Protein AF-A0A9N9W260-F1 (afdb_monomer)

Radius of gyration: 29.04 Å; Cα contacts (8 Å, |Δi|>4): 952; chains: 1; bounding box: 84×64×78 Å

Mean predicted aligned error: 16.89 Å

Sequence (582 aa):
MQDGLKGRMTTHTANAVEQFQQYVNSGNVEGARGILDDAENPVDINTPLMSQTDRGDPTRRTALQIAIYKNWPELFEFLLSRNADVNLNPDNVTNESALQLAVRKDRRELVHHLLEHNVDVNAPRGGADGQTALHLAFRSEDEAWVERFLRHGADIEAQDEKGKSVLSIARGLSQDRRIAHLIMAHHERLRVSRPRRLIVCCDGTWMKNDTKQPLSNVARIALCFADCDREHEKNFVQIVHYQPGVGTSSFGPYNLYEGAFAKAISQDVRDAYGFICDNYSFYDDEIILIGFSRGAFTARALAALIKDVGVLTGAGRFCIDHVYGLWEKRPLATSSLRDDPLPKYVDNLAKHHLTQRDVRIRACAVWDTVASLGANLPKWLPRIPSRRLKFVDSRLCTNIDYAFQALALDEKRFNFQPMLWKEKDTTQHLTQCWFRGSHGDVGGGNDSFCLANLPLAWMISKLQENRLASFDGYKISHLASHWRLLPWLLGETEGDGRYQLPVQNFDVFNSHTGGYKLAGTKLREPRVAADQVNDSGEYLHISVKRLSNSDPNIILHGNTLQRMAVQEWVDGMSSTGFYKDG

Foldseek 3Di:
DVVVVVVVLVVVLVVLLVQCLVCLLVLNQVSVVVSCPPPVHHDDQQPWHWDADPVRHIWTAGSLLSCLQVVNVVNNVSSVVVVHDQADDRGPPFSAGSLLSNLLVVVVVSNVVSLVRPYDQARFQTGPFSDGSLRSCVVVLPPVSNVSSVLSQHDQCDATPVRDGVQNVLVPDDPPSVSSVVSVVSVVCVVVDQAAEEEEQFEAEPDDPPPPWWDWLSRLVLLWFDQWDPVDPSTYGYHYDYHYHDYPVPDDDDDDLQVVLVVVLLVSLLVSLLVCQVPDDSHRYAYEQEYAASSLLSSLLNLVLCQQQNRFHPQLSVCSVVLSVLVFQDDPDPVCNVVRCNNVVSVVCVVVVRHDHLAAHAERAYEQYFDSDDPPDFPPDDDDDPPTPPVSAQARRQRYAEYHYEHEQPAWQPRRAGGHRADDDPRHHYAYEYFYAHRCLCGPRDPDVQSVVQNSLVRVCVCVVVVNGHTDLVSVVVVCVVNVCVCQVFADDDPVQKGAHDPDPDPRPPNPPDPSVSRGTDGHDFPDDADDLDPSNYHYDPNVVPPVDPDNGDIDHDVVCVVVCPPCVVVVSVVVPPPDDD

Solvent-accessible surface area (backbone atoms only — not comparable to full-atom values): 32827 Å² total; per-residue (Å²): 118,69,71,63,52,55,59,50,54,57,52,51,49,52,52,49,53,54,51,38,47,52,20,53,78,67,57,36,49,69,58,34,46,54,44,58,67,31,84,90,56,72,52,64,72,67,50,72,32,86,45,61,48,100,85,64,49,80,36,36,30,26,54,60,43,47,23,54,74,74,65,32,67,72,39,35,54,51,40,52,78,68,68,44,64,61,72,63,64,64,26,84,79,46,41,50,39,47,63,37,48,18,58,75,67,66,34,63,70,60,46,54,54,42,66,76,61,80,43,63,56,69,48,69,57,13,40,100,57,24,38,40,41,58,47,52,27,55,71,67,69,38,53,68,52,39,54,52,38,52,61,63,63,37,66,47,74,55,57,26,71,84,69,49,17,53,46,62,54,32,71,75,48,64,83,85,39,63,64,32,45,53,50,51,55,50,50,51,48,60,72,73,46,69,32,34,33,44,34,41,31,24,26,33,61,73,54,62,96,56,95,81,65,48,67,30,42,44,58,54,52,66,67,21,51,24,66,50,26,78,86,48,97,74,43,31,37,42,48,78,44,80,44,77,17,65,64,74,88,87,63,70,101,81,74,60,91,56,66,58,52,54,52,48,50,55,47,54,33,50,51,56,50,48,52,46,29,74,67,68,50,85,79,65,46,40,34,33,33,27,13,18,27,50,11,18,38,34,35,51,43,41,52,48,47,29,54,74,52,18,47,38,30,77,82,24,52,85,44,51,69,58,55,49,56,45,60,51,66,57,71,85,49,78,92,51,51,88,76,53,64,50,64,65,51,41,51,51,32,41,76,69,64,21,25,42,65,86,50,61,28,56,32,41,42,30,22,43,28,23,62,90,69,69,77,64,62,54,91,89,52,85,85,75,84,80,72,67,58,69,79,69,53,40,59,55,58,87,42,42,41,32,38,40,35,39,34,39,47,60,31,36,42,45,68,54,50,69,63,57,63,64,49,75,61,92,88,41,48,59,42,33,38,33,34,51,31,19,61,42,27,40,28,25,49,38,94,65,51,75,53,15,48,54,50,40,49,51,51,52,49,58,32,42,80,68,71,71,50,43,62,29,66,64,50,42,48,60,62,48,68,76,47,82,55,52,58,61,78,60,19,56,73,48,100,83,58,32,32,54,54,78,89,65,87,73,79,60,67,68,78,70,71,66,87,62,63,72,55,46,74,41,84,63,80,76,99,62,93,72,96,51,71,45,98,58,20,35,36,71,36,70,70,47,65,72,71,76,56,96,62,90,79,64,82,49,66,65,81,64,51,79,74,41,79,53,58,66,55,55,52,53,54,61,72,68,68,79,83,73,90,136

Organism: NCBI:txid160324

InterPro domains:
  IPR002110 Ankyrin repeat [PF00023] (129-160)
  IPR002110 Ankyrin repeat [PF12796] (52-123)
  IPR002110 Ankyrin repeat [PS50088] (59-91)
  IPR002110 Ankyrin repeat [PS50088] (94-126)
  IPR002110 Ankyrin repeat [PS50088] (129-161)
  IPR002110 Ankyrin repeat [SM00248] (59-88)
  IPR002110 Ankyrin repeat [SM00248] (94-123)
  IPR002110 Ankyrin repeat [SM00248] (129-158)
  IPR018712 T6SS, Phospholipase effector Tle1-like, catalytic domain [PF09994] (196-461)
  IPR029058 Alpha/Beta hydrolase fold [G3DSA:3.40.50.1820] (194-423)
  IPR029058 Alpha/Beta hydrolase fold [SSF53474] (236-400)
  IPR036770 Ankyrin repeat-containing domain superfamily [G3DSA:1.25.40.20] (8-193)
  IPR036770 Ankyrin repeat-containing domain superfamily [SSF48403] (47-173)

pLDDT: mean 75.28, std 20.83, range [26.28, 98.56]

Nearest PDB structures (foldseek):
  4g8l-assembly4_D  TM=4.612E-01  e=7.518E-07  Homo sapiens
  5cer-assembly3_F  TM=5.342E-01  e=1.472E-06  Bdellovibrio bacteriovorus HD100
  7ptx-assembly1_A  TM=7.305E-01  e=1.714E-04  Latrodectus tredecimguttatus
  8pwl-assembly1_B  TM=4.124E-01  e=5.639E-06  Homo sapiens
  8fds-assembly1_A  TM=3.721E-01  e=9.870E-06  Homo sapiens

Structure (mmCIF, N/CA/C/O backbone):
data_AF-A0A9N9W260-F1
#
_entry.id   AF-A0A9N9W260-F1
#
loop_
_atom_site.group_PDB
_atom_site.id
_atom_site.type_symbol
_atom_site.label_atom_id
_atom_site.label_alt_id
_atom_site.label_comp_id
_atom_site.label_asym_id
_atom_site.label_entity_id
_atom_site.label_seq_id
_atom_site.pdbx_PDB_ins_code
_atom_site.Cartn_x
_atom_site.Cartn_y
_atom_site.Cartn_z
_atom_site.occupancy
_atom_site.B_iso_or_equiv
_atom_site.auth_seq_id
_atom_site.auth_comp_id
_atom_site.auth_asym_id
_atom_site.auth_atom_id
_atom_site.pdbx_PDB_model_num
ATOM 1 N N . MET A 1 1 ? -50.460 29.303 -3.886 1.00 44.19 1 MET A N 1
ATOM 2 C CA . MET A 1 1 ? -50.323 27.843 -4.118 1.00 44.19 1 MET A CA 1
ATOM 3 C C . MET A 1 1 ? -48.933 27.287 -3.787 1.00 44.19 1 MET A C 1
ATOM 5 O O . MET A 1 1 ? -48.848 26.090 -3.567 1.00 44.19 1 MET A O 1
ATOM 9 N N . GLN A 1 2 ? -47.866 28.096 -3.682 1.00 35.72 2 GLN A N 1
ATOM 10 C CA . GLN A 1 2 ? -46.522 27.593 -3.335 1.00 35.72 2 GLN A CA 1
ATOM 11 C C . GLN A 1 2 ? -46.314 27.289 -1.833 1.00 35.72 2 GLN A C 1
ATOM 13 O O . GLN A 1 2 ? -45.617 26.328 -1.518 1.00 35.72 2 GLN A O 1
ATOM 18 N N . ASP A 1 3 ? -46.985 27.993 -0.913 1.00 39.78 3 ASP A N 1
ATOM 19 C CA . ASP A 1 3 ? -46.867 27.706 0.534 1.00 39.78 3 ASP A CA 1
ATOM 20 C C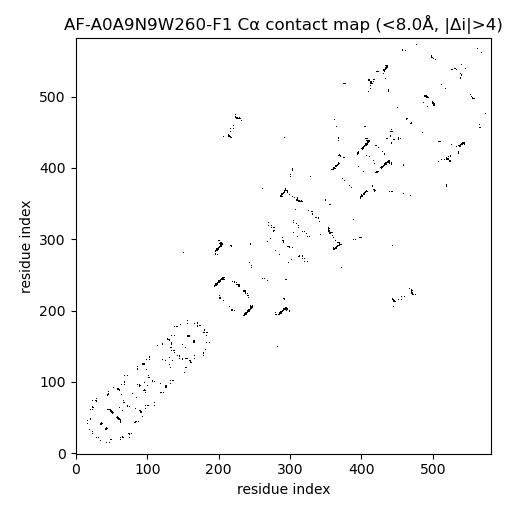 . ASP A 1 3 ? -47.575 26.408 0.967 1.00 39.78 3 ASP A C 1
ATOM 22 O O . ASP A 1 3 ? -47.120 25.716 1.875 1.00 39.78 3 ASP A O 1
ATOM 26 N N . GLY A 1 4 ? -48.641 26.013 0.262 1.00 36.25 4 GLY A N 1
ATOM 27 C CA . GLY A 1 4 ? -49.362 24.760 0.524 1.00 36.25 4 GLY A CA 1
ATOM 28 C C . GLY A 1 4 ? -48.621 23.501 0.054 1.00 36.25 4 GLY A C 1
ATOM 29 O O . GLY A 1 4 ? -48.818 22.434 0.623 1.00 36.25 4 GLY A O 1
ATOM 30 N N . LEU A 1 5 ? -47.747 23.616 -0.954 1.00 40.97 5 LEU A N 1
ATOM 31 C CA . LEU A 1 5 ? -46.916 22.509 -1.451 1.00 40.97 5 LEU A CA 1
ATOM 32 C C . LEU A 1 5 ? -45.706 22.252 -0.541 1.00 40.97 5 LEU A C 1
ATOM 34 O O . LEU A 1 5 ? -45.409 21.095 -0.250 1.00 40.97 5 LEU A O 1
ATOM 38 N N . LYS A 1 6 ? -45.075 23.308 -0.002 1.00 40.72 6 LYS A N 1
ATOM 39 C CA . LYS A 1 6 ? -44.010 23.167 1.007 1.00 40.72 6 LYS A CA 1
ATOM 40 C C . LYS A 1 6 ? -44.524 22.529 2.301 1.00 40.72 6 LYS A C 1
ATOM 42 O O . LYS A 1 6 ? -43.891 21.603 2.787 1.00 40.72 6 LYS A O 1
ATOM 47 N N . GLY A 1 7 ? -45.693 22.941 2.804 1.00 39.34 7 GLY A N 1
ATOM 48 C CA . GLY A 1 7 ? -46.287 22.362 4.022 1.00 39.34 7 GLY A CA 1
ATOM 49 C C . GLY A 1 7 ? -46.770 20.906 3.887 1.00 39.34 7 GLY A C 1
ATOM 50 O O . GLY A 1 7 ? -46.850 20.180 4.879 1.00 39.34 7 GLY A O 1
ATOM 51 N N . ARG A 1 8 ? -47.078 20.452 2.662 1.00 47.22 8 ARG A N 1
ATOM 52 C CA . ARG A 1 8 ? -47.518 19.073 2.378 1.00 47.22 8 ARG A CA 1
ATOM 53 C C . ARG A 1 8 ? -46.341 18.119 2.146 1.00 47.22 8 ARG A C 1
ATOM 55 O O . ARG A 1 8 ? -46.395 16.978 2.583 1.00 47.22 8 ARG A O 1
ATOM 62 N N . MET A 1 9 ? -45.250 18.603 1.544 1.00 48.06 9 MET A N 1
ATOM 63 C CA . MET A 1 9 ? -44.000 17.837 1.444 1.00 48.06 9 MET A CA 1
ATOM 64 C C . MET A 1 9 ? -43.325 17.647 2.810 1.00 48.06 9 MET A C 1
ATOM 66 O O . MET A 1 9 ? -42.838 16.558 3.088 1.00 48.06 9 MET A O 1
ATOM 70 N N . THR A 1 10 ? -43.334 18.658 3.692 1.00 55.00 10 THR A N 1
ATOM 71 C CA . THR A 1 10 ? -42.714 18.553 5.030 1.00 55.00 10 THR A CA 1
ATOM 72 C C . THR A 1 10 ? -43.462 17.623 5.986 1.00 55.00 10 THR A C 1
ATOM 74 O O . THR A 1 10 ? -42.860 17.084 6.908 1.00 55.00 10 THR A O 1
ATOM 77 N N . THR A 1 11 ? -44.769 17.427 5.794 1.00 60.78 11 THR A N 1
ATOM 78 C CA . THR A 1 11 ? -45.578 16.512 6.617 1.00 60.78 11 THR A CA 1
ATOM 79 C C . THR A 1 11 ? -45.460 15.056 6.164 1.00 60.78 11 THR A C 1
ATOM 81 O O . THR A 1 11 ? -45.493 14.160 7.004 1.00 60.78 11 THR A O 1
ATOM 84 N N . HIS A 1 12 ? -45.273 14.798 4.866 1.00 61.16 12 HIS A N 1
ATOM 85 C CA . HIS A 1 12 ? -45.036 13.444 4.352 1.00 61.16 12 HIS A CA 1
ATOM 86 C C . HIS A 1 12 ? -43.632 12.917 4.672 1.00 61.16 12 HIS A C 1
ATOM 88 O O . HIS A 1 12 ? -43.514 11.776 5.116 1.00 61.16 12 HIS A O 1
ATOM 94 N N . THR A 1 13 ? -42.588 13.746 4.577 1.00 62.62 13 THR A N 1
ATOM 95 C CA . THR A 1 13 ? -41.231 13.345 4.991 1.00 62.62 13 THR A CA 1
ATOM 96 C C . THR A 1 13 ? -41.117 13.114 6.500 1.00 62.62 13 THR A C 1
ATOM 98 O O . THR A 1 13 ? -40.458 12.167 6.918 1.00 62.62 13 THR A O 1
ATOM 101 N N . ALA A 1 14 ? -41.811 13.904 7.329 1.00 69.00 14 ALA A N 1
ATOM 102 C CA . ALA A 1 14 ? -41.876 13.670 8.775 1.00 69.00 14 ALA A CA 1
ATOM 103 C C . ALA A 1 14 ? -42.509 12.306 9.122 1.00 69.00 14 ALA A C 1
ATOM 105 O O . ALA A 1 14 ? -41.990 11.585 9.971 1.00 69.00 14 ALA A O 1
ATOM 106 N N . ASN A 1 15 ? -43.573 11.914 8.412 1.00 83.94 15 ASN A N 1
ATOM 107 C CA . ASN A 1 15 ? -44.220 10.610 8.586 1.00 83.94 15 ASN A CA 1
ATOM 108 C C . ASN A 1 15 ? -43.306 9.444 8.149 1.00 83.94 15 ASN A C 1
ATOM 110 O O . ASN A 1 15 ? -43.236 8.422 8.827 1.00 83.94 15 ASN A O 1
ATOM 114 N N . ALA A 1 16 ? -42.547 9.606 7.058 1.00 88.75 16 ALA A N 1
ATOM 115 C CA . ALA A 1 16 ? -41.595 8.591 6.596 1.00 88.75 16 ALA A CA 1
ATOM 116 C C . ALA A 1 16 ? -40.450 8.359 7.602 1.00 88.75 16 ALA A C 1
ATOM 118 O O . ALA A 1 16 ? -40.081 7.215 7.867 1.00 88.75 16 ALA A O 1
ATOM 119 N N . VAL A 1 17 ? -39.930 9.422 8.230 1.00 91.50 17 VAL A N 1
ATOM 120 C CA . VAL A 1 17 ? -38.913 9.309 9.292 1.00 91.50 17 VAL A CA 1
ATOM 121 C C . VAL A 1 17 ? -39.478 8.625 10.541 1.00 91.50 17 VAL A C 1
ATOM 123 O O . VAL A 1 17 ? -38.793 7.801 11.144 1.00 91.50 17 VAL A O 1
ATOM 126 N N . GLU A 1 18 ? -40.730 8.899 10.922 1.00 92.19 18 GLU A N 1
ATOM 127 C CA . GLU A 1 18 ? -41.393 8.203 12.036 1.00 92.19 18 GLU A CA 1
ATOM 128 C C . GLU A 1 18 ? -41.598 6.706 11.755 1.00 92.19 18 GLU A C 1
ATOM 130 O O . GLU A 1 18 ? -41.374 5.871 12.633 1.00 92.19 18 GLU A O 1
ATOM 135 N N . GLN A 1 19 ? -41.967 6.339 10.528 1.00 93.06 19 GLN A N 1
ATOM 136 C CA . GLN A 1 19 ? -42.071 4.935 10.121 1.00 93.06 19 GLN A CA 1
ATOM 137 C C . GLN A 1 19 ? -40.701 4.254 10.100 1.00 93.06 19 GLN A C 1
ATOM 139 O O . GLN A 1 19 ? -40.541 3.163 10.652 1.00 93.06 19 GLN A O 1
ATOM 144 N N . PHE A 1 20 ? -39.686 4.922 9.544 1.00 95.50 20 PHE A N 1
ATOM 145 C CA . PHE A 1 20 ? -38.308 4.439 9.572 1.00 95.50 20 PHE A CA 1
ATOM 146 C C . PHE A 1 20 ? -37.831 4.209 11.011 1.00 95.50 20 PHE A C 1
ATOM 148 O O . PHE A 1 20 ? -37.309 3.142 11.327 1.00 95.50 20 PHE A O 1
ATOM 155 N N . GLN A 1 21 ? -38.106 5.152 11.916 1.00 95.69 21 GLN A N 1
ATOM 156 C CA . GLN A 1 21 ? -37.822 5.028 13.343 1.00 95.69 21 GLN A CA 1
ATOM 157 C C . GLN A 1 21 ? -38.463 3.780 13.961 1.00 95.69 21 GLN A C 1
ATOM 159 O O . GLN A 1 21 ? -37.819 3.113 14.772 1.00 95.69 21 GLN A O 1
ATOM 164 N N . GLN A 1 22 ? -39.717 3.471 13.622 1.00 95.56 22 GLN A N 1
ATOM 165 C CA . GLN A 1 22 ? -40.424 2.295 14.138 1.00 95.56 22 GLN A CA 1
ATOM 166 C C . GLN A 1 22 ? -39.811 0.986 13.632 1.00 95.56 22 GLN A C 1
ATOM 168 O O . GLN A 1 22 ? -39.610 0.056 14.420 1.00 95.56 22 GLN A O 1
ATOM 173 N N . TYR A 1 23 ? -39.476 0.908 12.341 1.00 97.12 23 TYR A N 1
ATOM 174 C CA . TYR A 1 23 ? -38.837 -0.277 11.768 1.00 97.12 23 TYR A CA 1
ATOM 175 C C . TYR A 1 23 ? -37.437 -0.490 12.313 1.00 97.12 23 TYR A C 1
ATOM 177 O O . TYR A 1 23 ? -37.117 -1.602 12.731 1.00 97.12 23 TYR A O 1
ATOM 185 N N . VAL A 1 24 ? -36.652 0.586 12.412 1.00 96.94 24 VAL A N 1
ATOM 186 C CA . VAL A 1 24 ? -35.364 0.546 13.094 1.00 96.94 24 VAL A CA 1
ATOM 187 C C . VAL A 1 24 ? -35.586 0.061 14.518 1.00 96.94 24 VAL A C 1
ATOM 189 O O . VAL A 1 24 ? -35.058 -0.983 14.832 1.00 96.94 24 VAL A O 1
ATOM 192 N N . ASN A 1 25 ? -36.452 0.671 15.336 1.00 95.19 25 ASN A N 1
ATOM 193 C CA . ASN A 1 25 ? -36.693 0.272 16.737 1.00 95.19 25 ASN A CA 1
ATOM 194 C C . ASN A 1 25 ? -37.262 -1.142 16.961 1.00 95.19 25 ASN A C 1
ATOM 196 O O . ASN A 1 25 ? -37.297 -1.598 18.108 1.00 95.19 25 ASN A O 1
ATOM 200 N N . SER A 1 26 ? -37.709 -1.829 15.914 1.00 95.81 26 SER A N 1
ATOM 201 C CA . SER A 1 26 ? -38.180 -3.216 15.980 1.00 95.81 26 SER A CA 1
ATOM 202 C C . SER A 1 26 ? -37.219 -4.215 15.331 1.00 95.81 26 SER A C 1
ATOM 204 O O . SER A 1 26 ? -37.493 -5.412 15.368 1.00 95.81 26 SER A O 1
ATOM 206 N N . GLY A 1 27 ? -36.101 -3.757 14.753 1.00 95.38 27 GLY A N 1
ATOM 207 C CA . GLY A 1 27 ? -35.178 -4.608 14.000 1.00 95.38 27 GLY A CA 1
ATOM 208 C C . GLY A 1 27 ? -35.735 -5.079 12.650 1.00 95.38 27 GLY A C 1
ATOM 209 O O . GLY A 1 27 ? -35.226 -6.039 12.078 1.00 95.38 27 GLY A O 1
ATOM 210 N N . ASN A 1 28 ? -36.795 -4.447 12.135 1.00 96.75 28 ASN A N 1
ATOM 211 C CA . ASN A 1 28 ? -37.468 -4.874 10.912 1.00 96.75 28 ASN A CA 1
ATOM 212 C C . ASN A 1 28 ? -36.718 -4.379 9.664 1.00 96.75 28 ASN A C 1
ATOM 214 O O . ASN A 1 28 ? -36.942 -3.267 9.182 1.00 96.75 28 ASN A O 1
ATOM 218 N N . VAL A 1 29 ? -35.846 -5.238 9.133 1.00 96.62 29 VAL A N 1
ATOM 219 C CA . VAL A 1 29 ? -35.013 -4.959 7.953 1.00 96.62 29 VAL A CA 1
ATOM 220 C C . VAL A 1 29 ? -35.848 -4.671 6.707 1.00 96.62 29 VAL A C 1
ATOM 222 O O . VAL A 1 29 ? -35.566 -3.714 5.995 1.00 96.62 29 VAL A O 1
ATOM 225 N N . GLU A 1 30 ? -36.893 -5.457 6.451 1.00 95.31 30 GLU A N 1
ATOM 226 C CA . GLU A 1 30 ? -37.707 -5.308 5.237 1.00 95.31 30 GLU A CA 1
ATOM 227 C C . GLU A 1 30 ? -38.562 -4.037 5.268 1.00 95.31 30 GLU A C 1
ATOM 229 O O . GLU A 1 30 ? -38.688 -3.348 4.257 1.00 95.31 30 GLU A O 1
ATOM 234 N N . GLY A 1 31 ? -39.079 -3.664 6.442 1.00 93.38 31 GLY A N 1
ATOM 235 C CA . GLY A 1 31 ? -39.752 -2.380 6.630 1.00 93.38 31 GLY A CA 1
ATOM 236 C C . GLY A 1 31 ? -38.800 -1.198 6.433 1.00 93.38 31 GLY A C 1
ATOM 237 O O . GLY A 1 31 ? -39.119 -0.261 5.704 1.00 93.38 31 GLY A O 1
ATOM 238 N N . ALA A 1 32 ? -37.598 -1.262 7.016 1.00 94.31 32 ALA A N 1
ATOM 239 C CA . ALA A 1 32 ? -36.572 -0.237 6.829 1.00 94.31 32 ALA A CA 1
ATOM 240 C C . ALA A 1 32 ? -36.133 -0.122 5.357 1.00 94.31 32 ALA A C 1
ATOM 242 O O . ALA A 1 32 ? -35.991 0.987 4.846 1.00 94.31 32 ALA A O 1
ATOM 243 N N . ARG A 1 33 ? -35.977 -1.255 4.659 1.00 95.06 33 ARG A N 1
ATOM 244 C CA . ARG A 1 33 ? -35.689 -1.318 3.220 1.00 95.06 33 ARG A CA 1
ATOM 245 C C . ARG A 1 33 ? -36.772 -0.628 2.404 1.00 95.06 33 ARG A C 1
ATOM 247 O O . ARG A 1 33 ? -36.441 0.233 1.599 1.00 95.06 33 ARG A O 1
ATOM 254 N N . GLY A 1 34 ? -38.039 -0.953 2.659 1.00 92.19 34 GLY A N 1
ATOM 255 C CA . GLY A 1 34 ? -39.170 -0.351 1.955 1.00 92.19 34 GLY A CA 1
ATOM 256 C C . GLY A 1 34 ? -39.186 1.175 2.045 1.00 92.19 34 GLY A C 1
ATOM 257 O O . GLY A 1 34 ? -39.422 1.832 1.039 1.00 92.19 34 GLY A O 1
ATOM 258 N N . ILE A 1 35 ? -38.864 1.738 3.216 1.00 92.81 35 ILE A N 1
ATOM 259 C CA . ILE A 1 35 ? -38.784 3.197 3.394 1.00 92.81 35 ILE A CA 1
ATOM 260 C C . ILE A 1 35 ? -37.557 3.800 2.692 1.00 92.81 35 ILE A C 1
ATOM 262 O O . ILE A 1 35 ? -37.659 4.859 2.084 1.00 92.81 35 ILE A O 1
ATOM 266 N N . LEU A 1 36 ? -36.394 3.144 2.752 1.00 91.19 36 LEU A N 1
ATOM 267 C CA . LEU A 1 36 ? -35.167 3.654 2.124 1.00 91.19 36 LEU A CA 1
ATOM 268 C C . LEU A 1 36 ? -35.160 3.528 0.591 1.00 91.19 36 LEU A C 1
ATOM 270 O O . LEU A 1 36 ? -34.372 4.209 -0.061 1.00 91.19 36 LEU A O 1
ATOM 274 N N . ASP A 1 37 ? -35.970 2.635 0.022 1.00 90.12 37 ASP A N 1
ATOM 275 C CA . ASP A 1 37 ? -36.135 2.456 -1.427 1.00 90.12 37 ASP A CA 1
ATOM 276 C C . ASP A 1 37 ? -37.295 3.293 -2.008 1.00 90.12 37 ASP A C 1
ATOM 278 O O . ASP A 1 37 ? -37.489 3.302 -3.227 1.00 90.12 37 ASP A O 1
ATOM 282 N N . ASP A 1 38 ? -38.054 4.015 -1.172 1.00 87.19 38 ASP A N 1
ATOM 283 C CA . ASP A 1 38 ? -39.145 4.885 -1.621 1.00 87.19 38 ASP A CA 1
ATOM 284 C C . ASP A 1 38 ? -38.598 6.125 -2.353 1.00 87.19 38 ASP A C 1
ATOM 286 O O . ASP A 1 38 ? -38.092 7.079 -1.755 1.00 87.19 38 ASP A O 1
ATOM 290 N N . ALA A 1 39 ? -38.719 6.110 -3.683 1.00 80.00 39 ALA A N 1
ATOM 291 C CA . ALA A 1 39 ? -38.291 7.203 -4.549 1.00 80.00 39 ALA A CA 1
ATOM 292 C C . ALA A 1 39 ? -39.175 8.459 -4.429 1.00 80.00 39 ALA A C 1
ATOM 294 O O . ALA A 1 39 ? -38.730 9.545 -4.809 1.00 80.00 39 ALA A O 1
ATOM 295 N N . GLU A 1 40 ? -40.411 8.336 -3.933 1.00 78.94 40 GLU A N 1
ATOM 296 C CA . GLU A 1 40 ? -41.319 9.473 -3.764 1.00 78.94 40 GLU A CA 1
ATOM 297 C C . GLU A 1 40 ? -41.000 10.269 -2.491 1.00 78.94 40 GLU A C 1
ATOM 299 O O . GLU A 1 40 ? -41.132 11.496 -2.494 1.00 78.94 40 GLU A O 1
ATOM 304 N N . ASN A 1 41 ? -40.531 9.602 -1.428 1.00 79.31 41 ASN A N 1
ATOM 305 C CA . ASN A 1 41 ? -40.169 10.222 -0.148 1.00 79.31 41 ASN A CA 1
ATOM 306 C C . ASN A 1 41 ? -38.826 9.690 0.388 1.00 79.31 41 ASN A C 1
ATOM 308 O O . ASN A 1 41 ? -38.809 8.921 1.351 1.00 79.31 41 ASN A O 1
ATOM 312 N N . PRO A 1 42 ? -37.687 10.120 -0.182 1.00 81.56 42 PRO A N 1
ATOM 313 C CA . PRO A 1 42 ? -36.387 9.600 0.217 1.00 81.56 42 PRO A CA 1
ATOM 314 C C . PRO A 1 42 ? -36.064 9.970 1.671 1.00 81.56 42 PRO A C 1
ATOM 316 O O . PRO A 1 42 ? -35.995 11.150 2.029 1.00 81.56 42 PRO A O 1
ATOM 319 N N . VAL A 1 43 ? -35.832 8.955 2.503 1.00 90.25 43 VAL A N 1
ATOM 320 C CA . VAL A 1 43 ? -35.293 9.110 3.859 1.00 90.25 43 VAL A CA 1
ATOM 321 C C . VAL A 1 43 ? -33.784 8.900 3.809 1.00 90.25 43 VAL A C 1
ATOM 323 O O . VAL A 1 43 ? -33.307 7.875 3.326 1.00 90.25 43 VAL A O 1
ATOM 326 N N . ASP A 1 44 ? -33.020 9.861 4.327 1.00 90.44 44 ASP A N 1
ATOM 327 C CA . ASP A 1 44 ? -31.578 9.686 4.498 1.00 90.44 44 ASP A CA 1
ATOM 328 C C . ASP A 1 44 ? -31.324 8.626 5.583 1.00 90.44 44 ASP A C 1
ATOM 330 O O . ASP A 1 44 ? -31.785 8.767 6.719 1.00 90.44 44 ASP A O 1
ATOM 334 N N . ILE A 1 45 ? -30.573 7.575 5.246 1.00 93.50 45 ILE A N 1
ATOM 335 C CA . ILE A 1 45 ? -30.180 6.491 6.161 1.00 93.50 45 ILE A CA 1
ATOM 336 C C . ILE A 1 45 ? -29.456 7.007 7.416 1.00 93.50 45 ILE A C 1
ATOM 338 O O . ILE A 1 45 ? -29.505 6.379 8.475 1.00 93.50 45 ILE A O 1
ATOM 342 N N . ASN A 1 46 ? -28.824 8.176 7.304 1.00 94.69 46 ASN A N 1
ATOM 343 C CA . ASN A 1 46 ? -28.082 8.849 8.360 1.00 94.69 46 ASN A CA 1
ATOM 344 C C . ASN A 1 46 ? -28.938 9.831 9.182 1.00 94.69 46 ASN A C 1
ATOM 346 O O . ASN A 1 46 ? -28.420 10.512 10.070 1.00 94.69 46 ASN A O 1
ATOM 350 N N . THR A 1 47 ? -30.251 9.898 8.925 1.00 93.75 47 THR A N 1
ATOM 351 C CA . THR A 1 47 ? -31.180 10.751 9.678 1.00 93.75 47 THR A CA 1
ATOM 352 C C . THR A 1 47 ? -31.101 10.440 11.180 1.00 93.75 47 THR A C 1
ATOM 354 O O . THR A 1 47 ? -31.252 9.280 11.574 1.00 93.75 47 THR A O 1
ATOM 357 N N . PRO A 1 48 ? -30.907 11.451 12.050 1.00 94.69 48 PRO A N 1
ATOM 358 C CA . PRO A 1 48 ? -30.919 11.252 13.493 1.00 94.69 48 PRO A CA 1
ATOM 359 C C . PRO A 1 48 ? -32.271 10.742 13.999 1.00 94.69 48 PRO A C 1
ATOM 361 O O . PRO A 1 48 ? -33.304 11.382 13.808 1.00 94.69 48 PRO A O 1
ATOM 364 N N . LEU A 1 49 ? -32.238 9.621 14.709 1.00 95.12 49 LEU A N 1
ATOM 365 C CA . LEU A 1 49 ? -33.383 8.930 15.282 1.00 95.12 49 LEU A CA 1
ATOM 366 C C . LEU A 1 49 ? -33.446 9.141 16.799 1.00 95.12 49 LEU A C 1
ATOM 368 O O . LEU A 1 49 ? -32.422 9.212 17.479 1.00 95.12 49 LEU A O 1
ATOM 372 N N . MET A 1 50 ? -34.657 9.236 17.340 1.00 93.81 50 MET A N 1
ATOM 373 C CA . MET A 1 50 ? -34.907 9.339 18.773 1.00 93.81 50 MET A CA 1
ATOM 374 C C . MET A 1 50 ? -34.597 8.006 19.464 1.00 93.81 50 MET A C 1
ATOM 376 O O . MET A 1 50 ? -35.089 6.943 19.086 1.00 93.81 50 MET A O 1
ATOM 380 N N . SER A 1 51 ? -33.794 8.076 20.520 1.00 91.19 51 SER A N 1
ATOM 381 C CA . SER A 1 51 ? -33.407 6.951 21.369 1.00 91.19 51 SER A CA 1
ATOM 382 C C . SER A 1 51 ? -33.379 7.402 22.831 1.00 91.19 51 SER A C 1
ATOM 384 O O . SER A 1 51 ? -33.623 8.564 23.157 1.00 91.19 51 SER A O 1
ATOM 386 N N . GLN A 1 52 ? -33.074 6.475 23.732 1.00 88.94 52 GLN A N 1
ATOM 387 C CA . GLN A 1 52 ? -32.797 6.765 25.135 1.00 88.94 52 GLN A CA 1
ATOM 388 C C . GLN A 1 52 ? -31.418 6.234 25.530 1.00 88.94 52 GLN A C 1
ATOM 390 O O . GLN A 1 52 ? -30.925 5.256 24.951 1.00 88.94 52 GLN A O 1
ATOM 395 N N . THR A 1 53 ? -30.784 6.896 26.496 1.00 87.81 53 THR A N 1
ATOM 396 C CA . THR A 1 53 ? -29.590 6.377 27.174 1.00 87.81 53 THR A CA 1
ATOM 397 C C . THR A 1 53 ? -29.971 5.223 28.109 1.00 87.81 53 THR A C 1
ATOM 399 O O . THR A 1 53 ? -31.146 4.975 28.372 1.00 87.81 53 THR A O 1
ATOM 402 N N . ASP A 1 54 ? -28.979 4.534 28.683 1.00 84.56 54 ASP A N 1
ATOM 403 C CA . ASP A 1 54 ? -29.236 3.509 29.710 1.00 84.56 54 ASP A CA 1
ATOM 404 C C . ASP A 1 54 ? -29.901 4.078 30.979 1.00 84.56 54 ASP A C 1
ATOM 406 O O . ASP A 1 54 ? -30.474 3.325 31.761 1.00 84.56 54 ASP A O 1
ATOM 410 N N . ARG A 1 55 ? -29.836 5.401 31.181 1.00 85.56 55 ARG A N 1
ATOM 411 C CA . ARG A 1 55 ? -30.495 6.115 32.284 1.00 85.56 55 ARG A CA 1
ATOM 412 C C . ARG A 1 55 ? -31.903 6.604 31.927 1.00 85.56 55 ARG A C 1
ATOM 414 O O . ARG A 1 55 ? -32.581 7.150 32.788 1.00 85.56 55 ARG A O 1
ATOM 421 N N . GLY A 1 56 ? -32.348 6.392 30.687 1.00 87.38 56 GLY A N 1
ATOM 422 C CA . GLY A 1 56 ? -33.647 6.850 30.191 1.00 87.38 56 GLY A CA 1
ATOM 423 C C . GLY A 1 56 ? -33.652 8.284 29.655 1.00 87.38 56 GLY A C 1
ATOM 424 O O . GLY A 1 56 ? -34.707 8.762 29.244 1.00 87.38 56 GLY A O 1
ATOM 425 N N . ASP A 1 57 ? -32.500 8.961 29.613 1.00 88.06 57 ASP A N 1
ATOM 426 C CA . ASP A 1 57 ? -32.415 10.324 29.085 1.00 88.06 57 ASP A CA 1
ATOM 427 C C . ASP A 1 57 ? -32.670 10.319 27.568 1.00 88.06 57 ASP A C 1
ATOM 429 O O . ASP A 1 57 ? -32.076 9.494 26.859 1.00 88.06 57 ASP A O 1
ATOM 433 N N . PRO A 1 58 ? -33.525 11.215 27.040 1.00 91.00 58 PRO A N 1
ATOM 434 C CA . PRO A 1 58 ? -33.733 11.345 25.604 1.00 91.00 58 PRO A CA 1
ATOM 435 C C . PRO A 1 58 ? -32.423 11.688 24.894 1.00 91.00 58 PRO A C 1
ATOM 437 O O . PRO A 1 58 ? -31.741 12.636 25.271 1.00 91.00 58 PRO A O 1
ATOM 440 N N . THR A 1 59 ? -32.090 10.943 23.845 1.00 92.56 59 THR A N 1
ATOM 441 C CA . THR A 1 59 ? -30.906 11.189 23.014 1.00 92.56 59 THR A CA 1
ATOM 442 C C . THR A 1 59 ? -31.216 10.940 21.536 1.00 92.56 59 THR A C 1
ATOM 444 O O . THR A 1 59 ? -32.276 10.411 21.188 1.00 92.56 59 THR A O 1
ATOM 447 N N . ARG A 1 60 ? -30.295 11.321 20.651 1.00 94.31 60 ARG A N 1
ATOM 448 C CA . ARG A 1 60 ? -30.346 11.019 19.221 1.00 94.31 60 ARG A CA 1
ATOM 449 C C . ARG A 1 60 ? -29.273 10.008 18.852 1.00 94.31 60 ARG A C 1
ATOM 451 O O . ARG A 1 60 ? -28.165 10.068 19.364 1.00 94.31 60 ARG A O 1
ATOM 458 N N . ARG A 1 61 ? -29.602 9.086 17.952 1.00 94.75 61 ARG A N 1
ATOM 459 C CA . ARG A 1 61 ? -28.685 8.071 17.421 1.00 94.75 61 ARG A CA 1
ATOM 460 C C . ARG A 1 61 ? -28.908 7.872 15.933 1.00 94.75 61 ARG A C 1
ATOM 462 O O . ARG A 1 61 ? -30.007 8.106 15.444 1.00 94.75 61 ARG A O 1
ATOM 469 N N . THR A 1 62 ? -27.895 7.413 15.211 1.00 95.69 62 THR A N 1
ATOM 470 C CA . THR A 1 62 ? -28.101 6.876 13.859 1.00 95.69 62 THR A CA 1
ATOM 471 C C . THR A 1 62 ? -28.840 5.537 13.926 1.00 95.69 62 THR A C 1
ATOM 473 O O . THR A 1 62 ? -28.825 4.855 14.959 1.00 95.69 62 THR A O 1
ATOM 476 N N . ALA A 1 63 ? -29.450 5.110 12.816 1.00 96.50 63 ALA A N 1
ATOM 477 C CA . ALA A 1 63 ? -30.024 3.766 12.722 1.00 96.50 63 ALA A CA 1
ATOM 478 C C . ALA A 1 63 ? -28.980 2.675 13.036 1.00 96.50 63 ALA A C 1
ATOM 480 O O . ALA A 1 63 ? -29.285 1.703 13.731 1.00 96.50 63 ALA A O 1
ATOM 481 N N . LEU A 1 64 ? -27.727 2.893 12.616 1.00 96.81 64 LEU A N 1
ATOM 482 C CA . LEU A 1 64 ? -26.598 2.002 12.884 1.00 96.81 64 LEU A CA 1
ATOM 483 C C . LEU A 1 64 ? -26.299 1.895 14.390 1.00 96.81 64 LEU A C 1
ATOM 485 O O . LEU A 1 64 ? -26.198 0.794 14.928 1.00 96.81 64 LEU A O 1
ATOM 489 N N . GLN A 1 65 ? -26.232 3.023 15.107 1.00 95.62 65 GLN A N 1
ATOM 490 C CA . GLN A 1 65 ? -26.037 3.037 16.563 1.00 95.62 65 GLN A CA 1
ATOM 491 C C . GLN A 1 65 ? -27.196 2.360 17.316 1.00 95.62 65 GLN A C 1
ATOM 493 O O . GLN A 1 65 ? -26.964 1.710 18.338 1.00 95.62 65 GLN A O 1
ATOM 498 N N . ILE A 1 66 ? -28.441 2.477 16.835 1.00 96.12 66 ILE A N 1
ATOM 499 C CA . ILE A 1 66 ? -29.583 1.764 17.434 1.00 96.12 66 ILE A CA 1
ATOM 500 C C . ILE A 1 66 ? -29.440 0.249 17.227 1.00 96.12 66 ILE A C 1
ATOM 502 O O . ILE A 1 66 ? -29.620 -0.500 18.191 1.00 96.12 66 ILE A O 1
ATOM 506 N N . ALA A 1 67 ? -29.056 -0.201 16.027 1.00 97.38 67 ALA A N 1
ATOM 507 C CA . ALA A 1 67 ? -28.795 -1.614 15.748 1.00 97.38 67 ALA A CA 1
ATOM 508 C C . ALA A 1 67 ? -27.703 -2.187 16.671 1.00 97.38 67 ALA A C 1
ATOM 510 O O . ALA A 1 67 ? -27.879 -3.265 17.240 1.00 97.38 67 ALA A O 1
ATOM 511 N N . ILE A 1 68 ? -26.628 -1.429 16.923 1.00 96.75 68 ILE A N 1
ATOM 512 C CA . ILE A 1 68 ? -25.578 -1.793 17.890 1.00 96.75 68 ILE A CA 1
ATOM 513 C C . ILE A 1 68 ? -26.142 -1.881 19.314 1.00 96.75 68 ILE A C 1
ATOM 515 O O . ILE A 1 68 ? -25.931 -2.865 20.032 1.00 96.75 68 ILE A O 1
ATOM 519 N N . TYR A 1 69 ? -26.881 -0.855 19.741 1.00 94.69 69 TYR A N 1
ATOM 520 C CA . TYR A 1 69 ? -27.434 -0.782 21.091 1.00 94.69 69 TYR A CA 1
ATOM 521 C C . TYR A 1 69 ? -28.352 -1.971 21.400 1.00 94.69 69 TYR A C 1
ATOM 523 O O . TYR A 1 69 ? -28.207 -2.624 22.441 1.00 94.69 69 TYR A O 1
ATOM 531 N N . LYS A 1 70 ? -29.272 -2.265 20.475 1.00 94.56 70 LYS A N 1
ATOM 532 C CA . LYS A 1 70 ? -30.283 -3.323 20.589 1.00 94.56 70 LYS A CA 1
ATOM 533 C C . LYS A 1 70 ? -29.774 -4.712 20.194 1.00 94.56 70 LYS A C 1
ATOM 535 O O . LYS A 1 70 ? -30.445 -5.684 20.518 1.00 94.56 70 LYS A O 1
ATOM 540 N N . ASN A 1 71 ? -28.578 -4.798 19.607 1.00 96.62 71 ASN A N 1
ATOM 541 C CA . ASN A 1 71 ? -27.971 -6.018 19.073 1.00 96.62 71 ASN A CA 1
ATOM 542 C C . ASN A 1 71 ? -28.791 -6.659 17.949 1.00 96.62 71 ASN A C 1
ATOM 544 O O . ASN A 1 71 ? -29.279 -7.777 18.102 1.00 96.62 71 ASN A O 1
ATOM 548 N N . TRP A 1 72 ? -28.938 -5.951 16.830 1.00 97.25 72 TRP A N 1
ATOM 549 C CA . TRP A 1 72 ? -29.559 -6.478 15.609 1.00 97.25 72 TRP A CA 1
ATOM 550 C C . TRP A 1 72 ? -28.527 -6.604 14.484 1.00 97.25 72 TRP A C 1
ATOM 552 O O . TRP A 1 72 ? -28.365 -5.655 13.712 1.00 97.25 72 TRP A O 1
ATOM 562 N N . PRO A 1 73 ? -27.818 -7.743 14.383 1.00 95.56 73 PRO A N 1
ATOM 563 C CA . PRO A 1 73 ? -26.799 -7.957 13.360 1.00 95.56 73 PRO A CA 1
ATOM 564 C C . PRO A 1 73 ? -27.348 -7.858 11.935 1.00 95.56 73 PRO A C 1
ATOM 566 O O . PRO A 1 73 ? -26.731 -7.226 11.089 1.00 95.56 73 PRO A O 1
ATOM 569 N N . GLU A 1 74 ? -28.538 -8.397 11.667 1.00 96.81 74 GLU A N 1
ATOM 570 C CA . GLU A 1 74 ? -29.131 -8.385 10.325 1.00 96.81 74 GLU A CA 1
ATOM 571 C C . GLU A 1 74 ? -29.465 -6.963 9.865 1.00 96.81 74 GLU A C 1
ATOM 573 O O . GLU A 1 74 ? -29.228 -6.602 8.711 1.00 96.81 74 GLU A O 1
ATOM 578 N N . LEU A 1 75 ? -29.984 -6.134 10.778 1.00 97.56 75 LEU A N 1
ATOM 579 C CA . LEU A 1 75 ? -30.221 -4.721 10.495 1.00 97.56 75 LEU A CA 1
ATOM 580 C C . LEU A 1 75 ? -28.900 -3.968 10.334 1.00 97.56 75 LEU A C 1
ATOM 582 O O . LEU A 1 75 ? -28.784 -3.133 9.444 1.00 97.56 75 LEU A O 1
ATOM 586 N N . PHE A 1 76 ? -27.909 -4.265 11.172 1.00 97.56 76 PHE A N 1
ATOM 587 C CA . PHE A 1 76 ? -26.589 -3.653 11.102 1.00 97.56 76 PHE A CA 1
ATOM 588 C C . PHE A 1 76 ? -25.912 -3.907 9.742 1.00 97.56 76 PHE A C 1
ATOM 590 O O . PHE A 1 76 ? -25.526 -2.951 9.071 1.00 97.56 76 PHE A O 1
ATOM 597 N N . GLU A 1 77 ? -25.863 -5.163 9.289 1.00 95.56 77 GLU A N 1
ATOM 598 C CA . GLU A 1 77 ? -25.313 -5.544 7.981 1.00 95.56 77 GLU A CA 1
ATOM 599 C C . GLU A 1 77 ? -26.080 -4.897 6.825 1.00 95.56 77 GLU A C 1
ATOM 601 O O . GLU A 1 77 ? -25.487 -4.376 5.878 1.00 95.56 77 GLU A O 1
ATOM 606 N N . PHE A 1 78 ? -27.413 -4.867 6.912 1.00 97.00 78 PHE A N 1
ATOM 607 C CA . PHE A 1 78 ? -28.229 -4.183 5.916 1.00 97.00 78 PHE A CA 1
ATOM 608 C C . PHE A 1 78 ? -27.880 -2.691 5.816 1.00 97.00 78 PHE A C 1
ATOM 610 O O . PHE A 1 78 ? -27.699 -2.182 4.708 1.00 97.00 78 PHE A O 1
ATOM 617 N N . LEU A 1 79 ? -27.740 -1.993 6.945 1.00 96.38 79 LEU A N 1
ATOM 618 C CA . LEU A 1 79 ? -27.402 -0.569 6.961 1.00 96.38 79 LEU A CA 1
ATOM 619 C C . LEU A 1 79 ? -26.007 -0.307 6.369 1.00 96.38 79 LEU A C 1
ATOM 621 O O . LEU A 1 79 ? -25.852 0.616 5.567 1.00 96.38 79 LEU A O 1
ATOM 625 N N . LEU A 1 80 ? -25.012 -1.145 6.684 1.00 92.88 80 LEU A N 1
ATOM 626 C CA . LEU A 1 80 ? -23.679 -1.055 6.075 1.00 92.88 80 LEU A CA 1
ATOM 627 C C . LEU A 1 80 ? -23.714 -1.301 4.562 1.00 92.88 80 LEU A C 1
ATOM 629 O O . LEU A 1 80 ? -23.100 -0.547 3.807 1.00 92.88 80 LEU A O 1
ATOM 633 N N . SER A 1 81 ? -24.498 -2.282 4.095 1.00 92.88 81 SER A N 1
ATOM 634 C CA . SER A 1 81 ? -24.677 -2.561 2.658 1.00 92.88 81 SER A CA 1
ATOM 635 C C . SER A 1 81 ? -25.294 -1.393 1.874 1.00 92.88 81 SER A C 1
ATOM 637 O O . SER A 1 81 ? -25.242 -1.361 0.645 1.00 92.88 81 SER A O 1
ATOM 639 N N . ARG A 1 82 ? -25.881 -0.429 2.593 1.00 92.19 82 ARG A N 1
ATOM 640 C CA . ARG A 1 82 ? -26.503 0.794 2.076 1.00 92.19 82 ARG A CA 1
ATOM 641 C C . ARG A 1 82 ? -25.661 2.041 2.365 1.00 92.19 82 ARG A C 1
ATOM 643 O O . ARG A 1 82 ? -26.186 3.148 2.302 1.00 92.19 82 ARG A O 1
ATOM 650 N N . ASN A 1 83 ? -24.370 1.866 2.659 1.00 89.00 83 ASN A N 1
ATOM 651 C CA . ASN A 1 83 ? -23.407 2.937 2.912 1.00 89.00 83 ASN A CA 1
ATOM 652 C C . ASN A 1 83 ? -23.802 3.866 4.079 1.00 89.00 83 ASN A C 1
ATOM 654 O O . ASN A 1 83 ? -23.539 5.069 4.022 1.00 89.00 83 ASN A O 1
ATOM 658 N N . ALA A 1 84 ? -24.419 3.331 5.141 1.00 93.31 84 ALA A N 1
ATOM 659 C CA . ALA A 1 84 ? -24.590 4.085 6.383 1.00 93.31 84 ALA A CA 1
ATOM 660 C C . ALA A 1 84 ? -23.231 4.591 6.901 1.00 93.31 84 ALA A C 1
ATOM 662 O O . ALA A 1 84 ? -22.246 3.848 6.901 1.00 93.31 84 ALA A O 1
ATOM 663 N N . ASP A 1 85 ? -23.177 5.844 7.353 1.00 90.50 85 ASP A N 1
ATOM 664 C CA . ASP A 1 85 ? -21.944 6.436 7.868 1.00 90.50 85 ASP A CA 1
ATOM 665 C C . ASP A 1 85 ? -21.644 5.884 9.269 1.00 90.50 85 ASP A C 1
ATOM 667 O O . ASP A 1 85 ? -22.364 6.140 10.238 1.00 90.50 85 ASP A O 1
ATOM 671 N N . VAL A 1 86 ? -20.561 5.114 9.372 1.00 92.56 86 VAL A N 1
ATOM 672 C CA . VAL A 1 86 ? -20.112 4.475 10.617 1.00 92.56 86 VAL A CA 1
ATOM 673 C C . VAL A 1 86 ? -19.564 5.465 11.648 1.00 92.56 86 VAL A C 1
ATOM 675 O O . VAL A 1 86 ? -19.500 5.131 12.833 1.00 92.56 86 VAL A O 1
ATOM 678 N N . ASN A 1 87 ? -19.178 6.670 11.219 1.00 92.00 87 ASN A N 1
ATOM 679 C CA . ASN A 1 87 ? -18.537 7.688 12.053 1.00 92.00 87 ASN A CA 1
ATOM 680 C C . ASN A 1 87 ? -19.490 8.820 12.452 1.00 92.00 87 ASN A C 1
ATOM 682 O O . ASN A 1 87 ? -19.159 9.622 13.329 1.00 92.00 87 ASN A O 1
ATOM 686 N N . LEU A 1 88 ? -20.683 8.881 11.855 1.00 91.38 88 LEU A N 1
ATOM 687 C CA . LEU A 1 88 ? -21.680 9.880 12.207 1.00 91.38 88 LEU A CA 1
ATOM 688 C C . LEU A 1 88 ? -22.187 9.672 13.639 1.00 91.38 88 LEU A C 1
ATOM 690 O O . LEU A 1 88 ? -22.680 8.601 14.001 1.00 91.38 88 LEU A O 1
ATOM 694 N N . ASN A 1 89 ? -22.137 10.741 14.435 1.00 91.19 89 ASN A N 1
ATOM 695 C CA . ASN A 1 89 ? -22.662 10.748 15.791 1.00 91.19 89 ASN A CA 1
ATOM 696 C C . ASN A 1 89 ? -23.569 11.965 16.043 1.00 91.19 89 ASN A C 1
ATOM 698 O O . ASN A 1 89 ? -23.068 13.061 16.292 1.00 91.19 89 ASN A O 1
ATOM 702 N N . PRO A 1 90 ? -24.903 11.801 15.989 1.00 89.00 90 PRO A N 1
ATOM 703 C CA . PRO A 1 90 ? -25.839 12.867 16.322 1.00 89.00 90 PRO A CA 1
ATOM 704 C C . PRO A 1 90 ? -26.116 12.985 17.835 1.00 89.00 90 PRO A C 1
ATOM 706 O O . PRO A 1 90 ? -26.902 13.850 18.227 1.00 89.00 90 PRO A O 1
ATOM 709 N N . ASP A 1 91 ? -25.534 12.116 18.673 1.00 87.25 91 ASP A N 1
ATOM 710 C CA . ASP A 1 91 ? -25.727 12.111 20.128 1.00 87.25 91 ASP A CA 1
ATOM 711 C C . ASP A 1 91 ? -24.984 13.291 20.767 1.00 87.25 91 ASP A C 1
ATOM 713 O O . ASP A 1 91 ? -23.759 13.329 20.807 1.00 87.25 91 ASP A O 1
ATOM 717 N N . ASN A 1 92 ? -25.728 14.249 21.313 1.00 82.75 92 ASN A N 1
ATOM 718 C CA . ASN A 1 92 ? -25.189 15.401 22.036 1.00 82.75 92 ASN A CA 1
ATOM 719 C C . ASN A 1 92 ? -25.244 15.239 23.567 1.00 82.75 92 ASN A C 1
ATOM 721 O O . ASN A 1 92 ? -24.859 16.157 24.287 1.00 82.75 92 ASN A O 1
ATOM 725 N N . VAL A 1 93 ? -25.753 14.107 24.061 1.00 85.62 93 VAL A N 1
ATOM 726 C CA . VAL A 1 93 ? -25.880 13.791 25.489 1.00 85.62 93 VAL A CA 1
ATOM 727 C C . VAL A 1 93 ? -24.688 12.971 25.952 1.00 85.62 93 VAL A C 1
ATOM 729 O O . VAL A 1 93 ? -24.007 13.353 26.897 1.00 85.62 93 VAL A O 1
ATOM 732 N N . THR A 1 94 ? -24.435 11.835 25.300 1.00 84.19 94 THR A N 1
ATOM 733 C CA . THR A 1 94 ? -23.283 10.990 25.631 1.00 84.19 94 THR A CA 1
ATOM 734 C C . THR A 1 94 ? -22.113 11.242 24.699 1.00 84.19 94 THR A C 1
ATOM 736 O O . THR A 1 94 ? -20.982 10.970 25.084 1.00 84.19 94 THR A O 1
ATOM 739 N N . ASN A 1 95 ? -22.362 11.752 23.488 1.00 89.50 95 ASN A N 1
ATOM 740 C CA . ASN A 1 95 ? -21.342 11.892 22.450 1.00 89.50 95 ASN A CA 1
ATOM 741 C C . ASN A 1 95 ? -20.568 10.581 22.185 1.00 89.50 95 ASN A C 1
ATOM 743 O O . ASN A 1 95 ? -19.420 10.602 21.756 1.00 89.50 95 ASN A O 1
ATOM 747 N N . GLU A 1 96 ? -21.188 9.422 22.446 1.00 90.19 96 GLU A N 1
ATOM 748 C CA . GLU A 1 96 ? -20.567 8.101 22.305 1.00 90.19 96 GLU A CA 1
ATOM 749 C C . GLU A 1 96 ? -20.589 7.642 20.837 1.00 90.19 96 GLU A C 1
ATOM 751 O O . GLU A 1 96 ? -21.652 7.570 20.217 1.00 90.19 96 GLU A O 1
ATOM 756 N N . SER A 1 97 ? -19.423 7.323 20.267 1.00 93.88 97 SER A N 1
ATOM 757 C CA . SER A 1 97 ? -19.325 6.840 18.882 1.00 93.88 97 SER A CA 1
ATOM 758 C C . SER A 1 97 ? -19.923 5.438 18.713 1.00 93.88 97 SER A C 1
ATOM 760 O O . SER A 1 97 ? -20.092 4.693 19.683 1.00 93.88 97 SER A O 1
ATOM 762 N N . ALA A 1 98 ? -20.215 5.034 17.470 1.00 94.88 98 ALA A N 1
ATOM 763 C CA . ALA A 1 98 ? -20.690 3.678 17.173 1.00 94.88 98 ALA A CA 1
ATOM 764 C C . ALA A 1 98 ? -19.726 2.599 17.705 1.00 94.88 98 ALA A C 1
ATOM 766 O O . ALA A 1 98 ? -20.165 1.619 18.311 1.00 94.88 98 ALA A O 1
ATOM 767 N N . LEU A 1 99 ? -18.414 2.818 17.558 1.00 95.94 99 LEU A N 1
ATOM 768 C CA . LEU A 1 99 ? -17.388 1.906 18.060 1.00 95.94 99 LEU A CA 1
ATOM 769 C C . LEU A 1 99 ? -17.350 1.855 19.594 1.00 95.94 99 LEU A C 1
ATOM 771 O O . LEU A 1 99 ? -17.355 0.765 20.163 1.00 95.94 99 LEU A O 1
ATOM 775 N N . GLN A 1 100 ? -17.351 3.008 20.272 1.00 94.75 100 GLN A N 1
ATOM 776 C CA . GLN A 1 100 ? -17.361 3.070 21.741 1.00 94.75 100 GLN A CA 1
ATOM 777 C C . GLN A 1 100 ? -18.597 2.356 22.312 1.00 94.75 100 GLN A C 1
ATOM 779 O O . GLN A 1 100 ? -18.476 1.513 23.204 1.00 94.75 100 GLN A O 1
ATOM 784 N N . LEU A 1 101 ? -19.769 2.611 21.721 1.00 93.81 101 LEU A N 1
ATOM 785 C CA . LEU A 1 101 ? -21.031 1.977 22.089 1.00 93.81 101 LEU A CA 1
ATOM 786 C C . LEU A 1 101 ? -20.978 0.451 21.926 1.00 93.81 101 LEU A C 1
ATOM 788 O O . LEU A 1 101 ? -21.422 -0.278 22.817 1.00 93.81 101 LEU A O 1
ATOM 792 N N . ALA A 1 102 ? -20.432 -0.035 20.809 1.00 95.25 102 ALA A N 1
ATOM 793 C CA . ALA A 1 102 ? -20.309 -1.462 20.526 1.00 95.25 102 ALA A CA 1
ATOM 794 C C . ALA A 1 102 ? -19.399 -2.171 21.540 1.00 95.25 102 ALA A C 1
ATOM 796 O O . ALA A 1 102 ? -19.767 -3.229 22.051 1.00 95.25 102 ALA A O 1
ATOM 797 N N . VAL A 1 103 ? -18.262 -1.564 21.893 1.00 95.06 103 VAL A N 1
ATOM 798 C CA . VAL A 1 103 ? -17.328 -2.094 22.903 1.00 95.06 103 VAL A CA 1
ATOM 799 C C . VAL A 1 103 ? -17.973 -2.109 24.282 1.00 95.06 103 VAL A C 1
ATOM 801 O O . VAL A 1 103 ? -17.992 -3.138 24.952 1.00 95.06 103 VAL A O 1
ATOM 804 N N . ARG A 1 104 ? -18.578 -0.994 24.703 1.00 92.88 104 ARG A N 1
ATOM 805 C CA . ARG A 1 104 ? -19.227 -0.887 26.016 1.00 92.88 104 ARG A CA 1
ATOM 806 C C . ARG A 1 104 ? -20.369 -1.891 26.195 1.00 92.88 104 ARG A C 1
ATOM 808 O O . ARG A 1 104 ? -20.626 -2.333 27.313 1.00 92.88 104 ARG A O 1
ATOM 815 N N . LYS A 1 105 ? -21.077 -2.227 25.113 1.00 92.75 105 LYS A N 1
ATOM 816 C CA . LYS A 1 105 ? -22.171 -3.212 25.097 1.00 92.75 105 LYS A CA 1
ATOM 817 C C . LYS A 1 105 ? -21.716 -4.645 24.782 1.00 92.75 105 LYS A C 1
ATOM 819 O O . LYS A 1 105 ? -22.581 -5.508 24.646 1.00 92.75 105 LYS A O 1
ATOM 824 N N . ASP A 1 106 ? -20.410 -4.889 24.663 1.00 94.50 106 ASP A N 1
ATOM 825 C CA . ASP A 1 106 ? -19.812 -6.188 24.315 1.00 94.50 106 ASP A CA 1
ATOM 826 C C . ASP A 1 106 ? -20.394 -6.807 23.030 1.00 94.50 106 ASP A C 1
ATOM 828 O O . ASP A 1 106 ? -20.724 -7.988 22.945 1.00 94.50 106 ASP A O 1
ATOM 832 N N . ARG A 1 107 ? -20.551 -5.981 21.987 1.00 95.31 107 ARG A N 1
ATOM 833 C CA . ARG A 1 107 ? -21.049 -6.398 20.665 1.00 95.31 107 ARG A CA 1
ATOM 834 C C . ARG A 1 107 ? -19.906 -6.885 19.781 1.00 95.31 107 ARG A C 1
ATOM 836 O O . ARG A 1 107 ? -19.584 -6.255 18.781 1.00 95.31 107 ARG A O 1
ATOM 843 N N . ARG A 1 108 ? -19.264 -7.992 20.163 1.00 91.75 108 ARG A N 1
ATOM 844 C CA . ARG A 1 108 ? -18.018 -8.484 19.536 1.00 91.75 108 ARG A CA 1
ATOM 845 C C . ARG A 1 108 ? -18.085 -8.618 18.015 1.00 91.75 108 ARG A C 1
ATOM 847 O O . ARG A 1 108 ? -17.176 -8.151 17.335 1.00 91.75 108 ARG A O 1
ATOM 854 N N . GLU A 1 109 ? -19.150 -9.226 17.497 1.00 92.50 109 GLU A N 1
ATOM 855 C CA . GLU A 1 109 ? -19.357 -9.386 16.051 1.00 92.50 109 GLU A CA 1
ATOM 856 C C . GLU A 1 109 ? -19.457 -8.018 15.366 1.00 92.50 109 GLU A C 1
ATOM 858 O O . GLU A 1 109 ? -18.721 -7.740 14.426 1.00 92.50 109 GLU A O 1
ATOM 863 N N . LEU A 1 110 ? -20.255 -7.100 15.914 1.00 94.56 110 LEU A N 1
ATOM 864 C CA . LEU A 1 110 ? -20.427 -5.761 15.342 1.00 94.56 110 LEU A CA 1
ATOM 865 C C . LEU A 1 110 ? -19.149 -4.915 15.437 1.00 94.56 110 LEU A C 1
ATOM 867 O O . LEU A 1 110 ? -18.851 -4.160 14.519 1.00 94.56 110 LEU A O 1
ATOM 871 N N . VAL A 1 111 ? -18.349 -5.063 16.501 1.00 93.88 111 VAL A N 1
ATOM 872 C CA . VAL A 1 111 ? -17.015 -4.439 16.595 1.00 93.88 111 VAL A CA 1
ATOM 873 C C . VAL A 1 111 ? -16.109 -4.938 15.467 1.00 93.88 111 VAL A C 1
ATOM 875 O O . VAL A 1 111 ? -15.391 -4.139 14.869 1.00 93.88 111 VAL A O 1
ATOM 878 N N . HIS A 1 112 ? -16.142 -6.238 15.155 1.00 89.88 112 HIS A N 1
ATOM 879 C CA . HIS A 1 112 ? -15.374 -6.796 14.042 1.00 89.88 112 HIS A CA 1
ATOM 880 C C . HIS A 1 112 ? -15.776 -6.152 12.716 1.00 89.88 112 HIS A C 1
ATOM 882 O O . HIS A 1 112 ? -14.899 -5.691 11.988 1.00 89.88 112 HIS A O 1
ATOM 888 N N . HIS A 1 113 ? -17.077 -6.083 12.438 1.00 90.44 113 HIS A N 1
ATOM 889 C CA . HIS A 1 113 ? -17.587 -5.500 11.202 1.00 90.44 113 HIS A CA 1
ATOM 890 C C . HIS A 1 113 ? -17.298 -3.996 11.104 1.00 90.44 113 HIS A C 1
ATOM 892 O O . HIS A 1 113 ? -16.883 -3.532 10.046 1.00 90.44 113 HIS A O 1
ATOM 898 N N . LEU A 1 114 ? -17.428 -3.232 12.197 1.00 92.38 114 LEU A N 1
ATOM 899 C CA . LEU A 1 114 ? -17.076 -1.804 12.217 1.00 92.38 114 LEU A CA 1
ATOM 900 C C . LEU A 1 114 ? -15.606 -1.575 11.840 1.00 92.38 114 LEU A C 1
ATOM 902 O O . LEU A 1 114 ? -15.311 -0.715 11.013 1.00 92.38 114 LEU A O 1
ATOM 906 N N . LEU A 1 115 ? -14.689 -2.361 12.413 1.00 86.38 115 LEU A N 1
ATOM 907 C CA . LEU A 1 115 ? -13.254 -2.251 12.126 1.00 86.38 115 LEU A CA 1
ATOM 908 C C . LEU A 1 115 ? -12.903 -2.571 10.664 1.00 86.38 115 LEU A C 1
ATOM 910 O O . LEU A 1 115 ? -11.931 -2.031 10.147 1.00 86.38 115 LEU A O 1
ATOM 914 N N . GLU A 1 116 ? -13.699 -3.399 9.986 1.00 85.19 116 GLU A N 1
ATOM 915 C CA . GLU A 1 116 ? -13.538 -3.693 8.554 1.00 85.19 116 GLU A CA 1
ATOM 916 C C . GLU A 1 116 ? -14.095 -2.590 7.633 1.00 85.19 116 GLU A C 1
ATOM 918 O O . GLU A 1 116 ? -13.782 -2.573 6.445 1.00 85.19 116 GLU A O 1
ATOM 923 N N . HIS A 1 117 ? -14.889 -1.651 8.163 1.00 81.56 117 HIS A N 1
ATOM 924 C CA . HIS A 1 117 ? -15.624 -0.641 7.388 1.00 81.56 117 HIS A CA 1
ATOM 925 C C . HIS A 1 117 ? -15.130 0.803 7.616 1.00 81.56 117 HIS A C 1
ATOM 927 O O . HIS A 1 117 ? -15.929 1.735 7.637 1.00 81.56 117 HIS A O 1
ATOM 933 N N . ASN A 1 118 ? -13.812 1.018 7.738 1.00 80.06 118 ASN A N 1
ATOM 934 C CA . ASN A 1 118 ? -13.186 2.349 7.900 1.00 80.06 118 ASN A CA 1
ATOM 935 C C . ASN A 1 118 ? -13.745 3.181 9.078 1.00 80.06 118 ASN A C 1
ATOM 937 O O . ASN A 1 118 ? -13.824 4.412 9.002 1.00 80.06 118 ASN A O 1
ATOM 941 N N . VAL A 1 119 ? -14.144 2.527 10.173 1.00 89.44 119 VAL A N 1
ATOM 942 C CA . VAL A 1 119 ? -14.499 3.240 11.405 1.00 89.44 119 VAL A CA 1
ATOM 943 C C . VAL A 1 119 ? -13.272 3.960 11.973 1.00 89.44 119 VAL A C 1
ATOM 945 O O . VAL A 1 119 ? -12.168 3.412 11.996 1.00 89.44 119 VAL A O 1
ATOM 948 N N . ASP A 1 120 ? -13.465 5.180 12.461 1.00 85.31 120 ASP A N 1
ATOM 949 C CA . ASP A 1 120 ? -12.434 5.923 13.169 1.00 85.31 120 ASP A CA 1
ATOM 950 C C . ASP A 1 120 ? -12.239 5.328 14.570 1.00 85.31 120 ASP A C 1
ATOM 952 O O . ASP A 1 120 ? -13.045 5.511 15.488 1.00 85.31 120 ASP A O 1
ATOM 956 N N . VAL A 1 121 ? -11.140 4.593 14.740 1.00 90.19 121 VAL A N 1
ATOM 957 C CA . VAL A 1 121 ? -10.761 3.981 16.021 1.00 90.19 121 VAL A CA 1
ATOM 958 C C . VAL A 1 121 ? -10.423 5.034 17.082 1.00 90.19 121 VAL A C 1
ATOM 960 O O . VAL A 1 121 ? -10.574 4.774 18.280 1.00 90.19 121 VAL A O 1
ATOM 963 N N . ASN A 1 122 ? -10.049 6.239 16.647 1.00 90.69 122 ASN A N 1
ATOM 964 C CA . ASN A 1 122 ? -9.706 7.383 17.485 1.00 90.69 122 ASN A CA 1
ATOM 965 C C . ASN A 1 122 ? -10.822 8.433 17.528 1.00 90.69 122 ASN A C 1
ATOM 967 O O . ASN A 1 122 ? -10.558 9.588 17.872 1.00 90.69 122 ASN A O 1
ATOM 971 N N . ALA A 1 123 ? -12.064 8.024 17.236 1.00 88.44 123 ALA A N 1
ATOM 972 C CA . ALA A 1 123 ? -13.227 8.896 17.307 1.00 88.44 123 ALA A CA 1
ATOM 973 C C . ALA A 1 123 ? -13.258 9.690 18.629 1.00 88.44 123 ALA A C 1
ATOM 975 O O . ALA A 1 123 ? -12.868 9.149 19.678 1.00 88.44 123 ALA A O 1
ATOM 976 N N . PRO A 1 124 ? -13.758 10.945 18.604 1.00 86.62 124 PRO A N 1
ATOM 977 C CA . PRO A 1 124 ? -13.772 11.818 19.767 1.00 86.62 124 PRO A CA 1
ATOM 978 C C . PRO A 1 124 ? -14.290 11.115 21.016 1.00 86.62 124 PRO A C 1
ATOM 980 O O . PRO A 1 124 ? -15.252 10.343 20.980 1.00 86.62 124 PRO A O 1
ATOM 983 N N . ARG A 1 125 ? -13.622 11.376 22.137 1.00 85.06 125 ARG A N 1
ATOM 984 C CA . ARG A 1 125 ? -13.955 10.762 23.418 1.00 85.06 125 ARG A CA 1
ATOM 985 C C . ARG A 1 125 ? -15.415 11.039 23.803 1.00 85.06 125 ARG A C 1
ATOM 987 O O . ARG A 1 125 ? -15.887 12.173 23.689 1.00 85.06 125 ARG A O 1
ATOM 994 N N . GLY A 1 126 ? -16.102 9.996 24.256 1.00 85.19 126 GLY A N 1
ATOM 995 C CA . GLY A 1 126 ? -17.536 10.018 24.535 1.00 85.19 126 GLY A CA 1
ATOM 996 C C . GLY A 1 126 ? -17.918 9.135 25.721 1.00 85.19 126 GLY A C 1
ATOM 997 O O . GLY A 1 126 ? -17.078 8.490 26.353 1.00 85.19 126 GLY A O 1
ATOM 998 N N . GLY A 1 127 ? -19.204 9.120 26.053 1.00 85.56 127 GLY A N 1
ATOM 999 C CA . GLY A 1 127 ? -19.734 8.501 27.263 1.00 85.56 127 GLY A CA 1
ATOM 1000 C C . GLY A 1 127 ? -19.480 9.330 28.529 1.00 85.56 127 GLY A C 1
ATOM 1001 O O . GLY A 1 127 ? -18.827 10.365 28.508 1.00 85.56 127 GLY A O 1
ATOM 1002 N N . ALA A 1 128 ? -19.987 8.850 29.667 1.00 80.06 128 ALA A N 1
ATOM 1003 C CA . ALA A 1 128 ? -19.990 9.590 30.939 1.00 80.06 128 ALA A CA 1
ATOM 1004 C C . ALA A 1 128 ? -18.609 9.808 31.600 1.00 80.06 128 ALA A C 1
ATOM 1006 O O . ALA A 1 128 ? -18.539 10.469 32.629 1.00 80.06 128 ALA A O 1
ATOM 1007 N N . ASP A 1 129 ? -17.555 9.187 31.068 1.00 83.44 129 ASP A N 1
ATOM 1008 C CA . ASP A 1 129 ? -16.161 9.318 31.521 1.00 83.44 129 ASP A CA 1
ATOM 1009 C C . ASP A 1 129 ? -15.270 9.917 30.398 1.00 83.44 129 ASP A C 1
ATOM 1011 O O . ASP A 1 129 ? -14.043 9.930 30.526 1.00 83.44 129 ASP A O 1
ATOM 1015 N N . GLY A 1 130 ? -15.864 10.320 29.262 1.00 88.50 130 GLY A N 1
ATOM 1016 C CA . GLY A 1 130 ? -15.177 10.712 28.027 1.00 88.50 130 GLY A CA 1
ATOM 1017 C C . GLY A 1 130 ? -14.051 9.758 27.649 1.00 88.50 130 GLY A C 1
ATOM 1018 O O . GLY A 1 130 ? -12.888 10.144 27.635 1.00 88.50 130 GLY A O 1
ATOM 1019 N N . GLN A 1 131 ? -14.382 8.503 27.364 1.00 92.44 131 GLN A N 1
ATOM 1020 C CA . GLN A 1 131 ? -13.413 7.452 27.069 1.00 92.44 131 GLN A CA 1
ATOM 1021 C C . GLN A 1 131 ? -13.298 7.191 25.568 1.00 92.44 131 GLN A C 1
ATOM 1023 O O . GLN A 1 131 ? -14.263 7.335 24.822 1.00 92.44 131 GLN A O 1
ATOM 1028 N N . THR A 1 132 ? -12.117 6.753 25.125 1.00 94.31 132 THR A N 1
ATOM 1029 C CA . THR A 1 132 ? -11.937 6.191 23.775 1.00 94.31 132 THR A CA 1
ATOM 1030 C C . THR A 1 132 ? -12.316 4.706 23.750 1.00 94.31 132 THR A C 1
ATOM 1032 O O . THR A 1 132 ? -12.421 4.061 24.797 1.00 94.31 132 THR A O 1
ATOM 1035 N N . ALA A 1 133 ? -12.465 4.125 22.555 1.00 94.81 133 ALA A N 1
ATOM 1036 C CA . ALA A 1 133 ? -12.705 2.686 22.411 1.00 94.81 133 ALA A CA 1
ATOM 1037 C C . ALA A 1 133 ? -11.592 1.848 23.074 1.00 94.81 133 ALA A C 1
ATOM 1039 O O . ALA A 1 133 ? -11.877 0.847 23.734 1.00 94.81 133 ALA A O 1
ATOM 1040 N N . LEU A 1 134 ? -10.336 2.307 22.993 1.00 95.94 134 LEU A N 1
ATOM 1041 C CA . LEU A 1 134 ? -9.202 1.649 23.640 1.00 95.94 134 LEU A CA 1
ATOM 1042 C C . LEU A 1 134 ? -9.287 1.690 25.172 1.00 95.94 134 LEU A C 1
ATOM 1044 O O . LEU A 1 134 ? -8.968 0.695 25.816 1.00 95.94 134 LEU A O 1
ATOM 1048 N N . HIS A 1 135 ? -9.760 2.786 25.772 1.00 95.31 135 HIS A N 1
ATOM 1049 C CA . HIS A 1 135 ? -9.979 2.834 27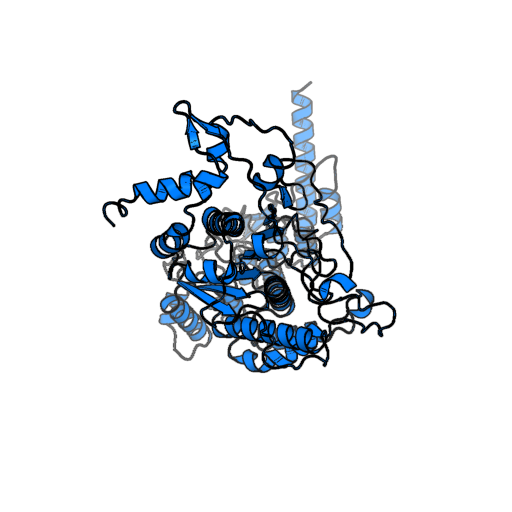.222 1.00 95.31 135 HIS A CA 1
ATOM 1050 C C . HIS A 1 135 ? -11.013 1.805 27.681 1.00 95.31 135 HIS A C 1
ATOM 1052 O O . HIS A 1 135 ? -10.818 1.154 28.709 1.00 95.31 135 HIS A O 1
ATOM 1058 N N . LEU A 1 136 ? -12.110 1.670 26.931 1.00 94.12 136 LEU A N 1
ATOM 1059 C CA . LEU A 1 136 ? -13.169 0.709 27.231 1.00 94.12 136 LEU A CA 1
ATOM 1060 C C . LEU A 1 136 ? -12.648 -0.730 27.115 1.00 94.12 136 LEU A C 1
ATOM 1062 O O . LEU A 1 136 ? -12.847 -1.516 28.039 1.00 94.12 136 LEU A O 1
ATOM 1066 N N . ALA A 1 137 ? -11.902 -1.039 26.050 1.00 93.94 137 ALA A N 1
ATOM 1067 C CA . ALA A 1 137 ? -11.269 -2.345 25.866 1.00 93.94 137 ALA A CA 1
ATOM 1068 C C . ALA A 1 137 ? -10.217 -2.671 26.931 1.00 93.94 137 ALA A C 1
ATOM 1070 O O . ALA A 1 137 ? -10.143 -3.788 27.434 1.00 93.94 137 ALA A O 1
ATOM 1071 N N . PHE A 1 138 ? -9.405 -1.688 27.315 1.00 94.19 138 PHE A N 1
ATOM 1072 C CA . PHE A 1 138 ? -8.408 -1.882 28.359 1.00 94.19 138 PHE A CA 1
ATOM 1073 C C . PHE A 1 138 ? -9.064 -2.138 29.723 1.00 94.19 138 PHE A C 1
ATOM 1075 O O . PHE A 1 138 ? -8.592 -2.965 30.502 1.00 94.19 138 PHE A O 1
ATOM 1082 N N . ARG A 1 139 ? -10.184 -1.460 30.010 1.00 90.12 139 ARG A N 1
ATOM 1083 C CA . ARG A 1 139 ? -10.958 -1.632 31.248 1.00 90.12 139 ARG A CA 1
ATOM 1084 C C . ARG A 1 139 ? -11.699 -2.969 31.304 1.00 90.12 139 ARG A C 1
ATOM 1086 O O . ARG A 1 139 ? -11.895 -3.477 32.403 1.00 90.12 139 ARG A O 1
ATOM 1093 N N . SER A 1 140 ? -12.100 -3.533 30.165 1.00 89.25 140 SER A N 1
ATOM 1094 C CA . SER A 1 140 ? -12.736 -4.855 30.115 1.00 89.25 140 SER A CA 1
ATOM 1095 C C . SER A 1 140 ? -11.752 -6.014 30.305 1.00 89.25 140 SER A C 1
ATOM 1097 O O . SER A 1 140 ? -12.186 -7.159 30.357 1.00 89.25 140 SER A O 1
ATOM 1099 N N . GLU A 1 141 ? -10.447 -5.729 30.397 1.00 87.62 141 GLU A N 1
ATOM 1100 C CA . GLU A 1 141 ? -9.363 -6.716 30.500 1.00 87.62 141 GLU A CA 1
ATOM 1101 C C . GLU A 1 141 ? -9.328 -7.728 29.342 1.00 87.62 141 GLU A C 1
ATOM 1103 O O . GLU A 1 141 ? -8.753 -8.809 29.464 1.00 87.62 141 GLU A O 1
ATOM 1108 N N . ASP A 1 142 ? -9.907 -7.365 28.194 1.00 87.44 142 ASP A N 1
ATOM 1109 C CA . ASP A 1 142 ? -9.936 -8.220 27.011 1.00 87.44 142 ASP A CA 1
ATOM 1110 C C . ASP A 1 142 ? -8.702 -7.948 26.139 1.00 87.44 142 ASP A C 1
ATOM 1112 O O . ASP A 1 142 ? -8.632 -6.966 25.393 1.00 87.44 142 ASP A O 1
ATOM 1116 N N . GLU A 1 143 ? -7.712 -8.837 26.237 1.00 87.88 143 GLU A N 1
ATOM 1117 C CA . GLU A 1 143 ? -6.483 -8.781 25.439 1.00 87.88 143 GLU A CA 1
ATOM 1118 C C . GLU A 1 143 ? -6.763 -8.719 23.935 1.00 87.88 143 GLU A C 1
ATOM 1120 O O . GLU A 1 143 ? -6.074 -7.993 23.217 1.00 87.88 143 GLU A O 1
ATOM 1125 N N . ALA A 1 144 ? -7.784 -9.433 23.452 1.00 85.88 144 ALA A N 1
ATOM 1126 C CA . ALA A 1 144 ? -8.085 -9.491 22.030 1.00 85.88 144 ALA A CA 1
ATOM 1127 C C . ALA A 1 144 ? -8.597 -8.141 21.517 1.00 85.88 144 ALA A C 1
ATOM 1129 O O . ALA A 1 144 ? -8.206 -7.719 20.428 1.00 85.88 144 ALA A O 1
ATOM 1130 N N . TRP A 1 145 ? -9.422 -7.429 22.291 1.00 89.88 145 TRP A N 1
ATOM 1131 C CA . TRP A 1 145 ? -9.824 -6.066 21.930 1.00 89.88 145 TRP A CA 1
ATOM 1132 C C . TRP A 1 145 ? -8.665 -5.080 21.994 1.00 89.88 145 TRP A C 1
ATOM 1134 O O . TRP A 1 145 ? -8.510 -4.284 21.069 1.00 89.88 145 TRP A O 1
ATOM 1144 N N . VAL A 1 146 ? -7.838 -5.144 23.043 1.00 92.25 146 VAL A N 1
ATOM 1145 C CA . VAL A 1 146 ? -6.672 -4.259 23.178 1.00 92.25 146 VAL A CA 1
ATOM 1146 C C . VAL A 1 146 ? -5.732 -4.446 21.991 1.00 92.25 146 VAL A C 1
ATOM 1148 O O . VAL A 1 146 ? -5.437 -3.478 21.297 1.00 92.25 146 VAL A O 1
ATOM 1151 N N . GLU A 1 147 ? -5.320 -5.678 21.686 1.00 85.62 147 GLU A N 1
ATOM 1152 C CA . GLU A 1 147 ? -4.472 -5.943 20.522 1.00 85.62 147 GLU A CA 1
ATOM 1153 C C . GLU A 1 147 ? -5.117 -5.467 19.225 1.00 85.62 147 GLU A C 1
ATOM 1155 O O . GLU A 1 147 ? -4.449 -4.869 18.381 1.00 85.62 147 GLU A O 1
ATOM 1160 N N . ARG A 1 148 ? -6.412 -5.734 19.045 1.00 87.06 148 ARG A N 1
ATOM 1161 C CA . ARG A 1 148 ? -7.100 -5.393 17.807 1.00 87.06 148 ARG A CA 1
ATOM 1162 C C . ARG A 1 148 ? -7.191 -3.883 17.610 1.00 87.06 148 ARG A C 1
ATOM 1164 O O . ARG A 1 148 ? -6.953 -3.428 16.498 1.00 87.06 148 ARG A O 1
ATOM 1171 N N . PHE A 1 149 ? -7.445 -3.106 18.656 1.00 89.62 149 PHE A N 1
ATOM 1172 C CA . PHE A 1 149 ? -7.431 -1.646 18.569 1.00 89.62 149 PHE A CA 1
ATOM 1173 C C . PHE A 1 149 ? -6.032 -1.078 18.352 1.00 89.62 149 PHE A C 1
ATOM 1175 O O . PHE A 1 149 ? -5.868 -0.230 17.479 1.00 89.62 149 PHE A O 1
ATOM 1182 N N . LEU A 1 150 ? -5.006 -1.604 19.027 1.00 86.69 150 LEU A N 1
ATOM 1183 C CA . LEU A 1 150 ? -3.617 -1.208 18.760 1.00 86.69 150 LEU A CA 1
ATOM 1184 C C . LEU A 1 150 ? -3.205 -1.476 17.302 1.00 86.69 150 LEU A C 1
ATOM 1186 O O . LEU A 1 150 ? -2.493 -0.672 16.707 1.00 86.69 150 LEU A O 1
ATOM 1190 N N . ARG A 1 151 ? -3.678 -2.577 16.699 1.00 80.50 151 ARG A N 1
ATOM 1191 C CA . ARG A 1 151 ? -3.442 -2.900 15.276 1.00 80.50 151 ARG A CA 1
ATOM 1192 C C . ARG A 1 151 ? -4.125 -1.938 14.306 1.00 80.50 151 ARG A C 1
ATOM 1194 O O . ARG A 1 151 ? -3.627 -1.766 13.203 1.00 80.50 151 ARG A O 1
ATOM 1201 N N . HIS A 1 152 ? -5.243 -1.331 14.700 1.00 77.12 152 HIS A N 1
ATOM 1202 C CA . HIS A 1 152 ? -5.957 -0.342 13.884 1.00 77.12 152 HIS A CA 1
ATOM 1203 C C . HIS A 1 152 ? -5.566 1.101 14.256 1.00 77.12 152 HIS A C 1
ATOM 1205 O O . HIS A 1 152 ? -6.311 2.034 13.973 1.00 77.12 152 HIS A O 1
ATOM 1211 N N . GLY A 1 153 ? -4.405 1.293 14.896 1.00 77.75 153 GLY A N 1
ATOM 1212 C CA . GLY A 1 153 ? -3.844 2.619 15.163 1.00 77.75 153 GLY A CA 1
ATOM 1213 C C . GLY A 1 153 ? -4.508 3.375 16.314 1.00 77.75 153 GLY A C 1
ATOM 1214 O O . GLY A 1 153 ? -4.530 4.604 16.294 1.00 77.75 153 GLY A O 1
ATOM 1215 N N . ALA A 1 154 ? -5.066 2.671 17.304 1.00 88.62 154 ALA A N 1
ATOM 1216 C CA . ALA A 1 154 ? -5.626 3.320 18.484 1.00 88.62 154 ALA A CA 1
ATOM 1217 C C . ALA A 1 154 ? -4.567 4.122 19.260 1.00 88.62 154 ALA A C 1
ATOM 1219 O O . ALA A 1 154 ? -3.523 3.587 19.635 1.00 88.62 154 ALA A O 1
ATOM 1220 N N . ASP A 1 155 ? -4.873 5.382 19.558 1.00 84.88 155 ASP A N 1
ATOM 1221 C CA . ASP A 1 155 ? -4.009 6.280 20.315 1.00 84.88 155 ASP A CA 1
ATOM 1222 C C . ASP A 1 155 ? -3.981 5.889 21.803 1.00 84.88 155 ASP A C 1
ATOM 1224 O O . ASP A 1 155 ? -4.980 5.977 22.528 1.00 84.88 155 ASP A O 1
ATOM 1228 N N . ILE A 1 156 ? -2.807 5.452 22.263 1.00 90.75 156 ILE A N 1
ATOM 1229 C CA . ILE A 1 156 ? -2.555 5.049 23.650 1.00 90.75 156 ILE A CA 1
ATOM 1230 C C . ILE A 1 156 ? -2.390 6.238 24.612 1.00 90.75 156 ILE A C 1
ATOM 1232 O O . ILE A 1 156 ? -2.455 6.033 25.828 1.00 90.75 156 ILE A O 1
ATOM 1236 N N . GLU A 1 157 ? -2.157 7.447 24.089 1.00 90.06 157 GLU A N 1
ATOM 1237 C CA . GLU A 1 157 ? -1.928 8.687 24.844 1.00 90.06 157 GLU A CA 1
ATOM 1238 C C . GLU A 1 157 ? -3.163 9.592 24.911 1.00 90.06 157 GLU A C 1
ATOM 1240 O O . GLU A 1 157 ? -3.188 10.525 25.720 1.00 90.06 157 GLU A O 1
ATOM 1245 N N . ALA A 1 158 ? -4.204 9.304 24.124 1.00 89.62 158 ALA A N 1
ATOM 1246 C CA . ALA A 1 158 ? -5.486 9.991 24.223 1.00 89.62 158 ALA A CA 1
ATOM 1247 C C . ALA A 1 158 ? -5.977 9.989 25.679 1.00 89.62 158 ALA A C 1
ATOM 1249 O O . ALA A 1 158 ? -5.904 8.968 26.362 1.00 89.62 158 ALA A O 1
ATOM 1250 N N . GLN A 1 159 ? -6.468 11.132 26.163 1.00 91.81 159 GLN A N 1
ATOM 1251 C CA . GLN A 1 159 ? -6.847 11.308 27.566 1.00 91.81 159 GLN A CA 1
ATOM 1252 C C . GLN A 1 159 ? -8.362 11.262 27.767 1.00 91.81 159 GLN A C 1
ATOM 1254 O O . GLN A 1 159 ? -9.122 11.953 27.078 1.00 91.81 159 GLN A O 1
ATOM 1259 N N . ASP A 1 160 ? -8.793 10.501 28.771 1.00 91.94 160 ASP A N 1
ATOM 1260 C CA . ASP A 1 160 ? -10.170 10.518 29.255 1.00 91.94 160 ASP A CA 1
ATOM 1261 C C . ASP A 1 160 ? -10.533 11.845 29.959 1.00 91.94 160 ASP A C 1
ATOM 1263 O O . ASP A 1 160 ? -9.703 12.753 30.089 1.00 91.94 160 ASP A O 1
ATOM 1267 N N . GLU A 1 161 ? -11.779 12.015 30.414 1.00 90.25 161 GLU A N 1
ATOM 1268 C CA . GLU A 1 161 ? -12.190 13.234 31.141 1.00 90.25 161 GLU A CA 1
ATOM 1269 C C . GLU A 1 161 ? -11.399 13.480 32.432 1.00 90.25 161 GLU A C 1
ATOM 1271 O O . GLU A 1 161 ? -11.313 14.615 32.900 1.00 90.25 161 GLU A O 1
ATOM 1276 N N . LYS A 1 162 ? -10.782 12.437 32.993 1.00 91.06 162 LYS A N 1
ATOM 1277 C CA . LYS A 1 162 ? -9.947 12.506 34.197 1.00 91.06 162 LYS A CA 1
ATOM 1278 C C . LYS A 1 162 ? -8.475 12.771 33.861 1.00 91.06 162 LYS A C 1
ATOM 1280 O O . LYS A 1 162 ? -7.639 12.738 34.765 1.00 91.06 162 LYS A O 1
ATOM 1285 N N . GLY A 1 163 ? -8.147 13.023 32.592 1.00 91.50 163 GLY A N 1
ATOM 1286 C CA . GLY A 1 163 ? -6.782 13.265 32.126 1.00 91.50 163 GLY A CA 1
ATOM 1287 C C . GLY A 1 163 ? -5.914 12.005 32.096 1.00 91.50 163 GLY A C 1
ATOM 1288 O O . GLY A 1 163 ? -4.688 12.107 32.043 1.00 91.50 163 GLY A O 1
ATOM 1289 N N . LYS A 1 164 ? -6.510 10.809 32.184 1.00 93.19 164 LYS A N 1
ATOM 1290 C CA . LYS A 1 164 ? -5.778 9.539 32.154 1.00 93.19 164 LYS A CA 1
ATOM 1291 C C . LYS A 1 164 ? -5.774 8.982 30.740 1.00 93.19 164 LYS A C 1
ATOM 1293 O O . LYS A 1 164 ? -6.815 8.946 30.102 1.00 93.19 164 LYS A O 1
ATOM 1298 N N . SER A 1 165 ? -4.610 8.535 30.278 1.00 94.44 165 SER A N 1
ATOM 1299 C CA . SER A 1 165 ? -4.465 7.784 29.035 1.00 94.44 165 SER A CA 1
ATOM 1300 C C . SER A 1 165 ? -4.365 6.294 29.331 1.00 94.44 165 SER A C 1
ATOM 1302 O O . SER A 1 165 ? -4.039 5.888 30.452 1.00 94.44 165 SER A O 1
ATOM 1304 N N . VAL A 1 166 ? -4.602 5.449 28.329 1.00 94.56 166 VAL A N 1
ATOM 1305 C CA . VAL A 1 166 ? -4.426 3.998 28.488 1.00 94.56 166 VAL A CA 1
ATOM 1306 C C . VAL A 1 166 ? -2.983 3.672 28.867 1.00 94.56 166 VAL A C 1
ATOM 1308 O O . VAL A 1 166 ? -2.755 2.824 29.730 1.00 94.56 166 VAL A O 1
ATOM 1311 N N . LEU A 1 167 ? -2.008 4.404 28.320 1.00 92.94 167 LEU A N 1
ATOM 1312 C CA . LEU A 1 167 ? -0.614 4.277 28.728 1.00 92.94 167 LEU A CA 1
ATOM 1313 C C . LEU A 1 167 ? -0.380 4.679 30.188 1.00 92.94 167 LEU A C 1
ATOM 1315 O O . LEU A 1 167 ? 0.328 3.971 30.909 1.00 92.94 167 LEU A O 1
ATOM 1319 N N . SER A 1 168 ? -0.943 5.802 30.646 1.00 92.75 168 SER A N 1
ATOM 1320 C CA . SER A 1 168 ? -0.740 6.245 32.030 1.00 92.75 168 SER A CA 1
ATOM 1321 C C . SER A 1 168 ? -1.377 5.281 33.032 1.00 92.75 168 SER A C 1
ATOM 1323 O O . SER A 1 168 ? -0.788 5.012 34.080 1.00 92.75 168 SER A O 1
ATOM 1325 N N . ILE A 1 169 ? -2.520 4.683 32.678 1.00 92.62 169 ILE A N 1
ATOM 1326 C CA . ILE A 1 169 ? -3.153 3.611 33.452 1.00 92.62 169 ILE A CA 1
ATOM 1327 C C . ILE A 1 169 ? -2.268 2.356 33.439 1.00 92.62 169 ILE A C 1
ATOM 1329 O O . ILE A 1 169 ? -1.997 1.804 34.503 1.00 92.62 169 ILE A O 1
ATOM 1333 N N . ALA A 1 170 ? -1.777 1.925 32.273 1.00 92.12 170 ALA A N 1
ATOM 1334 C CA . ALA A 1 170 ? -0.928 0.741 32.137 1.00 92.12 170 ALA A CA 1
ATOM 1335 C C . ALA A 1 170 ? 0.365 0.835 32.964 1.00 92.12 170 ALA A C 1
ATOM 1337 O O . ALA A 1 170 ? 0.739 -0.137 33.614 1.00 92.12 170 ALA A O 1
ATOM 1338 N N . ARG A 1 171 ? 1.005 2.012 33.020 1.00 89.94 171 ARG A N 1
ATOM 1339 C CA . ARG A 1 171 ? 2.205 2.259 33.847 1.00 89.94 171 ARG A CA 1
ATOM 1340 C C . ARG A 1 171 ? 1.966 2.077 35.347 1.00 89.94 171 ARG A C 1
ATOM 1342 O O . ARG A 1 171 ? 2.903 1.756 36.070 1.00 89.94 171 ARG A O 1
ATOM 1349 N N . GLY A 1 172 ? 0.741 2.322 35.812 1.00 84.75 172 GLY A N 1
ATOM 1350 C CA . GLY A 1 172 ? 0.357 2.170 37.216 1.00 84.75 172 GLY A CA 1
ATOM 1351 C C . GLY A 1 172 ? -0.043 0.745 37.610 1.00 84.75 172 GLY A C 1
ATOM 1352 O O . GLY A 1 172 ? -0.346 0.513 38.779 1.00 84.75 172 GLY A O 1
ATOM 1353 N N . LEU A 1 173 ? -0.085 -0.198 36.662 1.00 86.00 173 LEU A N 1
ATOM 1354 C CA . LEU A 1 173 ? -0.468 -1.592 36.899 1.00 86.00 173 LEU A CA 1
ATOM 1355 C C . LEU A 1 173 ? 0.755 -2.497 37.110 1.00 86.00 173 LEU A C 1
ATOM 1357 O O . LEU A 1 173 ? 1.872 -2.169 36.715 1.00 86.00 173 LEU A O 1
ATOM 1361 N N . SER A 1 174 ? 0.534 -3.661 37.736 1.00 73.50 174 SER A N 1
ATOM 1362 C CA . SER A 1 174 ? 1.571 -4.694 37.885 1.00 73.50 174 SER A CA 1
ATOM 1363 C C . SER A 1 174 ? 2.078 -5.176 36.519 1.00 73.50 174 SER A C 1
ATOM 1365 O O . SER A 1 174 ? 1.290 -5.339 35.585 1.00 73.50 174 SER A O 1
ATOM 1367 N N . GLN A 1 175 ? 3.379 -5.477 36.438 1.00 62.53 175 GLN A N 1
ATOM 1368 C CA . GLN A 1 175 ? 4.043 -6.015 35.242 1.00 62.53 175 GLN A CA 1
ATOM 1369 C C . GLN A 1 175 ? 3.485 -7.378 34.799 1.00 62.53 175 GLN A C 1
ATOM 1371 O O . GLN A 1 175 ? 3.599 -7.733 33.630 1.00 62.53 175 GLN A O 1
ATOM 1376 N N . ASP A 1 176 ? 2.827 -8.110 35.701 1.00 64.38 176 ASP A N 1
ATOM 1377 C CA . ASP A 1 176 ? 2.213 -9.408 35.394 1.00 64.38 176 ASP A CA 1
ATOM 1378 C C . ASP A 1 176 ? 0.914 -9.279 34.584 1.00 64.38 176 ASP A C 1
ATOM 1380 O O . ASP A 1 176 ? 0.391 -10.267 34.063 1.00 64.38 176 ASP A O 1
ATOM 1384 N N . ARG A 1 177 ? 0.362 -8.064 34.456 1.00 82.62 177 ARG A N 1
ATOM 1385 C CA . ARG A 1 177 ? -0.861 -7.848 33.684 1.00 82.62 177 ARG A CA 1
ATOM 1386 C C . ARG A 1 177 ? -0.520 -7.782 32.200 1.00 82.62 177 ARG A C 1
ATOM 1388 O O . ARG A 1 177 ? -0.025 -6.773 31.700 1.00 82.62 177 ARG A O 1
ATOM 1395 N N . ARG A 1 178 ? -0.846 -8.845 31.470 1.00 82.25 178 ARG A N 1
ATOM 1396 C CA . ARG A 1 178 ? -0.537 -8.985 30.041 1.00 82.25 178 ARG A CA 1
ATOM 1397 C C . ARG A 1 178 ? -1.045 -7.822 29.177 1.00 82.25 178 ARG A C 1
ATOM 1399 O O . ARG A 1 178 ? -0.301 -7.347 28.326 1.00 82.25 178 ARG A O 1
ATOM 1406 N N . ILE A 1 179 ? -2.230 -7.272 29.456 1.00 86.88 179 ILE A N 1
ATOM 1407 C CA . ILE A 1 179 ? -2.729 -6.056 28.780 1.00 86.88 179 ILE A CA 1
ATOM 1408 C C . ILE A 1 179 ? -1.832 -4.829 29.003 1.00 86.88 179 ILE A C 1
ATOM 1410 O O . ILE A 1 179 ? -1.629 -4.043 28.082 1.00 86.88 179 ILE A O 1
ATOM 1414 N N . ALA A 1 180 ? -1.255 -4.662 30.198 1.00 87.50 180 ALA A N 1
ATOM 1415 C CA . ALA A 1 180 ? -0.336 -3.563 30.480 1.00 87.50 180 ALA A CA 1
ATOM 1416 C C . ALA A 1 180 ? 0.981 -3.776 29.726 1.00 87.50 180 ALA A C 1
ATOM 1418 O O . ALA A 1 180 ? 1.506 -2.833 29.137 1.00 87.50 180 ALA A O 1
ATOM 1419 N N . HIS A 1 181 ? 1.458 -5.023 29.653 1.00 84.62 181 HIS A N 1
ATOM 1420 C CA . HIS A 1 181 ? 2.614 -5.377 28.835 1.00 84.62 181 HIS A CA 1
ATOM 1421 C C . HIS A 1 181 ? 2.384 -5.080 27.345 1.00 84.62 181 HIS A C 1
ATOM 1423 O O . HIS A 1 181 ? 3.266 -4.512 26.709 1.00 84.62 181 HIS A O 1
ATOM 1429 N N . LEU A 1 182 ? 1.202 -5.387 26.794 1.00 85.25 182 LEU A N 1
ATOM 1430 C CA . LEU A 1 182 ? 0.850 -5.060 25.404 1.00 85.25 182 LEU A CA 1
ATOM 1431 C C . LEU A 1 182 ? 0.945 -3.554 25.130 1.00 85.25 182 LEU A C 1
ATOM 1433 O O . LEU A 1 182 ? 1.577 -3.150 24.155 1.00 85.25 182 LEU A O 1
ATOM 1437 N N . ILE A 1 183 ? 0.383 -2.726 26.016 1.00 90.81 183 ILE A N 1
ATOM 1438 C CA . ILE A 1 183 ? 0.452 -1.263 25.901 1.00 90.81 183 ILE A CA 1
ATOM 1439 C C . ILE A 1 183 ? 1.894 -0.761 26.027 1.00 90.81 183 ILE A C 1
ATOM 1441 O O . ILE A 1 183 ? 2.331 0.048 25.213 1.00 90.81 183 ILE A O 1
ATOM 1445 N N . MET A 1 184 ? 2.660 -1.256 27.003 1.00 85.31 184 MET A N 1
ATOM 1446 C CA . MET A 1 184 ? 4.052 -0.842 27.209 1.00 85.31 184 MET A CA 1
ATOM 1447 C C . MET A 1 184 ? 4.960 -1.265 26.047 1.00 85.31 184 MET A C 1
ATOM 1449 O O . MET A 1 184 ? 5.779 -0.470 25.596 1.00 85.31 184 MET A O 1
ATOM 1453 N N . ALA A 1 185 ? 4.790 -2.475 25.513 1.00 80.06 185 ALA A N 1
ATOM 1454 C CA . ALA A 1 185 ? 5.533 -2.960 24.353 1.00 80.06 185 ALA A CA 1
ATOM 1455 C C . ALA A 1 185 ? 5.164 -2.197 23.071 1.00 80.06 185 ALA A C 1
ATOM 1457 O O . ALA A 1 185 ? 6.033 -1.919 22.242 1.00 80.06 185 ALA A O 1
ATOM 1458 N N . HIS A 1 186 ? 3.888 -1.841 22.904 1.00 80.44 186 HIS A N 1
ATOM 1459 C CA . HIS A 1 186 ? 3.436 -0.982 21.812 1.00 80.44 186 HIS A CA 1
ATOM 1460 C C . HIS A 1 186 ? 4.039 0.423 21.930 1.00 80.44 186 HIS A C 1
ATOM 1462 O O . HIS A 1 186 ? 4.624 0.921 20.974 1.00 80.44 186 HIS A O 1
ATOM 1468 N N . HIS A 1 187 ? 4.002 1.017 23.121 1.00 81.75 187 HIS A N 1
ATOM 1469 C CA . HIS A 1 187 ? 4.614 2.310 23.410 1.00 81.75 187 HIS A CA 1
ATOM 1470 C C . HIS A 1 187 ? 6.133 2.324 23.179 1.00 81.75 187 HIS A C 1
ATOM 1472 O O . HIS A 1 187 ? 6.642 3.255 22.561 1.00 81.75 187 HIS A O 1
ATOM 1478 N N . GLU A 1 188 ? 6.872 1.302 23.622 1.00 74.62 188 GLU A N 1
ATOM 1479 C CA . GLU A 1 188 ? 8.312 1.199 23.341 1.00 74.62 188 GLU A CA 1
ATOM 1480 C C . GLU A 1 188 ? 8.588 1.039 21.842 1.00 74.62 188 GLU A C 1
ATOM 1482 O O . GLU A 1 188 ? 9.511 1.659 21.316 1.00 74.62 188 GLU A O 1
ATOM 1487 N N . ARG A 1 189 ? 7.745 0.296 21.111 1.00 66.88 189 ARG A N 1
ATOM 1488 C CA . ARG A 1 189 ? 7.838 0.262 19.646 1.00 66.88 189 ARG A CA 1
ATOM 1489 C C . ARG A 1 189 ? 7.629 1.645 19.028 1.00 66.88 189 ARG A C 1
ATOM 1491 O O . ARG A 1 189 ? 8.443 2.023 18.194 1.00 66.88 189 ARG A O 1
ATOM 1498 N N . LEU A 1 190 ? 6.612 2.401 19.448 1.00 65.25 190 LEU A N 1
ATOM 1499 C CA . LEU A 1 190 ? 6.367 3.764 18.952 1.00 65.25 190 LEU A CA 1
ATOM 1500 C C . LEU A 1 190 ? 7.500 4.739 19.322 1.00 65.25 190 LEU A C 1
ATOM 1502 O O . LEU A 1 190 ? 7.843 5.615 18.535 1.00 65.25 190 LEU A O 1
ATOM 1506 N N . ARG A 1 191 ? 8.116 4.586 20.502 1.00 62.03 191 ARG A N 1
ATOM 1507 C CA . ARG A 1 191 ? 9.234 5.434 20.952 1.00 62.03 191 ARG A CA 1
ATOM 1508 C C . ARG A 1 191 ? 10.532 5.191 20.193 1.00 62.03 191 ARG A C 1
ATOM 1510 O O . ARG A 1 191 ? 11.287 6.133 19.966 1.00 62.03 191 ARG A O 1
ATOM 1517 N N . VAL A 1 192 ? 10.821 3.934 19.863 1.00 57.72 192 VAL A N 1
ATOM 1518 C CA . VAL A 1 192 ? 12.100 3.533 19.257 1.00 57.72 192 VAL A CA 1
ATOM 1519 C C . VAL A 1 192 ? 12.029 3.544 17.724 1.00 57.72 192 VAL A C 1
ATOM 1521 O O . VAL A 1 192 ? 13.037 3.785 17.061 1.00 57.72 192 VAL A O 1
ATOM 1524 N N . SER A 1 193 ? 10.847 3.332 17.142 1.00 61.56 193 SER A N 1
ATOM 1525 C CA . SER A 1 193 ? 10.635 3.279 15.695 1.00 61.56 193 SER A CA 1
ATOM 1526 C C . SER A 1 193 ? 10.068 4.600 15.185 1.00 61.56 193 SER A C 1
ATOM 1528 O O . SER A 1 193 ? 8.866 4.833 15.272 1.00 61.56 193 SER A O 1
ATOM 1530 N N . ARG A 1 194 ? 10.903 5.440 14.560 1.00 70.94 194 ARG A N 1
ATOM 1531 C CA . ARG A 1 194 ? 10.366 6.422 13.600 1.00 70.94 194 ARG A CA 1
ATOM 1532 C C . ARG A 1 194 ? 9.587 5.666 12.519 1.00 70.94 194 ARG A C 1
ATOM 1534 O O . ARG A 1 194 ? 9.990 4.546 12.194 1.00 70.94 194 ARG A O 1
ATOM 1541 N N . PRO A 1 195 ? 8.511 6.235 11.962 1.00 83.75 195 PRO A N 1
ATOM 1542 C CA . PRO A 1 195 ? 7.807 5.593 10.865 1.00 83.75 195 PRO A CA 1
ATOM 1543 C C . PRO A 1 195 ? 8.763 5.420 9.684 1.00 83.75 195 PRO A C 1
ATOM 1545 O O . PRO A 1 195 ? 9.602 6.287 9.413 1.00 83.75 195 PRO A O 1
ATOM 1548 N N . ARG A 1 196 ? 8.696 4.274 9.007 1.00 88.38 196 ARG A N 1
ATOM 1549 C CA . ARG A 1 196 ? 9.623 3.937 7.922 1.00 88.38 196 ARG A CA 1
ATOM 1550 C C . ARG A 1 196 ? 8.897 3.826 6.604 1.00 88.38 196 ARG A C 1
ATOM 1552 O O . ARG A 1 196 ? 7.790 3.319 6.520 1.00 88.38 196 ARG A O 1
ATOM 1559 N N . ARG A 1 197 ? 9.575 4.233 5.546 1.00 92.94 197 ARG A N 1
ATOM 1560 C CA . ARG A 1 197 ? 9.152 4.005 4.174 1.00 92.94 197 ARG A CA 1
ATOM 1561 C C . ARG A 1 197 ? 10.102 2.997 3.556 1.00 92.94 197 ARG A C 1
ATOM 1563 O O . ARG A 1 197 ? 11.259 3.311 3.286 1.00 92.94 197 ARG A O 1
ATOM 1570 N N . LEU A 1 198 ? 9.624 1.772 3.386 1.00 96.31 198 LEU A N 1
ATOM 1571 C CA . LEU A 1 198 ? 10.366 0.693 2.751 1.00 96.31 198 LEU A CA 1
ATOM 1572 C C . LEU A 1 198 ? 10.230 0.838 1.236 1.00 96.31 198 LEU A C 1
ATOM 1574 O O . LEU A 1 198 ? 9.159 0.607 0.675 1.00 96.31 198 LEU A O 1
ATOM 1578 N N . ILE A 1 199 ? 11.314 1.238 0.578 1.00 97.94 199 ILE A N 1
ATOM 1579 C CA . ILE A 1 199 ? 11.358 1.481 -0.863 1.00 97.94 199 ILE A CA 1
ATOM 1580 C C . ILE A 1 199 ? 12.077 0.309 -1.524 1.00 97.94 199 ILE A C 1
ATOM 1582 O O . ILE A 1 199 ? 13.289 0.158 -1.396 1.00 97.94 199 ILE A O 1
ATOM 1586 N N . VAL A 1 200 ? 11.330 -0.531 -2.230 1.00 98.25 200 VAL A N 1
ATOM 1587 C CA . VAL A 1 200 ? 11.843 -1.735 -2.888 1.00 98.25 200 VAL A CA 1
ATOM 1588 C C . VAL A 1 200 ? 11.981 -1.472 -4.383 1.00 98.25 200 VAL A C 1
ATOM 1590 O O . VAL A 1 200 ? 10.988 -1.356 -5.098 1.00 98.25 200 VAL A O 1
ATOM 1593 N N . CYS A 1 201 ? 13.220 -1.389 -4.852 1.00 97.06 201 CYS A N 1
ATOM 1594 C CA . CYS A 1 201 ? 13.600 -1.097 -6.228 1.00 97.06 201 CYS A CA 1
ATOM 1595 C C . CYS A 1 201 ? 14.026 -2.382 -6.948 1.00 97.06 201 CYS A C 1
ATOM 1597 O O . CYS A 1 201 ? 15.122 -2.885 -6.720 1.00 97.06 201 CYS A O 1
ATOM 1599 N N . CYS A 1 202 ? 13.180 -2.906 -7.833 1.00 93.38 202 CYS A N 1
ATOM 1600 C CA . CYS A 1 202 ? 13.435 -4.114 -8.618 1.00 93.38 202 CYS A CA 1
ATOM 1601 C C . CYS A 1 202 ? 13.869 -3.765 -10.049 1.00 93.38 202 CYS A C 1
ATOM 1603 O O . CYS A 1 202 ? 13.062 -3.277 -10.847 1.00 93.38 202 CYS A O 1
ATOM 1605 N N . ASP A 1 203 ? 15.125 -4.032 -10.404 1.00 89.75 203 ASP A N 1
ATOM 1606 C CA . ASP A 1 203 ? 15.654 -3.653 -11.718 1.00 89.75 203 ASP A CA 1
ATOM 1607 C C . ASP A 1 203 ? 15.400 -4.698 -12.827 1.00 89.75 203 ASP A C 1
ATOM 1609 O O . ASP A 1 203 ? 15.124 -5.879 -12.595 1.00 89.75 203 ASP A O 1
ATOM 1613 N N . GLY A 1 204 ? 15.474 -4.241 -14.075 1.00 73.12 204 GLY A N 1
ATOM 1614 C CA . GLY A 1 204 ? 15.429 -5.049 -15.279 1.00 73.12 204 GLY A CA 1
ATOM 1615 C C . GLY A 1 204 ? 16.699 -5.881 -15.485 1.00 73.12 204 GLY A C 1
ATOM 1616 O O . GLY A 1 204 ? 17.793 -5.582 -15.024 1.00 73.12 204 GLY A O 1
ATOM 1617 N N . THR A 1 205 ? 16.545 -6.977 -16.215 1.00 62.28 205 THR A N 1
ATOM 1618 C CA . THR A 1 205 ? 17.616 -7.938 -16.542 1.00 62.28 205 THR A CA 1
ATOM 1619 C C . THR A 1 205 ? 18.686 -7.308 -17.428 1.00 62.28 205 THR A C 1
ATOM 1621 O O . THR A 1 205 ? 18.355 -6.442 -18.230 1.00 62.28 205 THR A O 1
ATOM 1624 N N . TRP A 1 206 ? 19.890 -7.887 -17.406 1.00 53.06 206 TRP A N 1
ATOM 1625 C CA . TRP A 1 206 ? 21.096 -7.475 -18.152 1.00 53.06 206 TRP A CA 1
ATOM 1626 C C . TRP A 1 206 ? 21.958 -6.399 -17.499 1.00 53.06 206 TRP A C 1
ATOM 1628 O O . TRP A 1 206 ? 23.067 -6.193 -17.980 1.00 53.06 206 TRP A O 1
ATOM 1638 N N . MET A 1 207 ? 21.547 -5.829 -16.366 1.00 48.94 207 MET A N 1
ATOM 1639 C CA . MET A 1 207 ? 22.406 -4.923 -15.611 1.00 48.94 207 MET A CA 1
ATOM 1640 C C . MET A 1 207 ? 23.328 -5.696 -14.666 1.00 48.94 207 MET A C 1
ATOM 1642 O O . MET A 1 207 ? 22.900 -6.196 -13.628 1.00 48.94 207 MET A O 1
ATOM 1646 N N . LYS A 1 208 ? 24.611 -5.819 -15.021 1.00 43.62 208 LYS A N 1
ATOM 1647 C CA . LYS A 1 208 ? 25.649 -6.221 -14.059 1.00 43.62 208 LYS A CA 1
ATOM 1648 C C . LYS A 1 208 ? 26.182 -4.979 -13.346 1.00 43.62 208 LYS A C 1
ATOM 1650 O O . LYS A 1 208 ? 26.380 -3.955 -13.985 1.00 43.62 208 LYS A O 1
ATOM 1655 N N . ASN A 1 209 ? 26.557 -5.124 -12.076 1.00 42.03 209 ASN A N 1
ATOM 1656 C CA . ASN A 1 209 ? 27.385 -4.163 -11.326 1.00 42.03 209 ASN A CA 1
ATOM 1657 C C . ASN A 1 209 ? 28.837 -4.047 -11.857 1.00 42.03 209 ASN A C 1
ATOM 1659 O O . ASN A 1 209 ? 29.719 -3.573 -11.146 1.00 42.03 209 ASN A O 1
ATOM 1663 N N . ASP A 1 210 ? 29.114 -4.512 -13.080 1.00 43.16 210 ASP A N 1
ATOM 1664 C CA . ASP A 1 210 ? 30.430 -4.379 -13.699 1.00 43.16 210 ASP A CA 1
ATOM 1665 C C . ASP A 1 210 ? 30.499 -3.004 -14.376 1.00 43.16 210 ASP A C 1
ATOM 1667 O O . ASP A 1 210 ? 29.619 -2.633 -15.155 1.00 43.16 210 ASP A O 1
ATOM 1671 N N . THR A 1 211 ? 31.519 -2.226 -14.030 1.00 47.62 211 THR A N 1
ATOM 1672 C CA . THR A 1 211 ? 31.595 -0.749 -14.057 1.00 47.62 211 THR A CA 1
ATOM 1673 C C . THR A 1 211 ? 31.557 -0.079 -15.439 1.00 47.62 211 THR A C 1
ATOM 1675 O O . THR A 1 211 ? 31.889 1.097 -15.565 1.00 47.62 211 THR A O 1
ATOM 1678 N N . LYS A 1 212 ? 31.151 -0.793 -16.494 1.00 52.78 212 LYS A N 1
ATOM 1679 C CA . LYS A 1 212 ? 31.134 -0.301 -17.881 1.00 52.78 212 LYS A CA 1
ATOM 1680 C C . LYS A 1 212 ? 29.743 -0.086 -18.477 1.00 52.78 212 LYS A C 1
ATOM 1682 O O . 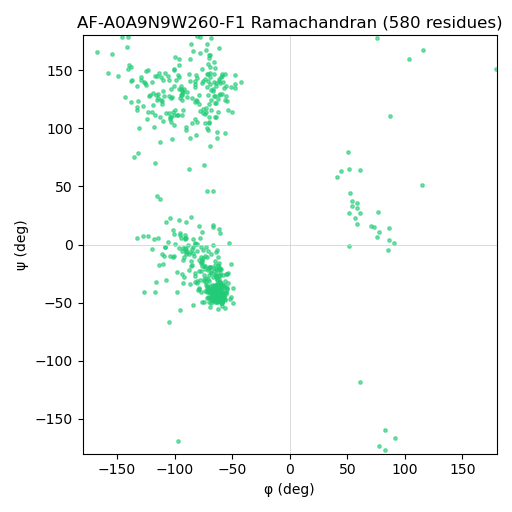LYS A 1 212 ? 29.676 0.445 -19.579 1.00 52.78 212 LYS A O 1
ATOM 1687 N N . GLN A 1 213 ? 28.661 -0.495 -17.809 1.00 60.16 213 GLN A N 1
ATOM 1688 C CA . GLN A 1 213 ? 27.309 -0.328 -18.353 1.00 60.16 213 GLN A CA 1
ATOM 1689 C C . GLN A 1 213 ? 26.559 0.878 -17.753 1.00 60.16 213 GLN A C 1
ATOM 1691 O O . GLN A 1 213 ? 26.582 1.070 -16.536 1.00 60.16 213 GLN A O 1
ATOM 1696 N N . PRO A 1 214 ? 25.862 1.661 -18.594 1.00 71.81 214 PRO A N 1
ATOM 1697 C CA . PRO A 1 214 ? 24.907 2.693 -18.196 1.00 71.81 214 PRO A CA 1
ATOM 1698 C C . PRO A 1 214 ? 23.895 2.237 -17.139 1.00 71.81 214 PRO A C 1
ATOM 1700 O O . PRO A 1 214 ? 23.286 1.184 -17.284 1.00 71.81 214 PRO A O 1
ATOM 1703 N N . LEU A 1 215 ? 23.646 3.043 -16.102 1.00 81.94 215 LEU A N 1
ATOM 1704 C CA . LEU A 1 215 ? 22.639 2.713 -15.085 1.00 81.94 215 LEU A CA 1
ATOM 1705 C C . LEU A 1 215 ? 21.202 2.792 -15.637 1.00 81.94 215 LEU A C 1
ATOM 1707 O O . LEU A 1 215 ? 20.864 3.683 -16.424 1.00 81.94 215 LEU A O 1
ATOM 1711 N N . SER A 1 216 ? 20.332 1.898 -15.163 1.00 87.69 216 SER A N 1
ATOM 1712 C CA . SER A 1 216 ? 18.882 1.977 -15.369 1.00 87.69 216 SER A CA 1
ATOM 1713 C C . SER A 1 216 ? 18.266 3.128 -14.568 1.00 87.69 216 SER A C 1
ATOM 1715 O O . SER A 1 216 ? 18.835 3.611 -13.590 1.00 87.69 216 SER A O 1
ATOM 1717 N N . ASN A 1 217 ? 17.050 3.536 -14.915 1.00 90.69 217 ASN A N 1
ATOM 1718 C CA . ASN A 1 217 ? 16.296 4.509 -14.132 1.00 90.69 217 ASN A CA 1
ATOM 1719 C C . ASN A 1 217 ? 15.936 3.993 -12.730 1.00 90.69 217 ASN A C 1
ATOM 1721 O O . ASN A 1 217 ? 15.835 4.809 -11.819 1.00 90.69 217 ASN A O 1
ATOM 1725 N N . VAL A 1 218 ? 15.834 2.673 -12.521 1.00 93.44 218 VAL A N 1
ATOM 1726 C CA . VAL A 1 218 ? 15.640 2.080 -11.184 1.00 93.44 218 VAL A CA 1
ATOM 1727 C C . VAL A 1 218 ? 16.887 2.263 -10.323 1.00 93.44 218 VAL A C 1
ATOM 1729 O O . VAL A 1 218 ? 16.785 2.708 -9.183 1.00 93.44 218 VAL A O 1
ATOM 1732 N N . ALA A 1 219 ? 18.073 1.973 -10.861 1.00 90.62 219 ALA A N 1
ATOM 1733 C CA . ALA A 1 219 ? 19.326 2.191 -10.145 1.00 90.62 219 ALA A CA 1
ATOM 1734 C C . ALA A 1 219 ? 19.550 3.686 -9.867 1.00 90.62 219 ALA A C 1
ATOM 1736 O O . ALA A 1 219 ? 19.887 4.076 -8.752 1.00 90.62 219 ALA A O 1
ATOM 1737 N N . ARG A 1 220 ? 19.293 4.540 -10.865 1.00 89.06 220 ARG A N 1
ATOM 1738 C CA . ARG A 1 220 ? 19.434 5.997 -10.750 1.00 89.06 220 ARG A CA 1
ATOM 1739 C C . ARG A 1 220 ? 18.503 6.582 -9.690 1.00 89.06 220 ARG A C 1
ATOM 1741 O O . ARG A 1 220 ? 18.972 7.336 -8.848 1.00 89.06 220 ARG A O 1
ATOM 1748 N N . ILE A 1 221 ? 17.215 6.221 -9.692 1.00 91.12 221 ILE A N 1
ATOM 1749 C CA . ILE A 1 221 ? 16.266 6.733 -8.693 1.00 91.12 221 ILE A CA 1
ATOM 1750 C C . ILE A 1 221 ? 16.586 6.210 -7.288 1.00 91.12 221 ILE A C 1
ATOM 1752 O O . ILE A 1 221 ? 16.502 6.973 -6.330 1.00 91.12 221 ILE A O 1
ATOM 1756 N N . ALA A 1 222 ? 17.017 4.947 -7.163 1.00 93.12 222 ALA A N 1
ATOM 1757 C CA . ALA A 1 222 ? 17.391 4.347 -5.883 1.00 93.12 222 ALA A CA 1
ATOM 1758 C C . ALA A 1 222 ? 18.543 5.107 -5.207 1.00 93.12 222 ALA A C 1
ATOM 1760 O O . ALA A 1 222 ? 18.533 5.288 -3.992 1.00 93.12 222 ALA A O 1
ATOM 1761 N N . LEU A 1 223 ? 19.498 5.604 -6.000 1.00 90.06 223 LEU A N 1
ATOM 1762 C CA . LEU A 1 223 ? 20.603 6.430 -5.516 1.00 90.06 223 LEU A CA 1
ATOM 1763 C C . LEU A 1 223 ? 20.160 7.831 -5.081 1.00 90.06 223 LEU A C 1
ATOM 1765 O O . LEU A 1 223 ? 20.865 8.458 -4.300 1.00 90.06 223 LEU A O 1
ATOM 1769 N N . CYS A 1 224 ? 19.023 8.334 -5.564 1.00 89.25 224 CYS A N 1
ATOM 1770 C CA . CYS A 1 224 ? 18.583 9.707 -5.321 1.00 89.25 224 CYS A CA 1
ATOM 1771 C C . CYS A 1 224 ? 17.690 9.878 -4.087 1.00 89.25 224 CYS A C 1
ATOM 1773 O O . CYS A 1 224 ? 17.442 11.020 -3.708 1.00 89.25 224 CYS A O 1
ATOM 1775 N N . PHE A 1 225 ? 17.195 8.813 -3.450 1.00 90.81 225 PHE A N 1
ATOM 1776 C CA . PHE A 1 225 ? 16.379 8.970 -2.241 1.00 90.81 225 PHE A CA 1
ATOM 1777 C C . PHE A 1 225 ? 17.172 9.642 -1.108 1.00 90.81 225 PHE A C 1
ATOM 1779 O O . PHE A 1 225 ? 18.368 9.388 -0.906 1.00 90.81 225 PHE A O 1
ATOM 1786 N N . ALA A 1 226 ? 16.487 10.523 -0.379 1.00 88.38 226 ALA A N 1
ATOM 1787 C CA . ALA A 1 226 ? 16.987 11.073 0.875 1.00 88.38 226 ALA A CA 1
ATOM 1788 C C . ALA A 1 226 ? 16.845 10.032 1.992 1.00 88.38 226 ALA A C 1
ATOM 1790 O O . ALA A 1 226 ? 15.902 9.247 1.979 1.00 88.38 226 ALA A O 1
ATOM 1791 N N . ASP A 1 227 ? 17.713 10.063 3.000 1.00 86.06 227 ASP A N 1
ATOM 1792 C CA . ASP A 1 227 ? 17.640 9.105 4.117 1.00 86.06 227 ASP A CA 1
ATOM 1793 C C . ASP A 1 227 ? 16.396 9.333 5.000 1.00 86.06 227 ASP A C 1
ATOM 1795 O O . ASP A 1 227 ? 15.908 8.426 5.678 1.00 86.06 227 ASP A O 1
ATOM 1799 N N . CYS A 1 228 ? 15.858 10.557 4.998 1.00 84.12 228 CYS A N 1
ATOM 1800 C CA . CYS A 1 228 ? 14.632 10.920 5.703 1.00 84.12 228 CYS A CA 1
ATOM 1801 C C . CYS A 1 228 ? 13.757 11.832 4.838 1.00 84.12 228 CYS A C 1
ATOM 1803 O O . CYS A 1 228 ? 14.265 12.754 4.199 1.00 84.12 228 CYS A O 1
ATOM 1805 N N . ASP A 1 229 ? 12.447 11.619 4.894 1.00 81.56 229 ASP A N 1
ATOM 1806 C CA . ASP A 1 229 ? 11.441 12.564 4.416 1.00 81.56 229 ASP A CA 1
ATOM 1807 C C . ASP A 1 229 ? 11.061 13.487 5.573 1.00 81.56 229 ASP A C 1
ATOM 1809 O O . ASP A 1 229 ? 10.284 13.112 6.447 1.00 81.56 229 ASP A O 1
ATOM 1813 N N . ARG A 1 230 ? 11.659 14.682 5.593 1.00 68.00 230 ARG A N 1
ATOM 1814 C CA . ARG A 1 230 ? 11.409 15.710 6.618 1.00 68.00 230 ARG A CA 1
ATOM 1815 C C . ARG A 1 230 ? 10.272 16.663 6.249 1.00 68.00 230 ARG A C 1
ATOM 1817 O O . ARG A 1 230 ? 9.934 17.523 7.055 1.00 68.00 230 ARG A O 1
ATOM 1824 N N . GLU A 1 231 ? 9.736 16.551 5.037 1.00 59.44 231 GLU A N 1
ATOM 1825 C CA . GLU A 1 231 ? 8.671 17.423 4.536 1.00 59.44 231 GLU A CA 1
ATOM 1826 C C . GLU A 1 231 ? 7.287 16.881 4.912 1.00 59.44 231 GLU A C 1
ATOM 1828 O O . GLU A 1 231 ? 6.321 17.639 5.004 1.00 59.44 231 GLU A O 1
ATOM 1833 N N . HIS A 1 232 ? 7.191 15.579 5.188 1.00 66.31 232 HIS A N 1
ATOM 1834 C CA . HIS A 1 232 ? 5.997 14.958 5.740 1.00 66.31 232 HIS A CA 1
ATOM 1835 C C . HIS A 1 232 ? 5.909 15.127 7.267 1.00 66.31 232 HIS A C 1
ATOM 1837 O O . HIS A 1 232 ? 6.882 14.908 7.987 1.00 66.31 232 HIS A O 1
ATOM 1843 N N . GLU A 1 233 ? 4.702 15.380 7.791 1.00 60.75 233 GLU A N 1
ATOM 1844 C CA . GLU A 1 233 ? 4.425 15.551 9.236 1.00 60.75 233 GLU A CA 1
ATOM 1845 C C . GLU A 1 233 ? 4.899 14.376 10.112 1.00 60.75 233 GLU A C 1
ATOM 1847 O O . GLU A 1 233 ? 5.203 14.552 11.289 1.00 60.75 233 GLU A O 1
ATOM 1852 N N . LYS A 1 234 ? 4.999 13.176 9.525 1.00 66.00 234 LYS A N 1
ATOM 1853 C CA . LYS A 1 234 ? 5.399 11.937 10.202 1.00 66.00 234 LYS A CA 1
ATOM 1854 C C . LYS A 1 234 ? 6.922 11.748 10.260 1.00 66.00 234 LYS A C 1
ATOM 1856 O O . LYS A 1 234 ? 7.391 10.931 11.043 1.00 66.00 234 LYS A O 1
ATOM 1861 N N . ASN A 1 235 ? 7.694 12.508 9.476 1.00 77.88 235 ASN A N 1
ATOM 1862 C CA . ASN A 1 235 ? 9.156 12.432 9.394 1.00 77.88 235 ASN A CA 1
ATOM 1863 C C . ASN A 1 235 ? 9.685 11.002 9.146 1.00 77.88 235 ASN A C 1
ATOM 1865 O O . ASN A 1 235 ? 10.328 10.396 10.012 1.00 77.88 235 ASN A O 1
ATOM 1869 N N . PHE A 1 236 ? 9.370 10.445 7.972 1.00 86.94 236 PHE A N 1
ATOM 1870 C CA . PHE A 1 236 ? 9.686 9.054 7.646 1.00 86.94 236 PHE A CA 1
ATOM 1871 C C . PHE A 1 236 ? 11.188 8.824 7.463 1.00 86.94 236 PHE A C 1
ATOM 1873 O O . PHE A 1 236 ? 11.867 9.580 6.770 1.00 86.94 236 PHE A O 1
ATOM 1880 N N . VAL A 1 237 ? 11.700 7.711 7.985 1.00 90.12 237 VAL A N 1
ATOM 1881 C CA . VAL A 1 237 ? 13.004 7.168 7.569 1.00 90.12 237 VAL A CA 1
ATOM 1882 C C . VAL A 1 237 ? 12.806 6.378 6.277 1.00 90.12 237 VAL A C 1
ATOM 1884 O O . VAL A 1 237 ? 11.991 5.459 6.246 1.00 90.12 237 VAL A O 1
ATOM 1887 N N . GLN A 1 238 ? 13.537 6.704 5.210 1.00 92.06 238 GLN A N 1
ATOM 1888 C CA . GLN A 1 238 ? 13.392 6.022 3.920 1.00 92.06 238 GLN A CA 1
ATOM 1889 C C . GLN A 1 238 ? 14.466 4.938 3.777 1.00 92.06 238 GLN A C 1
ATOM 1891 O O . GLN A 1 238 ? 15.654 5.231 3.669 1.00 92.06 238 GLN A O 1
ATOM 1896 N N . ILE A 1 239 ? 14.047 3.672 3.787 1.00 94.69 239 ILE A N 1
ATOM 1897 C CA . ILE A 1 239 ? 14.940 2.514 3.692 1.00 94.69 239 ILE A CA 1
ATOM 1898 C C . ILE A 1 239 ? 14.833 1.942 2.283 1.00 94.69 239 ILE A C 1
ATOM 1900 O O . ILE A 1 239 ? 13.813 1.357 1.919 1.00 94.69 239 ILE A O 1
ATOM 1904 N N . VAL A 1 240 ? 15.896 2.105 1.498 1.00 95.50 240 VAL A N 1
ATOM 1905 C CA . VAL A 1 240 ? 15.950 1.647 0.106 1.00 95.50 240 VAL A CA 1
ATOM 1906 C C . VAL A 1 240 ? 16.560 0.250 0.027 1.00 95.50 240 VAL A C 1
ATOM 1908 O O . VAL A 1 240 ? 17.690 0.027 0.457 1.00 95.50 240 VAL A O 1
ATOM 1911 N N . HIS A 1 241 ? 15.831 -0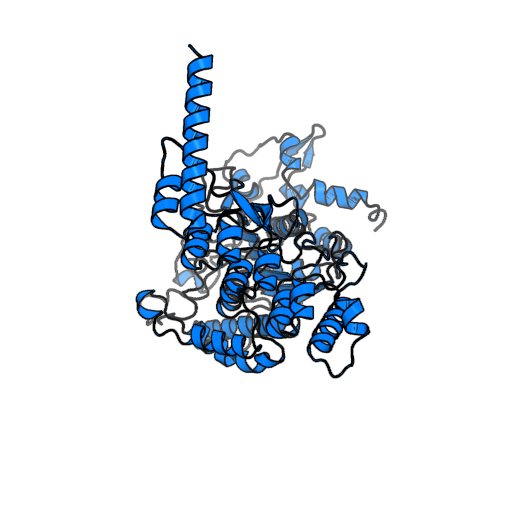.682 -0.579 1.00 96.38 241 HIS A N 1
ATOM 1912 C CA . HIS A 1 241 ? 16.321 -1.994 -0.975 1.00 96.38 241 HIS A CA 1
ATOM 1913 C C . HIS A 1 241 ? 16.395 -2.074 -2.495 1.00 96.38 241 HIS A C 1
ATOM 1915 O O . HIS A 1 241 ? 15.388 -1.918 -3.182 1.00 96.38 241 HIS A O 1
ATOM 1921 N N . TYR A 1 242 ? 17.587 -2.334 -3.023 1.00 94.12 242 TYR A N 1
ATOM 1922 C CA . TYR A 1 242 ? 17.808 -2.501 -4.453 1.00 94.12 242 TYR A CA 1
ATOM 1923 C C . TYR A 1 242 ? 17.997 -3.982 -4.788 1.00 94.12 242 TYR A C 1
ATOM 1925 O O . TYR A 1 242 ? 19.000 -4.584 -4.405 1.00 94.12 242 TYR A O 1
ATOM 1933 N N . GLN A 1 243 ? 17.041 -4.545 -5.526 1.00 90.69 243 GLN A N 1
ATOM 1934 C CA . GLN A 1 243 ? 17.113 -5.889 -6.082 1.00 90.69 243 GLN A CA 1
ATOM 1935 C C . GLN A 1 243 ? 17.680 -5.800 -7.509 1.00 90.69 243 GLN A C 1
ATOM 1937 O O . GLN A 1 243 ? 17.003 -5.270 -8.403 1.00 90.69 243 GLN A O 1
ATOM 1942 N N . PRO A 1 244 ? 18.904 -6.303 -7.756 1.00 83.12 244 PRO A N 1
ATOM 1943 C CA . PRO A 1 244 ? 19.492 -6.288 -9.088 1.00 83.12 244 PRO A CA 1
ATOM 1944 C C . PRO A 1 244 ? 18.705 -7.194 -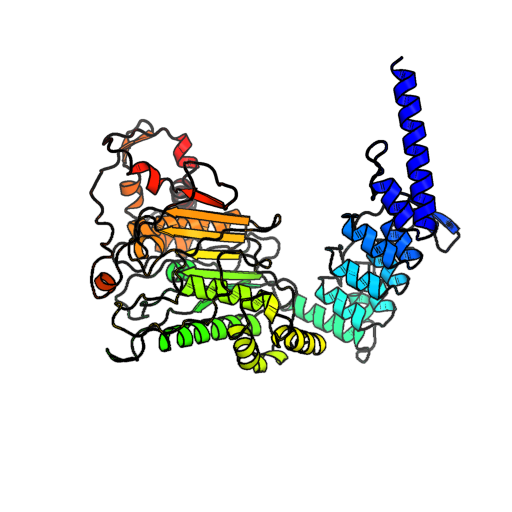10.036 1.00 83.12 244 PRO A C 1
ATOM 1946 O O . PRO A 1 244 ? 18.196 -8.244 -9.646 1.00 83.12 244 PRO A O 1
ATOM 1949 N N . GLY A 1 245 ? 18.638 -6.812 -11.309 1.00 69.44 245 GLY A N 1
ATOM 1950 C CA . GLY A 1 245 ? 18.000 -7.645 -12.316 1.00 69.44 245 GLY A CA 1
ATOM 1951 C C . GLY A 1 245 ? 18.792 -8.919 -12.609 1.00 69.44 245 GLY A C 1
ATOM 1952 O O . GLY A 1 245 ? 20.018 -8.965 -12.513 1.00 69.44 245 GLY A O 1
ATOM 1953 N N . VAL A 1 246 ? 18.083 -9.965 -13.034 1.00 63.28 246 VAL A N 1
ATOM 1954 C CA . VAL A 1 246 ? 18.681 -11.277 -13.325 1.00 63.28 246 VAL A CA 1
ATOM 1955 C C . VAL A 1 246 ? 19.839 -11.153 -14.337 1.00 63.28 246 VAL A C 1
ATOM 1957 O O . VAL A 1 246 ? 19.676 -10.637 -15.444 1.00 63.28 246 VAL A O 1
ATOM 1960 N N . GLY A 1 247 ? 21.029 -11.632 -13.968 1.00 52.94 247 GLY A N 1
ATOM 1961 C CA . GLY A 1 247 ? 22.202 -11.707 -14.843 1.00 52.94 247 GLY A CA 1
ATOM 1962 C C . GLY A 1 247 ? 22.321 -13.077 -15.520 1.00 52.94 247 GLY A C 1
ATOM 1963 O O . GLY A 1 247 ? 22.186 -14.113 -14.876 1.00 52.94 247 GLY A O 1
ATOM 1964 N N . THR A 1 248 ? 22.626 -13.116 -16.817 1.00 41.94 248 THR A N 1
ATOM 1965 C CA . THR A 1 248 ? 22.813 -14.351 -17.614 1.00 41.94 248 THR A CA 1
ATOM 1966 C C . THR A 1 248 ? 24.149 -15.074 -17.370 1.00 41.94 248 THR A C 1
ATOM 1968 O O . THR A 1 248 ? 24.491 -16.000 -18.097 1.00 41.94 248 THR A O 1
ATOM 1971 N N . SER A 1 249 ? 24.934 -14.702 -16.354 1.00 36.53 249 SER A N 1
ATOM 1972 C CA . SER A 1 249 ? 26.328 -15.156 -16.204 1.00 36.53 249 SER A CA 1
ATOM 1973 C C . SER A 1 249 ? 26.549 -16.576 -15.673 1.00 36.53 249 SER A C 1
ATOM 1975 O O . SER A 1 249 ? 27.702 -16.947 -15.488 1.00 36.53 249 SER A O 1
ATOM 1977 N N . SER A 1 250 ? 25.505 -17.388 -15.479 1.00 36.91 250 SER A N 1
ATOM 1978 C CA . SER A 1 250 ? 25.667 -18.782 -15.017 1.00 36.91 250 SER A CA 1
ATOM 1979 C C . SER A 1 250 ? 25.067 -19.844 -15.940 1.00 36.91 250 SER A C 1
ATOM 1981 O O . SER A 1 250 ? 25.054 -21.017 -15.580 1.00 36.91 250 SER A O 1
ATOM 1983 N N . PHE A 1 251 ? 24.579 -19.484 -17.133 1.00 36.50 251 PHE A N 1
ATOM 1984 C CA . PHE A 1 251 ? 23.899 -20.445 -18.006 1.00 36.50 251 PHE A CA 1
ATOM 1985 C C . PHE A 1 251 ? 24.425 -20.359 -19.441 1.00 36.50 251 PHE A C 1
ATOM 1987 O O . PHE A 1 251 ? 24.318 -19.328 -20.100 1.00 36.50 251 PHE A O 1
ATOM 1994 N N . GLY A 1 252 ? 25.042 -21.454 -19.897 1.00 34.12 252 GLY A N 1
ATOM 1995 C CA . GLY A 1 252 ? 25.588 -21.597 -21.246 1.00 34.12 252 GLY A CA 1
ATOM 1996 C C . GLY A 1 252 ? 24.526 -21.491 -22.356 1.00 34.12 252 GLY A C 1
ATOM 1997 O O . GLY A 1 252 ? 23.327 -21.548 -22.082 1.00 34.12 252 GLY A O 1
ATOM 1998 N N . PRO A 1 253 ? 24.956 -21.380 -23.627 1.00 35.75 253 PRO A N 1
ATOM 1999 C CA . PRO A 1 253 ? 24.140 -20.886 -24.744 1.00 35.75 253 PRO A CA 1
ATOM 2000 C C . PRO A 1 253 ? 22.940 -21.752 -25.177 1.00 35.75 253 PRO A C 1
ATOM 2002 O O . PRO A 1 253 ? 22.232 -21.355 -26.097 1.00 35.75 253 PRO A O 1
ATOM 2005 N N . TYR A 1 254 ? 22.682 -22.909 -24.551 1.00 34.09 254 TYR A N 1
ATOM 2006 C CA . TYR A 1 254 ? 21.734 -23.898 -25.088 1.00 34.09 254 TYR A CA 1
ATOM 2007 C C . TYR A 1 254 ? 20.692 -24.488 -24.122 1.00 34.09 254 TYR A C 1
ATOM 2009 O O . TYR A 1 254 ? 19.913 -25.327 -24.561 1.00 34.09 254 TYR A O 1
ATOM 2017 N N . ASN A 1 255 ? 20.570 -24.043 -22.863 1.00 31.89 255 ASN A N 1
ATOM 2018 C CA . ASN A 1 255 ? 19.604 -24.650 -21.929 1.00 31.89 255 ASN A CA 1
ATOM 2019 C C . ASN A 1 255 ? 18.541 -23.669 -21.385 1.00 31.89 255 ASN A C 1
ATOM 2021 O O . ASN A 1 255 ? 18.839 -22.767 -20.612 1.00 31.89 255 ASN A O 1
ATOM 2025 N N . LEU A 1 256 ? 17.280 -23.927 -21.766 1.00 40.84 256 LEU A N 1
ATOM 2026 C CA . LEU A 1 256 ? 16.005 -23.496 -21.156 1.00 40.84 256 LEU A CA 1
ATOM 2027 C C . LEU A 1 256 ? 15.813 -21.990 -20.840 1.00 40.84 256 LEU A C 1
ATOM 2029 O O . LEU A 1 256 ? 15.798 -21.558 -19.686 1.00 40.84 256 LEU A O 1
ATOM 2033 N N . TYR A 1 257 ? 15.479 -21.224 -21.882 1.00 48.03 257 TYR A N 1
ATOM 2034 C CA . TYR A 1 257 ? 15.116 -19.797 -21.839 1.00 48.03 257 TYR A CA 1
ATOM 2035 C C . TYR A 1 257 ? 13.830 -19.422 -21.072 1.00 48.03 257 TYR A C 1
ATOM 2037 O O . TYR A 1 257 ? 13.561 -18.239 -20.924 1.00 48.03 257 TYR A O 1
ATOM 2045 N N . GLU A 1 258 ? 13.014 -20.359 -20.584 1.00 50.72 258 GLU A N 1
ATOM 2046 C CA . GLU A 1 258 ? 11.783 -20.005 -19.842 1.00 50.72 258 GLU A CA 1
ATOM 2047 C C . GLU A 1 258 ? 11.806 -20.483 -18.383 1.00 50.72 258 GLU A C 1
ATOM 2049 O O . GLU A 1 258 ? 11.428 -19.741 -17.477 1.00 50.72 258 GLU A O 1
ATOM 2054 N N . GLY A 1 259 ? 12.311 -21.694 -18.123 1.00 51.41 259 GLY A N 1
ATOM 2055 C CA . GLY A 1 259 ? 12.336 -22.278 -16.776 1.00 51.41 259 GLY A CA 1
ATOM 2056 C C . GLY A 1 259 ? 13.319 -21.597 -15.819 1.00 51.41 259 GLY A C 1
ATOM 2057 O O . GLY A 1 259 ? 12.981 -21.363 -14.659 1.00 51.41 259 GLY A O 1
ATOM 2058 N N . ALA A 1 260 ? 14.512 -21.233 -16.299 1.00 56.56 260 ALA A N 1
ATOM 2059 C CA . ALA A 1 260 ? 15.507 -20.524 -15.492 1.00 56.56 260 ALA A CA 1
ATOM 2060 C C . ALA A 1 260 ? 15.065 -19.086 -15.166 1.00 56.56 260 ALA A C 1
ATOM 2062 O O . ALA A 1 260 ? 15.272 -18.615 -14.051 1.00 56.56 260 ALA A O 1
ATOM 2063 N N . PHE A 1 261 ? 14.384 -18.420 -16.103 1.00 59.78 261 PHE A N 1
ATOM 2064 C CA . PHE A 1 261 ? 13.878 -17.057 -15.922 1.00 59.78 261 PHE A CA 1
ATOM 2065 C C . PHE A 1 261 ? 12.711 -16.991 -14.941 1.00 59.78 261 PHE A C 1
ATOM 2067 O O . PHE A 1 261 ? 12.714 -16.145 -14.051 1.00 59.78 261 PHE A O 1
ATOM 2074 N N . ALA A 1 262 ? 11.743 -17.905 -15.054 1.00 64.75 262 ALA A N 1
ATOM 2075 C CA . ALA A 1 262 ? 10.651 -17.992 -14.088 1.00 64.75 262 ALA A CA 1
ATOM 2076 C C . ALA A 1 262 ? 11.177 -18.283 -12.672 1.00 64.75 262 ALA A C 1
ATOM 2078 O O . ALA A 1 262 ? 10.718 -17.681 -11.705 1.00 64.75 262 ALA A O 1
ATOM 2079 N N . LYS A 1 263 ? 12.187 -19.159 -12.552 1.00 69.38 263 LYS A N 1
ATOM 2080 C CA . LYS A 1 263 ? 12.845 -19.450 -11.272 1.00 69.38 263 LYS A CA 1
ATOM 2081 C C . LYS A 1 263 ? 13.569 -18.227 -10.699 1.00 69.38 263 LYS A C 1
ATOM 2083 O O . LYS A 1 263 ? 13.504 -18.012 -9.495 1.00 69.38 263 LYS A O 1
ATOM 2088 N N . ALA A 1 264 ? 14.231 -17.437 -11.542 1.00 69.25 264 ALA A N 1
ATOM 2089 C CA . ALA A 1 264 ? 14.933 -16.234 -11.108 1.00 69.25 264 ALA A CA 1
ATOM 2090 C C . ALA A 1 264 ? 13.965 -15.150 -10.607 1.00 69.25 264 ALA A C 1
ATOM 2092 O O . ALA A 1 264 ? 14.142 -14.654 -9.505 1.00 69.25 264 ALA A O 1
ATOM 2093 N N . ILE A 1 265 ? 12.871 -14.888 -11.330 1.00 77.94 265 ILE A N 1
ATOM 2094 C CA . ILE A 1 265 ? 11.821 -13.960 -10.866 1.00 77.94 265 ILE A CA 1
ATOM 2095 C C . ILE A 1 265 ? 11.193 -14.452 -9.561 1.00 77.94 265 ILE A C 1
ATOM 2097 O O . ILE A 1 265 ? 10.932 -13.663 -8.659 1.00 77.94 265 ILE A O 1
ATOM 2101 N N . SER A 1 266 ? 10.974 -15.762 -9.429 1.00 83.38 266 SER A N 1
ATOM 2102 C CA . SER A 1 266 ? 10.494 -16.343 -8.174 1.00 83.38 266 SER A CA 1
ATOM 2103 C C . SER A 1 266 ? 11.459 -16.128 -7.008 1.00 83.38 266 SER A C 1
ATOM 2105 O O . SER A 1 266 ? 11.009 -15.977 -5.872 1.00 83.38 266 SER A O 1
ATOM 2107 N N . GLN A 1 267 ? 12.767 -16.117 -7.260 1.00 85.94 267 GLN A N 1
ATOM 2108 C CA . GLN A 1 267 ? 13.750 -15.764 -6.244 1.00 85.94 267 GLN A CA 1
ATOM 2109 C C . GLN A 1 267 ? 13.683 -14.269 -5.917 1.00 85.94 267 GLN A C 1
ATOM 2111 O O . GLN A 1 267 ? 13.505 -13.938 -4.753 1.00 85.94 267 GLN A O 1
ATOM 2116 N N . ASP A 1 268 ? 13.686 -13.394 -6.927 1.00 87.56 268 ASP A N 1
ATOM 2117 C CA . ASP A 1 268 ? 13.629 -11.938 -6.733 1.00 87.56 268 ASP A CA 1
ATOM 2118 C C . ASP A 1 268 ? 12.387 -11.501 -5.939 1.00 87.56 268 ASP A C 1
ATOM 2120 O O . ASP A 1 268 ? 12.484 -10.664 -5.044 1.00 87.56 268 ASP A O 1
ATOM 2124 N N . VAL A 1 269 ? 11.213 -12.087 -6.221 1.00 91.50 269 VAL A N 1
ATOM 2125 C CA . VAL A 1 269 ? 9.989 -11.797 -5.452 1.00 91.50 269 VAL A CA 1
ATOM 2126 C C . VAL A 1 269 ? 10.131 -12.265 -4.002 1.00 91.50 269 VAL A C 1
ATOM 2128 O O . VAL A 1 269 ? 9.724 -11.539 -3.099 1.00 91.50 269 VAL A O 1
ATOM 2131 N N . ARG A 1 270 ? 10.700 -13.454 -3.754 1.00 92.69 270 ARG A N 1
ATOM 2132 C CA . ARG A 1 270 ? 10.888 -13.976 -2.388 1.00 92.69 270 ARG A CA 1
ATOM 2133 C C . ARG A 1 270 ? 11.912 -13.170 -1.594 1.00 92.69 270 ARG A C 1
ATOM 2135 O O . ARG A 1 270 ? 11.671 -12.922 -0.417 1.00 92.69 270 ARG A O 1
ATOM 2142 N N . ASP A 1 271 ? 12.997 -12.737 -2.226 1.00 93.00 271 ASP A N 1
ATOM 2143 C CA . ASP A 1 271 ? 14.042 -11.931 -1.591 1.00 93.00 271 ASP A CA 1
ATOM 2144 C C . ASP A 1 271 ? 13.496 -10.550 -1.209 1.00 93.00 271 ASP A C 1
ATOM 2146 O O . ASP A 1 271 ? 13.583 -10.143 -0.048 1.00 93.00 271 ASP A O 1
ATOM 2150 N N . ALA A 1 272 ? 12.823 -9.880 -2.150 1.00 95.12 272 ALA A N 1
ATOM 2151 C CA . ALA A 1 272 ? 12.176 -8.595 -1.908 1.00 95.12 272 ALA A CA 1
ATOM 2152 C C . ALA A 1 272 ? 11.051 -8.691 -0.857 1.00 95.12 272 ALA A C 1
ATOM 2154 O O . ALA A 1 272 ? 10.931 -7.829 0.014 1.00 95.12 272 ALA A O 1
ATOM 2155 N N . TYR A 1 273 ? 10.248 -9.760 -0.889 1.00 96.81 273 TYR A N 1
ATOM 2156 C CA . TYR A 1 273 ? 9.237 -10.022 0.139 1.00 96.81 273 TYR A CA 1
ATOM 2157 C C . TYR A 1 273 ? 9.869 -10.292 1.506 1.00 96.81 273 TYR A C 1
ATOM 2159 O O . TYR A 1 273 ? 9.391 -9.784 2.518 1.00 96.81 273 TYR A O 1
ATOM 2167 N N . GLY A 1 274 ? 10.971 -11.042 1.544 1.00 95.50 274 GLY A N 1
ATOM 2168 C CA . GLY A 1 274 ? 11.744 -11.296 2.752 1.00 95.50 274 GLY A CA 1
ATOM 2169 C C . GLY A 1 274 ? 12.287 -10.013 3.372 1.00 95.50 274 GLY A C 1
ATOM 2170 O O . GLY A 1 274 ? 12.158 -9.841 4.580 1.00 95.50 274 GLY A O 1
ATOM 2171 N N . PHE A 1 275 ? 12.810 -9.092 2.556 1.00 95.19 275 PHE A N 1
ATOM 2172 C CA . PHE A 1 275 ? 13.227 -7.765 3.013 1.00 95.19 275 PHE A CA 1
ATOM 2173 C C . PHE A 1 275 ? 12.071 -6.996 3.668 1.00 95.19 275 PHE A C 1
ATOM 2175 O O . PHE A 1 275 ? 12.250 -6.440 4.751 1.00 95.19 275 PHE A O 1
ATOM 2182 N N . ILE A 1 276 ? 10.882 -6.993 3.053 1.00 95.81 276 ILE A N 1
ATOM 2183 C CA . ILE A 1 276 ? 9.698 -6.349 3.641 1.00 95.81 276 ILE A CA 1
ATOM 2184 C C . ILE A 1 276 ? 9.337 -7.015 4.973 1.00 95.81 276 ILE A C 1
ATOM 2186 O O . ILE A 1 276 ? 9.173 -6.314 5.963 1.00 95.81 276 ILE A O 1
ATOM 2190 N N . CYS A 1 277 ? 9.276 -8.347 5.035 1.00 94.06 277 CYS A N 1
ATOM 2191 C CA . CYS A 1 277 ? 8.947 -9.070 6.270 1.00 94.06 277 CYS A CA 1
ATOM 2192 C C . CYS A 1 277 ? 9.941 -8.790 7.411 1.00 94.06 277 CYS A C 1
ATOM 2194 O O . CYS A 1 277 ? 9.551 -8.757 8.575 1.00 94.06 277 CYS A O 1
ATOM 2196 N N . ASP A 1 278 ? 11.215 -8.567 7.086 1.00 88.88 278 ASP A N 1
ATOM 2197 C CA . ASP A 1 278 ? 12.254 -8.263 8.076 1.00 88.88 278 ASP A CA 1
ATOM 2198 C C . ASP A 1 278 ? 12.175 -6.847 8.628 1.00 88.88 278 ASP A C 1
ATOM 2200 O O . ASP A 1 278 ? 12.588 -6.594 9.760 1.00 88.88 278 ASP A O 1
ATOM 2204 N N . ASN A 1 279 ? 11.679 -5.914 7.818 1.00 88.56 279 ASN A N 1
ATOM 2205 C CA . ASN A 1 279 ? 11.787 -4.496 8.116 1.00 88.56 279 ASN A CA 1
ATOM 2206 C C . ASN A 1 279 ? 10.444 -3.834 8.405 1.00 88.56 279 ASN A C 1
ATOM 2208 O O . ASN A 1 279 ? 10.454 -2.766 8.997 1.00 88.56 279 ASN A O 1
ATOM 2212 N N . TYR A 1 280 ? 9.305 -4.419 8.043 1.00 88.69 280 TYR A N 1
ATOM 2213 C CA . TYR A 1 280 ? 8.002 -3.769 8.180 1.00 88.69 280 TYR A CA 1
ATOM 2214 C C . TYR A 1 280 ? 7.472 -3.814 9.621 1.00 88.69 280 TYR A C 1
ATOM 2216 O O . TYR A 1 280 ? 7.409 -4.871 10.249 1.00 88.69 280 TYR A O 1
ATOM 2224 N N . SER A 1 281 ? 7.086 -2.651 10.147 1.00 80.75 281 SER A N 1
ATOM 2225 C CA . SER A 1 281 ? 6.365 -2.475 11.409 1.00 80.75 281 SER A CA 1
ATOM 2226 C C . SER A 1 281 ? 4.946 -2.013 11.129 1.00 80.75 281 SER A C 1
ATOM 2228 O O . SER A 1 281 ? 4.686 -1.072 10.389 1.00 80.75 281 SER A O 1
ATOM 2230 N N . PHE A 1 282 ? 4.016 -2.676 11.789 1.00 69.31 282 PHE A N 1
ATOM 2231 C CA . PHE A 1 282 ? 2.596 -2.673 11.481 1.00 69.31 282 PHE A CA 1
ATOM 2232 C C . PHE A 1 282 ? 1.805 -1.444 11.951 1.00 69.31 282 PHE A C 1
ATOM 2234 O O . PHE A 1 282 ? 0.582 -1.520 12.031 1.00 69.31 282 PHE A O 1
ATOM 2241 N N . TYR A 1 283 ? 2.482 -0.348 12.296 1.00 66.50 283 TYR A N 1
ATOM 2242 C CA . TYR A 1 283 ? 1.841 0.862 12.823 1.00 66.50 283 TYR A CA 1
ATOM 2243 C C . TYR A 1 283 ? 1.791 1.968 11.777 1.00 66.50 283 TYR A C 1
ATOM 2245 O O . TYR A 1 283 ? 0.720 2.299 11.283 1.00 66.50 283 TYR A O 1
ATOM 2253 N N . ASP A 1 284 ? 2.956 2.492 11.400 1.00 77.94 284 ASP A N 1
ATOM 2254 C CA . ASP A 1 284 ? 3.064 3.652 10.517 1.00 77.94 284 ASP A CA 1
ATOM 2255 C C . ASP A 1 284 ? 3.974 3.406 9.313 1.00 77.94 284 ASP A C 1
ATOM 2257 O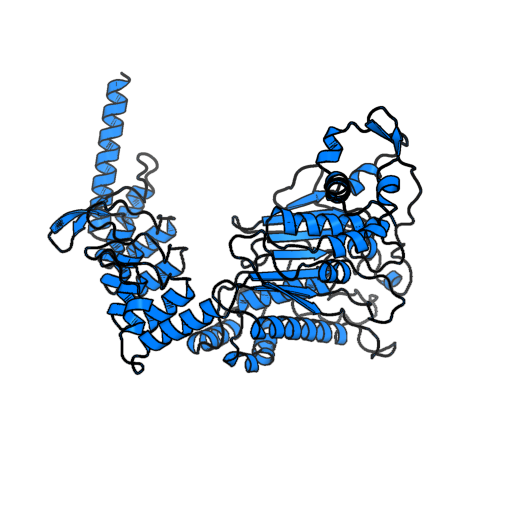 O . ASP A 1 284 ? 4.272 4.351 8.589 1.00 77.94 284 ASP A O 1
ATOM 2261 N N . ASP A 1 285 ? 4.451 2.179 9.084 1.00 88.75 285 ASP A N 1
ATOM 2262 C CA . ASP A 1 285 ? 5.354 1.953 7.961 1.00 88.75 285 ASP A CA 1
ATOM 2263 C C . ASP A 1 285 ? 4.605 1.941 6.622 1.00 88.75 285 ASP A C 1
ATOM 2265 O O . ASP A 1 285 ? 3.531 1.350 6.463 1.00 88.75 285 ASP A O 1
ATOM 2269 N N . GLU A 1 286 ? 5.234 2.542 5.618 1.00 93.44 286 GLU A N 1
ATOM 2270 C CA . GLU A 1 286 ? 4.772 2.578 4.237 1.00 93.44 286 GLU A CA 1
ATOM 2271 C C . GLU A 1 286 ? 5.637 1.683 3.351 1.00 93.44 286 GLU A C 1
ATOM 2273 O O . GLU A 1 286 ? 6.847 1.561 3.545 1.00 93.44 286 GLU A O 1
ATOM 2278 N N . ILE A 1 287 ? 5.024 1.095 2.323 1.00 97.69 287 ILE A N 1
ATOM 2279 C CA . ILE A 1 287 ? 5.727 0.322 1.294 1.00 97.69 287 ILE A CA 1
ATOM 2280 C C . ILE A 1 287 ? 5.607 1.049 -0.042 1.00 97.69 287 ILE A C 1
ATOM 2282 O O . ILE A 1 287 ? 4.502 1.379 -0.482 1.00 97.69 287 ILE A O 1
ATOM 2286 N N . ILE A 1 288 ? 6.740 1.243 -0.714 1.00 98.25 288 ILE A N 1
ATOM 2287 C CA . ILE A 1 288 ? 6.815 1.742 -2.085 1.00 98.25 288 ILE A CA 1
ATOM 2288 C C . ILE A 1 288 ? 7.547 0.725 -2.938 1.00 98.25 288 ILE A C 1
ATOM 2290 O O . ILE A 1 288 ? 8.657 0.305 -2.620 1.00 98.25 288 ILE A O 1
ATOM 2294 N N . LEU A 1 289 ? 6.922 0.341 -4.044 1.00 98.56 289 LEU A N 1
ATOM 2295 C CA . LEU A 1 289 ? 7.474 -0.609 -4.993 1.00 98.56 289 LEU A CA 1
ATOM 2296 C C . LEU A 1 289 ? 7.855 0.123 -6.271 1.00 98.56 289 LEU A C 1
ATOM 2298 O O . LEU A 1 289 ? 7.036 0.823 -6.863 1.00 98.56 289 LEU A O 1
ATOM 2302 N N . ILE A 1 290 ? 9.091 -0.064 -6.710 1.00 98.25 290 ILE A N 1
ATOM 2303 C CA . ILE A 1 290 ? 9.644 0.554 -7.907 1.00 98.25 290 ILE A CA 1
ATOM 2304 C C . ILE A 1 290 ? 10.192 -0.543 -8.806 1.00 98.25 290 ILE A C 1
ATOM 2306 O O . ILE A 1 290 ? 10.839 -1.468 -8.322 1.00 98.25 290 ILE A O 1
ATOM 2310 N N . GLY A 1 291 ? 9.988 -0.456 -10.119 1.00 95.62 291 GLY A N 1
ATOM 2311 C CA . GLY A 1 291 ? 10.699 -1.379 -10.997 1.00 95.62 291 GLY A CA 1
ATOM 2312 C C . GLY A 1 291 ? 10.681 -1.064 -12.479 1.00 95.62 291 GLY A C 1
ATOM 2313 O O . GLY A 1 291 ? 9.883 -0.269 -12.959 1.00 95.62 291 GLY A O 1
ATOM 2314 N N . PHE A 1 292 ? 11.561 -1.723 -13.226 1.00 93.06 292 PHE A N 1
ATOM 2315 C CA . PHE A 1 292 ? 11.674 -1.586 -14.680 1.00 93.06 292 PHE A CA 1
ATOM 2316 C C . PHE A 1 292 ? 11.605 -2.953 -15.363 1.00 93.06 292 PHE A C 1
ATOM 2318 O O . PHE A 1 292 ? 12.194 -3.923 -14.889 1.00 93.06 292 PHE A O 1
ATOM 2325 N N . SER A 1 293 ? 10.904 -3.055 -16.496 1.00 88.56 293 SER A N 1
ATOM 2326 C CA . SER A 1 293 ? 10.900 -4.253 -17.341 1.00 88.56 293 SER A CA 1
ATOM 2327 C C . SER A 1 293 ? 10.373 -5.490 -16.598 1.00 88.56 293 SER A C 1
ATOM 2329 O O . SER A 1 293 ? 9.229 -5.510 -16.141 1.00 88.56 293 SER A O 1
ATOM 2331 N N . ARG A 1 294 ? 11.199 -6.531 -16.448 1.00 82.56 294 ARG A N 1
ATOM 2332 C CA . ARG A 1 294 ? 10.911 -7.689 -15.594 1.00 82.56 294 ARG A CA 1
ATOM 2333 C C . ARG A 1 294 ? 10.959 -7.355 -14.106 1.00 82.56 294 ARG A C 1
ATOM 2335 O O . ARG A 1 294 ? 10.165 -7.914 -13.368 1.00 82.56 294 ARG A O 1
ATOM 2342 N N . GLY A 1 295 ? 11.785 -6.406 -13.678 1.00 88.44 295 GLY A N 1
ATOM 2343 C CA . GLY A 1 295 ? 11.745 -5.875 -12.316 1.00 88.44 295 GLY A CA 1
ATOM 2344 C C . GLY A 1 295 ? 10.423 -5.163 -12.007 1.00 88.44 295 GLY A C 1
ATOM 2345 O O . GLY A 1 295 ? 9.875 -5.317 -10.921 1.00 88.44 295 GLY A O 1
ATOM 2346 N N . ALA A 1 296 ? 9.811 -4.494 -12.992 1.00 92.00 296 ALA A N 1
ATOM 2347 C CA . ALA A 1 296 ? 8.447 -3.975 -12.851 1.00 92.00 296 ALA A CA 1
ATOM 2348 C C . ALA A 1 296 ? 7.406 -5.099 -12.700 1.00 92.00 296 ALA A C 1
ATOM 2350 O O . ALA A 1 296 ? 6.440 -4.960 -11.950 1.00 92.00 296 ALA A O 1
ATOM 2351 N N . PHE A 1 297 ? 7.600 -6.226 -13.394 1.00 88.81 297 PHE A N 1
ATOM 2352 C CA . PHE A 1 297 ? 6.770 -7.414 -13.196 1.00 88.81 297 PHE A CA 1
ATOM 2353 C C . PHE A 1 297 ? 6.968 -8.000 -11.790 1.00 88.81 297 PHE A C 1
ATOM 2355 O O . PHE A 1 297 ? 5.981 -8.295 -11.124 1.00 88.81 297 PHE A O 1
ATOM 2362 N N . THR A 1 298 ? 8.212 -8.088 -11.304 1.00 90.31 298 THR A N 1
ATOM 2363 C CA . THR A 1 298 ? 8.549 -8.481 -9.925 1.00 90.31 298 THR A CA 1
ATOM 2364 C C . THR A 1 298 ? 7.857 -7.578 -8.904 1.00 90.31 298 THR A C 1
ATOM 2366 O O . THR A 1 298 ? 7.203 -8.092 -8.003 1.00 90.31 298 THR A O 1
ATOM 2369 N N . ALA A 1 299 ? 7.902 -6.253 -9.074 1.00 94.12 299 ALA A N 1
ATOM 2370 C CA . ALA A 1 299 ? 7.221 -5.296 -8.199 1.00 94.12 299 ALA A CA 1
ATOM 2371 C C . ALA A 1 299 ? 5.695 -5.513 -8.171 1.00 94.12 299 ALA A C 1
ATOM 2373 O O . ALA A 1 299 ? 5.079 -5.533 -7.108 1.00 94.12 299 ALA A O 1
ATOM 2374 N N . ARG A 1 300 ? 5.069 -5.751 -9.329 1.00 93.00 300 ARG A N 1
ATOM 2375 C CA . ARG A 1 300 ? 3.627 -6.052 -9.409 1.00 93.00 300 ARG A CA 1
ATOM 2376 C C . ARG A 1 300 ? 3.270 -7.410 -8.805 1.00 93.00 300 ARG A C 1
ATOM 2378 O O . ARG A 1 300 ? 2.243 -7.530 -8.144 1.00 93.00 300 ARG A O 1
ATOM 2385 N N . ALA A 1 301 ? 4.108 -8.421 -9.013 1.00 91.69 301 ALA A N 1
ATOM 2386 C CA . ALA A 1 301 ? 3.948 -9.741 -8.412 1.00 91.69 301 ALA A CA 1
ATOM 2387 C C . ALA A 1 301 ? 4.076 -9.667 -6.884 1.00 91.69 301 ALA A C 1
ATOM 2389 O O . ALA A 1 301 ? 3.265 -10.250 -6.173 1.00 91.69 301 ALA A O 1
ATOM 2390 N N . LEU A 1 302 ? 5.039 -8.892 -6.385 1.00 94.75 302 LEU A N 1
ATOM 2391 C CA . LEU A 1 302 ? 5.212 -8.614 -4.966 1.00 94.75 302 LEU A CA 1
ATOM 2392 C C . LEU A 1 302 ? 3.985 -7.908 -4.376 1.00 94.75 302 LEU A C 1
ATOM 2394 O O . LEU A 1 302 ? 3.519 -8.296 -3.309 1.00 94.75 302 LEU A O 1
ATOM 2398 N N . ALA A 1 303 ? 3.404 -6.941 -5.094 1.00 95.31 303 ALA A N 1
ATOM 2399 C CA . ALA A 1 303 ? 2.178 -6.281 -4.656 1.00 95.31 303 ALA A CA 1
ATOM 2400 C C . ALA A 1 303 ? 1.003 -7.255 -4.494 1.00 95.31 303 ALA A C 1
ATOM 2402 O O . ALA A 1 303 ? 0.288 -7.214 -3.490 1.00 95.31 303 ALA A O 1
ATOM 2403 N N . ALA A 1 304 ? 0.837 -8.158 -5.464 1.00 92.62 304 ALA A N 1
ATOM 2404 C CA . ALA A 1 304 ? -0.180 -9.203 -5.429 1.00 92.62 304 ALA A CA 1
ATOM 2405 C C . ALA A 1 304 ? 0.080 -10.236 -4.317 1.00 92.62 304 ALA A C 1
ATOM 2407 O O . ALA A 1 304 ? -0.862 -10.674 -3.663 1.00 92.62 304 ALA A O 1
ATOM 2408 N N . LEU A 1 305 ? 1.343 -10.585 -4.053 1.00 94.06 305 LEU A N 1
ATOM 2409 C CA . LEU A 1 305 ? 1.707 -11.466 -2.943 1.00 94.06 305 LEU A CA 1
ATOM 2410 C C . LEU A 1 305 ? 1.332 -10.833 -1.598 1.00 94.06 305 LEU A C 1
ATOM 2412 O O . LEU A 1 305 ? 0.662 -11.474 -0.795 1.00 94.06 305 LEU A O 1
ATOM 2416 N N . ILE A 1 306 ? 1.691 -9.562 -1.383 1.00 96.06 306 ILE A N 1
ATOM 2417 C CA . ILE A 1 306 ? 1.332 -8.812 -0.168 1.00 96.06 306 ILE A CA 1
ATOM 2418 C C . ILE A 1 306 ? -0.189 -8.705 -0.026 1.00 96.06 306 ILE A C 1
ATOM 2420 O O . ILE A 1 306 ? -0.707 -8.843 1.076 1.00 96.06 306 ILE A O 1
ATOM 2424 N N . LYS A 1 307 ? -0.920 -8.510 -1.129 1.00 93.56 307 LYS A N 1
ATOM 2425 C CA . LYS A 1 307 ? -2.387 -8.487 -1.115 1.00 93.56 307 LYS A CA 1
ATOM 2426 C C . LYS A 1 307 ? -2.971 -9.808 -0.609 1.00 93.56 307 LYS A C 1
ATOM 2428 O O . LYS A 1 307 ? -3.879 -9.804 0.215 1.00 93.56 307 LYS A O 1
ATOM 2433 N N . ASP A 1 308 ? -2.488 -10.924 -1.144 1.00 92.06 308 ASP A N 1
ATOM 2434 C CA . ASP A 1 308 ? -3.078 -12.241 -0.895 1.00 92.06 308 ASP A CA 1
ATOM 2435 C C . ASP A 1 308 ? -2.647 -12.846 0.450 1.00 92.06 308 ASP A C 1
ATOM 2437 O O . ASP A 1 308 ? -3.399 -13.603 1.061 1.00 92.06 308 ASP A O 1
ATOM 2441 N N . VAL A 1 309 ? -1.429 -12.538 0.901 1.00 94.19 309 VAL A N 1
ATOM 2442 C CA . VAL A 1 309 ? -0.793 -13.149 2.081 1.00 94.19 309 VAL A CA 1
ATOM 2443 C C . VAL A 1 309 ? -0.729 -12.193 3.268 1.00 94.19 309 VAL A C 1
ATOM 2445 O O . VAL A 1 309 ? -0.744 -12.633 4.422 1.00 94.19 309 VAL A O 1
ATOM 2448 N N . GLY A 1 310 ? -0.634 -10.894 3.000 1.00 94.81 310 GLY A N 1
ATOM 2449 C CA . GLY A 1 310 ? -0.165 -9.915 3.967 1.00 94.81 310 GLY A CA 1
ATOM 2450 C C . GLY A 1 310 ? 1.362 -9.845 4.035 1.00 94.81 310 GLY A C 1
ATOM 2451 O O . GLY A 1 310 ? 2.069 -10.270 3.116 1.00 94.81 310 GLY A O 1
ATOM 2452 N N . VAL A 1 311 ? 1.884 -9.321 5.139 1.00 95.94 311 VAL A N 1
ATOM 2453 C CA . VAL A 1 311 ? 3.318 -9.314 5.462 1.00 95.94 311 VAL A CA 1
ATOM 2454 C C . VAL A 1 311 ? 3.560 -10.255 6.638 1.00 95.94 311 VAL A C 1
ATOM 2456 O O . VAL A 1 311 ? 2.950 -10.106 7.700 1.00 95.94 311 VAL A O 1
ATOM 2459 N N . LEU A 1 312 ? 4.445 -11.237 6.447 1.00 94.00 312 LEU A N 1
ATOM 2460 C CA . LEU A 1 312 ? 4.800 -12.181 7.504 1.00 94.00 312 LEU A CA 1
ATOM 2461 C C . LEU A 1 312 ? 5.531 -11.456 8.632 1.00 94.00 312 LEU A C 1
ATOM 2463 O O . LEU A 1 312 ? 6.388 -10.607 8.397 1.00 94.00 312 LEU A O 1
ATOM 2467 N N . THR A 1 313 ? 5.210 -11.824 9.869 1.00 87.25 313 THR A N 1
ATOM 2468 C CA . THR A 1 313 ? 5.946 -11.333 11.035 1.00 87.25 313 THR A CA 1
ATOM 2469 C C . THR A 1 313 ? 7.326 -11.991 11.094 1.00 87.25 313 THR A C 1
ATOM 2471 O O . THR A 1 313 ? 7.566 -13.015 10.449 1.00 87.25 313 THR A O 1
ATOM 2474 N N . GLY A 1 314 ? 8.231 -11.472 11.931 1.00 79.62 314 GLY A N 1
ATOM 2475 C CA . GLY A 1 314 ? 9.527 -12.122 12.162 1.00 79.62 314 GLY A CA 1
ATOM 2476 C C . GLY A 1 314 ? 9.392 -13.597 12.574 1.00 79.62 314 GLY A C 1
ATOM 2477 O O . GLY A 1 314 ? 10.194 -14.428 12.158 1.00 79.62 314 GLY A O 1
ATOM 2478 N N . ALA A 1 315 ? 8.327 -13.947 13.308 1.00 81.69 315 ALA A N 1
ATOM 2479 C CA . ALA A 1 315 ? 8.001 -15.334 13.623 1.00 81.69 315 ALA A CA 1
ATOM 2480 C C . ALA A 1 315 ? 7.487 -16.099 12.396 1.00 81.69 315 ALA A C 1
ATOM 2482 O O . ALA A 1 315 ? 7.876 -17.238 12.208 1.00 81.69 315 ALA A O 1
ATOM 2483 N N . GLY A 1 316 ? 6.661 -15.502 11.533 1.00 86.81 316 GLY A N 1
ATOM 2484 C CA . GLY A 1 316 ? 6.168 -16.151 10.312 1.00 86.81 316 GLY A CA 1
ATOM 2485 C C . GLY A 1 316 ? 7.193 -16.293 9.185 1.00 86.81 316 GLY A C 1
ATOM 2486 O O . GLY A 1 316 ? 6.927 -17.003 8.217 1.00 86.81 316 GLY A O 1
ATOM 2487 N N . ARG A 1 317 ? 8.368 -15.659 9.295 1.00 85.50 317 ARG A N 1
ATOM 2488 C CA . ARG A 1 317 ? 9.431 -15.622 8.272 1.00 85.50 317 ARG A CA 1
ATOM 2489 C C . ARG A 1 317 ? 9.792 -16.998 7.701 1.00 85.50 317 ARG A C 1
ATOM 2491 O O . ARG A 1 317 ? 10.032 -17.117 6.501 1.00 85.50 317 ARG A O 1
ATOM 2498 N N . PHE A 1 318 ? 9.800 -18.046 8.525 1.00 89.44 318 PHE A N 1
ATOM 2499 C CA . PHE A 1 318 ? 10.146 -19.404 8.082 1.00 89.44 318 PHE A CA 1
ATOM 2500 C C . PHE A 1 318 ? 9.145 -19.995 7.071 1.00 89.44 318 PHE A C 1
ATOM 2502 O O . PHE A 1 318 ? 9.454 -20.978 6.401 1.00 89.44 318 PHE A O 1
ATOM 2509 N N . CYS A 1 319 ? 7.959 -19.395 6.926 1.00 92.19 319 CYS A N 1
ATOM 2510 C CA . CYS A 1 319 ? 6.917 -19.844 6.009 1.00 92.19 319 CYS A CA 1
ATOM 2511 C C . CYS A 1 319 ? 7.047 -19.282 4.584 1.00 92.19 319 CYS A C 1
ATOM 2513 O O . CYS A 1 319 ? 6.274 -19.716 3.731 1.00 92.19 319 CYS A O 1
ATOM 2515 N N . ILE A 1 320 ? 7.973 -18.348 4.300 1.00 93.81 320 ILE A N 1
ATOM 2516 C CA . ILE A 1 320 ? 8.057 -17.646 2.997 1.00 93.81 320 ILE A CA 1
ATOM 2517 C C . ILE A 1 320 ? 8.022 -18.620 1.817 1.00 93.81 320 ILE A C 1
ATOM 2519 O O . ILE A 1 320 ? 7.205 -18.457 0.912 1.00 93.81 320 ILE A O 1
ATOM 2523 N N . ASP A 1 321 ? 8.863 -19.656 1.835 1.00 92.81 321 ASP A N 1
ATOM 2524 C CA . ASP A 1 321 ? 8.953 -20.609 0.724 1.00 92.81 321 ASP A CA 1
ATOM 2525 C C . ASP A 1 321 ? 7.668 -21.416 0.536 1.00 92.81 321 ASP A C 1
ATOM 2527 O O . ASP A 1 321 ? 7.243 -21.670 -0.594 1.00 92.81 321 ASP A O 1
ATOM 2531 N N . HIS A 1 322 ? 7.027 -21.800 1.641 1.00 93.81 322 HIS A N 1
ATOM 2532 C CA . HIS A 1 322 ? 5.783 -22.557 1.600 1.00 93.81 322 HIS A CA 1
ATOM 2533 C C . HIS A 1 322 ? 4.643 -21.693 1.061 1.00 93.81 322 HIS A C 1
ATOM 2535 O O . HIS A 1 322 ? 3.963 -22.080 0.111 1.00 93.81 322 HIS A O 1
ATOM 2541 N N . VAL A 1 323 ? 4.478 -20.495 1.624 1.00 94.19 323 VAL A N 1
ATOM 2542 C CA . VAL A 1 323 ? 3.455 -19.527 1.221 1.00 94.19 323 VAL A CA 1
ATOM 2543 C C . VAL A 1 323 ? 3.616 -19.149 -0.243 1.00 94.19 323 VAL A C 1
ATOM 2545 O O . VAL A 1 323 ? 2.655 -19.231 -1.006 1.00 94.19 323 VAL A O 1
ATOM 2548 N N . TYR A 1 324 ? 4.835 -18.797 -0.656 1.00 92.38 324 TYR A N 1
ATOM 2549 C CA . TYR A 1 324 ? 5.121 -18.467 -2.044 1.00 92.38 324 TYR A CA 1
ATOM 2550 C C . TYR A 1 324 ? 4.824 -19.653 -2.968 1.00 92.38 324 TYR A C 1
ATOM 2552 O O . TYR A 1 324 ? 4.226 -19.477 -4.024 1.00 92.38 324 TYR A O 1
ATOM 2560 N N . GLY A 1 325 ? 5.189 -20.874 -2.567 1.00 90.56 325 GLY A N 1
ATOM 2561 C CA . GLY A 1 325 ? 4.927 -22.082 -3.346 1.00 90.56 325 GLY A CA 1
ATOM 2562 C C . GLY A 1 325 ? 3.438 -22.390 -3.533 1.00 90.56 325 GLY A C 1
ATOM 2563 O O . GLY A 1 325 ? 3.059 -22.897 -4.592 1.00 90.56 325 GLY A O 1
ATOM 2564 N N . LEU A 1 326 ? 2.596 -22.085 -2.539 1.00 90.50 326 LEU A N 1
ATOM 2565 C CA . LEU A 1 326 ? 1.135 -22.147 -2.667 1.00 90.50 326 LEU A CA 1
ATOM 2566 C C . LEU A 1 326 ? 0.623 -21.026 -3.582 1.00 90.50 326 LEU A C 1
ATOM 2568 O O . LEU A 1 326 ? -0.155 -21.283 -4.499 1.00 90.50 326 LEU A O 1
ATOM 2572 N N . TRP A 1 327 ? 1.115 -19.804 -3.375 1.00 90.06 327 TRP A N 1
ATOM 2573 C CA . TRP A 1 327 ? 0.715 -18.613 -4.119 1.00 90.06 327 TRP A CA 1
ATOM 2574 C C . TRP A 1 327 ? 1.072 -18.673 -5.617 1.00 90.06 327 TRP A C 1
ATOM 2576 O O . TRP A 1 327 ? 0.243 -18.364 -6.470 1.00 90.06 327 TRP A O 1
ATOM 2586 N N . GLU A 1 328 ? 2.262 -19.161 -5.979 1.00 85.44 328 GLU A N 1
ATOM 2587 C CA . GLU A 1 328 ? 2.706 -19.300 -7.378 1.00 85.44 328 GLU A CA 1
ATOM 2588 C C . GLU A 1 328 ? 1.825 -20.283 -8.173 1.00 85.44 328 GLU A C 1
ATOM 2590 O O . GLU A 1 328 ? 1.657 -20.144 -9.389 1.00 85.44 328 GLU A O 1
ATOM 2595 N N . LYS A 1 329 ? 1.264 -21.289 -7.489 1.00 83.12 329 LYS A N 1
ATOM 2596 C CA . LYS A 1 329 ? 0.489 -22.390 -8.083 1.00 83.12 329 LYS A CA 1
ATOM 2597 C C . LYS A 1 329 ? -1.019 -22.139 -8.095 1.00 83.12 329 LYS A C 1
ATOM 2599 O O . LYS A 1 329 ? -1.765 -23.045 -8.474 1.00 83.12 329 LYS A O 1
ATOM 2604 N N . ARG A 1 330 ? -1.472 -20.946 -7.697 1.00 77.75 330 ARG A N 1
ATOM 2605 C CA . ARG A 1 330 ? -2.902 -20.635 -7.608 1.00 77.75 330 ARG A CA 1
ATOM 2606 C C . ARG A 1 330 ? -3.621 -20.820 -8.952 1.00 77.75 330 ARG A C 1
ATOM 2608 O O . ARG A 1 330 ? -3.083 -20.455 -10.004 1.00 77.75 330 ARG A O 1
ATOM 2615 N N . PRO A 1 331 ? -4.846 -21.370 -8.937 1.00 68.12 331 PRO A N 1
ATOM 2616 C CA . PRO A 1 331 ? -5.642 -21.537 -10.142 1.00 68.12 331 PRO A CA 1
ATOM 2617 C C . PRO A 1 331 ? -6.158 -20.192 -10.678 1.00 68.12 331 PRO A C 1
ATOM 2619 O O . PRO A 1 331 ? -6.577 -19.321 -9.925 1.00 68.12 331 PRO A O 1
ATOM 2622 N N . LEU A 1 332 ? -6.163 -20.040 -12.008 1.00 62.47 332 LEU A N 1
ATOM 2623 C CA . LEU A 1 332 ? -6.590 -18.808 -12.695 1.00 62.47 332 LEU A CA 1
ATOM 2624 C C . LEU A 1 332 ? -8.110 -18.690 -12.865 1.00 62.47 332 LEU A C 1
ATOM 2626 O O . LEU A 1 332 ? -8.621 -17.591 -13.054 1.00 62.47 332 LEU A O 1
ATOM 2630 N N . ALA A 1 333 ? -8.828 -19.815 -12.868 1.00 58.44 333 ALA A N 1
ATOM 2631 C CA . ALA A 1 333 ? -10.264 -19.846 -13.120 1.00 58.44 333 ALA A CA 1
ATOM 2632 C C . ALA A 1 333 ? -11.052 -19.790 -11.805 1.00 58.44 333 ALA A C 1
ATOM 2634 O O . ALA A 1 333 ? -10.797 -20.565 -10.878 1.00 58.44 333 ALA A O 1
ATOM 2635 N N . THR A 1 334 ? -12.062 -18.920 -11.760 1.00 53.97 334 THR A N 1
ATOM 2636 C CA . THR A 1 334 ? -12.969 -18.728 -10.617 1.00 53.97 334 THR A CA 1
ATOM 2637 C C . THR A 1 334 ? -13.678 -20.012 -10.183 1.00 53.97 334 THR A C 1
ATOM 2639 O O . THR A 1 334 ? -13.894 -20.217 -8.992 1.00 53.97 334 THR A O 1
ATOM 2642 N N . SER A 1 335 ? -13.958 -20.930 -11.114 1.00 50.91 335 SER A N 1
ATOM 2643 C CA . SER A 1 335 ? -14.570 -22.238 -10.832 1.00 50.91 335 SER A CA 1
ATOM 2644 C C . SER A 1 335 ? -13.690 -23.183 -9.999 1.00 50.91 335 SER A C 1
ATOM 2646 O O . SER A 1 335 ? -14.213 -24.104 -9.383 1.00 50.91 335 SER A O 1
ATOM 2648 N N . SER A 1 336 ? -12.373 -22.953 -9.957 1.00 57.88 336 SER A N 1
ATOM 2649 C CA . SER A 1 336 ? -11.380 -23.763 -9.227 1.00 57.88 336 SER A CA 1
ATOM 2650 C C . SER A 1 336 ? -10.843 -23.101 -7.951 1.00 57.88 336 SER A C 1
ATOM 2652 O O . SER A 1 336 ? -9.997 -23.677 -7.276 1.00 57.88 336 SER A O 1
ATOM 2654 N N . LEU A 1 337 ? -11.338 -21.910 -7.585 1.00 60.12 337 LEU A N 1
ATOM 2655 C CA . LEU A 1 337 ? -10.916 -21.214 -6.359 1.00 60.12 337 LEU A CA 1
ATOM 2656 C C . LEU A 1 337 ? -11.396 -21.906 -5.072 1.00 60.12 337 LEU A C 1
ATOM 2658 O O . LEU A 1 337 ? -10.823 -21.670 -4.014 1.00 60.12 337 LEU A O 1
ATOM 2662 N N . ARG A 1 338 ? -12.416 -22.778 -5.145 1.00 63.50 338 ARG A N 1
ATOM 2663 C CA . ARG A 1 338 ? -12.901 -23.552 -3.983 1.00 63.50 338 ARG A CA 1
ATOM 2664 C C . ARG A 1 338 ? -11.836 -24.490 -3.403 1.00 63.50 338 ARG A C 1
ATOM 2666 O O . ARG A 1 338 ? -11.867 -24.753 -2.203 1.00 63.50 338 ARG A O 1
ATOM 2673 N N . ASP A 1 339 ? -10.895 -24.932 -4.237 1.00 72.12 339 ASP A N 1
ATOM 2674 C CA . ASP A 1 339 ? -9.806 -25.839 -3.863 1.00 72.12 339 ASP A CA 1
ATOM 2675 C C . ASP A 1 339 ? -8.469 -25.110 -3.641 1.00 72.12 339 ASP A C 1
ATOM 2677 O O . ASP A 1 339 ? -7.433 -25.758 -3.500 1.00 72.12 339 ASP A O 1
ATOM 2681 N N . ASP A 1 340 ? -8.459 -23.771 -3.615 1.00 82.12 340 ASP A N 1
ATOM 2682 C CA . ASP A 1 340 ? -7.248 -22.998 -3.334 1.00 82.12 340 ASP A CA 1
ATOM 2683 C C . ASP A 1 340 ? -6.830 -23.192 -1.860 1.00 82.12 340 ASP A C 1
ATOM 2685 O O . ASP A 1 340 ? -7.576 -22.810 -0.950 1.00 82.12 340 ASP A O 1
ATOM 2689 N N . PRO A 1 341 ? -5.657 -23.794 -1.579 1.00 89.25 341 PRO A N 1
ATOM 2690 C CA . PRO A 1 341 ? -5.209 -24.019 -0.209 1.00 89.25 341 PRO A CA 1
ATOM 2691 C C . PRO A 1 341 ? -4.683 -22.742 0.461 1.00 89.25 341 PRO A C 1
ATOM 2693 O O . PRO A 1 341 ? -4.580 -22.711 1.689 1.00 89.25 341 PRO A O 1
ATOM 2696 N N . LEU A 1 342 ? -4.335 -21.701 -0.310 1.00 91.12 342 LEU A N 1
ATOM 2697 C CA . LEU A 1 342 ? -3.664 -20.519 0.225 1.00 91.12 342 LEU A CA 1
ATOM 2698 C C . LEU A 1 342 ? -4.526 -19.753 1.243 1.00 91.12 342 LEU A C 1
ATOM 2700 O O . LEU A 1 342 ? -4.004 -19.498 2.326 1.00 91.12 342 LEU A O 1
ATOM 2704 N N . PRO A 1 343 ? -5.811 -19.421 0.985 1.00 91.62 343 PRO A N 1
ATOM 2705 C CA . PRO A 1 343 ? -6.620 -18.659 1.938 1.00 91.62 343 PRO A CA 1
ATOM 2706 C C . PRO A 1 343 ? -6.694 -19.321 3.315 1.00 91.62 343 PRO A C 1
ATOM 2708 O O . PRO A 1 343 ? -6.381 -18.686 4.313 1.00 91.62 343 PRO A O 1
ATOM 2711 N N . LYS A 1 344 ? -6.969 -20.633 3.366 1.00 91.44 344 LYS A N 1
ATOM 2712 C CA . LYS A 1 344 ? -7.020 -21.394 4.627 1.00 91.44 344 LYS A CA 1
ATOM 2713 C C . LYS A 1 344 ? -5.684 -21.376 5.371 1.00 91.44 344 LYS A C 1
ATOM 2715 O O . LYS A 1 344 ? -5.659 -21.324 6.600 1.00 91.44 344 LYS A O 1
ATOM 2720 N N . TYR A 1 345 ? -4.575 -21.449 4.636 1.00 94.00 345 TYR A N 1
ATOM 2721 C CA . TYR A 1 345 ? -3.242 -21.386 5.227 1.00 94.00 345 TYR A CA 1
ATOM 2722 C C . TYR A 1 345 ? -2.940 -19.987 5.781 1.00 94.00 345 TYR A C 1
ATOM 2724 O O . TYR A 1 345 ? -2.488 -19.865 6.915 1.00 94.00 345 TYR A O 1
ATOM 2732 N N . VAL A 1 346 ? -3.255 -18.931 5.028 1.00 93.62 346 VAL A N 1
ATOM 2733 C CA . VAL A 1 346 ? -3.100 -17.532 5.460 1.00 93.62 346 VAL A CA 1
ATOM 2734 C C . VAL A 1 346 ? -3.995 -17.217 6.663 1.00 93.62 346 VAL A C 1
ATOM 2736 O O . VAL A 1 346 ? -3.529 -16.575 7.602 1.00 93.62 346 VAL A O 1
ATOM 2739 N N . ASP A 1 347 ? -5.228 -17.726 6.705 1.00 91.25 347 ASP A N 1
ATOM 2740 C CA . ASP A 1 347 ? -6.123 -17.603 7.863 1.00 91.25 347 ASP A CA 1
ATOM 2741 C C . ASP A 1 347 ? -5.512 -18.254 9.112 1.00 91.25 347 ASP A C 1
ATOM 2743 O O . ASP A 1 347 ? -5.565 -17.693 10.208 1.00 91.25 347 ASP A O 1
ATOM 2747 N N . ASN A 1 348 ? -4.874 -19.419 8.953 1.00 91.06 348 ASN A N 1
ATOM 2748 C CA . ASN A 1 348 ? -4.156 -20.080 10.038 1.00 91.06 348 ASN A CA 1
ATOM 2749 C C . ASN A 1 348 ? -2.945 -19.252 10.504 1.00 91.06 348 ASN A C 1
ATOM 2751 O O . ASN A 1 348 ? -2.792 -19.024 11.704 1.00 91.06 348 ASN A O 1
ATOM 2755 N N . LEU A 1 349 ? -2.136 -18.733 9.573 1.00 90.62 349 LEU A N 1
ATOM 2756 C CA . LEU A 1 349 ? -1.027 -17.835 9.907 1.00 90.62 349 LEU A CA 1
ATOM 2757 C C . LEU A 1 349 ? -1.520 -16.599 10.671 1.00 90.62 349 LEU A C 1
ATOM 2759 O O . LEU A 1 349 ? -0.920 -16.224 11.675 1.00 90.62 349 LEU A O 1
ATOM 2763 N N . ALA A 1 350 ? -2.622 -15.984 10.237 1.00 86.94 350 ALA A N 1
ATOM 2764 C CA . ALA A 1 350 ? -3.187 -14.794 10.870 1.00 86.94 350 ALA A CA 1
ATOM 2765 C C . ALA A 1 350 ? -3.708 -15.101 12.282 1.00 86.94 350 ALA A C 1
ATOM 2767 O O . ALA A 1 350 ? -3.416 -14.361 13.228 1.00 86.94 350 ALA A O 1
ATOM 2768 N N . LYS A 1 351 ? -4.394 -16.243 12.446 1.00 82.81 351 LYS A N 1
ATOM 2769 C CA . LYS A 1 351 ? -4.858 -16.761 13.743 1.00 82.81 351 LYS A CA 1
ATOM 2770 C C . LYS A 1 351 ? -3.709 -16.954 14.735 1.00 82.81 351 LYS A C 1
ATOM 2772 O O . LYS A 1 351 ? -3.894 -16.722 15.923 1.00 82.81 351 LYS A O 1
ATOM 2777 N N . HIS A 1 352 ? -2.535 -17.352 14.250 1.00 81.56 352 HIS A N 1
ATOM 2778 C CA . HIS A 1 352 ? -1.329 -17.535 15.061 1.00 81.56 352 HIS A CA 1
ATOM 2779 C C . HIS A 1 352 ? -0.395 -16.313 15.078 1.00 81.56 352 HIS A C 1
ATOM 2781 O O . HIS A 1 352 ? 0.722 -16.411 15.579 1.00 81.56 352 HIS A O 1
ATOM 2787 N N . HIS A 1 353 ? -0.832 -15.165 14.549 1.00 82.38 353 HIS A N 1
ATOM 2788 C CA . HIS A 1 353 ? -0.054 -13.917 14.506 1.00 82.38 353 HIS A CA 1
ATOM 2789 C C . HIS A 1 353 ? 1.296 -14.044 13.767 1.00 82.38 353 HIS A C 1
ATOM 2791 O O . HIS A 1 353 ? 2.274 -13.356 14.064 1.00 82.38 353 HIS A O 1
ATOM 2797 N N . LEU A 1 354 ? 1.340 -14.927 12.768 1.00 85.81 354 LEU A N 1
ATOM 2798 C CA . LEU A 1 354 ? 2.488 -15.157 11.888 1.00 85.81 354 LEU A CA 1
ATOM 2799 C C . LEU A 1 354 ? 2.430 -14.307 10.611 1.00 85.81 354 LEU A C 1
ATOM 2801 O O . LEU A 1 354 ? 3.430 -14.175 9.914 1.00 85.81 354 LEU A O 1
ATOM 2805 N N . THR A 1 355 ? 1.281 -13.705 10.307 1.00 92.31 355 THR A N 1
ATOM 2806 C CA . THR A 1 355 ? 1.116 -12.744 9.210 1.00 92.31 355 THR A CA 1
ATOM 2807 C C . THR A 1 355 ? 0.193 -11.614 9.634 1.00 92.31 355 THR A C 1
ATOM 2809 O O . THR A 1 355 ? -0.712 -11.824 10.448 1.00 92.31 355 THR A O 1
ATOM 2812 N N . GLN A 1 356 ? 0.396 -10.436 9.056 1.00 88.69 356 GLN A N 1
ATOM 2813 C CA . GLN A 1 356 ? -0.559 -9.340 9.112 1.00 88.69 356 GLN A CA 1
ATOM 2814 C C . GLN A 1 356 ? -1.151 -9.093 7.734 1.00 88.69 356 GLN A C 1
ATOM 2816 O O . GLN A 1 356 ? -0.426 -8.841 6.774 1.00 88.69 356 GLN A O 1
ATOM 2821 N N . ARG A 1 357 ? -2.479 -9.144 7.666 1.00 89.38 357 ARG A N 1
ATOM 2822 C CA . ARG A 1 357 ? -3.261 -8.931 6.448 1.00 89.38 357 ARG A CA 1
ATOM 2823 C C . ARG A 1 357 ? -3.541 -7.450 6.216 1.00 89.38 357 ARG A C 1
ATOM 2825 O O . ARG A 1 357 ? -3.210 -6.611 7.049 1.00 89.38 357 ARG A O 1
ATOM 2832 N N . ASP A 1 358 ? -4.115 -7.167 5.050 1.00 86.81 358 ASP A N 1
ATOM 2833 C CA . ASP A 1 358 ? -4.641 -5.849 4.674 1.00 86.81 358 ASP A CA 1
ATOM 2834 C C . ASP A 1 358 ? -3.582 -4.736 4.654 1.00 86.81 358 ASP A C 1
ATOM 2836 O O . ASP A 1 358 ? -3.874 -3.549 4.784 1.00 86.81 358 ASP A O 1
ATOM 2840 N N . VAL A 1 359 ? -2.326 -5.127 4.419 1.00 91.88 359 VAL A N 1
ATOM 2841 C CA . VAL A 1 359 ? -1.201 -4.205 4.267 1.00 91.88 359 VAL A CA 1
ATOM 2842 C C . VAL A 1 359 ? -1.328 -3.444 2.947 1.00 91.88 359 VAL A C 1
ATOM 2844 O O . VAL A 1 359 ? -1.353 -4.035 1.858 1.00 91.88 359 VAL A O 1
ATOM 2847 N N . ARG A 1 360 ? -1.387 -2.114 3.056 1.00 92.81 360 ARG A N 1
ATOM 2848 C CA . ARG A 1 360 ? -1.436 -1.187 1.921 1.00 92.81 360 ARG A CA 1
ATOM 2849 C C . ARG A 1 360 ? -0.044 -0.943 1.346 1.00 92.81 360 ARG A C 1
ATOM 2851 O O . ARG A 1 360 ? 0.955 -0.884 2.057 1.00 92.81 360 ARG A O 1
ATOM 2858 N N . ILE A 1 361 ? 0.003 -0.756 0.034 1.00 96.38 361 ILE A N 1
ATOM 2859 C CA . ILE A 1 361 ? 1.176 -0.327 -0.719 1.00 96.38 361 ILE A CA 1
ATOM 2860 C C . ILE A 1 361 ? 0.923 1.111 -1.130 1.00 96.38 361 ILE A C 1
ATOM 2862 O O . ILE A 1 361 ? 0.037 1.396 -1.939 1.00 96.38 361 ILE A O 1
ATOM 2866 N N . ARG A 1 362 ? 1.723 2.016 -0.572 1.00 96.00 362 ARG A N 1
ATOM 2867 C CA . ARG A 1 362 ? 1.535 3.449 -0.751 1.00 96.00 362 ARG A CA 1
ATOM 2868 C C . ARG A 1 362 ? 1.731 3.850 -2.209 1.00 96.00 362 ARG A C 1
ATOM 2870 O O . ARG A 1 362 ? 0.951 4.633 -2.740 1.00 96.00 362 ARG A O 1
ATOM 2877 N N . ALA A 1 363 ? 2.727 3.276 -2.882 1.00 97.69 363 ALA A N 1
ATOM 2878 C CA . ALA A 1 363 ? 2.929 3.508 -4.306 1.00 97.69 363 ALA A CA 1
ATOM 2879 C C . ALA A 1 363 ? 3.541 2.307 -5.034 1.00 97.69 363 ALA A C 1
ATOM 2881 O O . ALA A 1 363 ? 4.404 1.610 -4.502 1.00 97.69 363 ALA A O 1
ATOM 2882 N N . CYS A 1 364 ? 3.128 2.101 -6.283 1.00 97.88 364 CYS A N 1
ATOM 2883 C CA . CYS A 1 364 ? 3.761 1.202 -7.240 1.00 97.88 364 CYS A CA 1
ATOM 2884 C C . CYS A 1 364 ? 4.135 1.992 -8.504 1.00 97.88 364 CYS A C 1
ATOM 2886 O O . CYS A 1 364 ? 3.268 2.397 -9.278 1.00 97.88 364 CYS A O 1
ATOM 2888 N N . ALA A 1 365 ? 5.429 2.235 -8.695 1.00 97.94 365 ALA A N 1
ATOM 2889 C CA . ALA A 1 365 ? 5.988 3.102 -9.726 1.00 97.94 365 ALA A CA 1
ATOM 2890 C C . ALA A 1 365 ? 6.863 2.292 -10.691 1.00 97.94 365 ALA A C 1
ATOM 2892 O O . ALA A 1 365 ? 7.918 1.783 -10.322 1.00 97.94 365 ALA A O 1
ATOM 2893 N N . VAL A 1 366 ? 6.428 2.142 -11.940 1.00 97.00 366 VAL A N 1
ATOM 2894 C CA . VAL A 1 366 ? 7.057 1.211 -12.880 1.00 97.00 366 VAL A CA 1
ATOM 2895 C C . VAL A 1 366 ? 7.411 1.827 -14.230 1.00 97.00 366 VAL A C 1
ATOM 2897 O O . VAL A 1 366 ? 6.664 2.623 -14.793 1.00 97.00 366 VAL A O 1
ATOM 2900 N N . TRP A 1 367 ? 8.536 1.397 -14.799 1.00 95.69 367 TRP A N 1
ATOM 2901 C CA . TRP A 1 367 ? 8.892 1.637 -16.196 1.00 95.69 367 TRP A CA 1
ATOM 2902 C C . TRP A 1 367 ? 8.651 0.374 -17.019 1.00 95.69 367 TRP A C 1
ATOM 2904 O O . TRP A 1 367 ? 9.144 -0.710 -16.709 1.00 95.69 367 TRP A O 1
ATOM 2914 N N . ASP A 1 368 ? 7.886 0.534 -18.086 1.00 92.25 368 ASP A N 1
ATOM 2915 C CA . ASP A 1 368 ? 7.712 -0.380 -19.204 1.00 92.25 368 ASP A CA 1
ATOM 2916 C C . ASP A 1 368 ? 7.606 -1.864 -18.825 1.00 92.25 368 ASP A C 1
ATOM 2918 O O . ASP A 1 368 ? 8.408 -2.698 -19.247 1.00 92.25 368 ASP A O 1
ATOM 2922 N N . THR A 1 369 ? 6.617 -2.200 -17.990 1.00 90.19 369 THR A N 1
ATOM 2923 C CA . THR A 1 369 ? 6.383 -3.581 -17.551 1.00 90.19 369 THR A CA 1
ATOM 2924 C C . THR A 1 369 ? 6.191 -4.510 -18.746 1.00 90.19 369 THR A C 1
ATOM 2926 O O . THR A 1 369 ? 5.272 -4.313 -19.540 1.00 90.19 369 THR A O 1
ATOM 2929 N N . VAL A 1 370 ? 6.999 -5.566 -18.831 1.00 80.06 370 VAL A N 1
ATOM 2930 C CA . VAL A 1 370 ? 6.869 -6.621 -19.845 1.00 80.06 370 VAL A CA 1
ATOM 2931 C C . VAL A 1 370 ? 6.632 -7.965 -19.168 1.00 80.06 370 VAL A C 1
ATOM 2933 O O . VAL A 1 370 ? 7.240 -8.270 -18.140 1.00 80.06 370 VAL A O 1
ATOM 2936 N N . ALA A 1 371 ? 5.748 -8.781 -19.742 1.00 66.38 371 ALA A N 1
ATOM 2937 C CA . ALA A 1 371 ? 5.492 -10.122 -19.229 1.00 66.38 371 ALA A CA 1
ATOM 2938 C C . ALA A 1 371 ? 6.759 -10.983 -19.347 1.00 66.38 371 ALA A C 1
ATOM 2940 O O . ALA A 1 371 ? 7.427 -10.988 -20.381 1.00 66.38 371 ALA A O 1
ATOM 2941 N N . SER A 1 372 ? 7.089 -11.750 -18.306 1.00 53.12 372 SER A N 1
ATOM 2942 C CA . SER A 1 372 ? 8.263 -12.632 -18.332 1.00 53.12 372 SER A CA 1
ATOM 2943 C C . SER A 1 372 ? 8.037 -13.957 -19.069 1.00 53.12 372 SER A C 1
ATOM 2945 O O . SER A 1 372 ? 8.925 -14.808 -19.076 1.00 53.12 372 SER A O 1
ATOM 2947 N N . LEU A 1 373 ? 6.839 -14.178 -19.616 1.00 48.25 373 LEU A N 1
ATOM 2948 C CA . LEU A 1 373 ? 6.373 -15.475 -20.102 1.00 48.25 373 LEU A CA 1
ATOM 2949 C C . LEU A 1 373 ? 5.774 -15.326 -21.497 1.00 48.25 373 LEU A C 1
ATOM 2951 O O . LEU A 1 373 ? 4.819 -14.575 -21.686 1.00 48.25 373 LEU A O 1
ATOM 2955 N N . GLY A 1 374 ? 6.304 -16.093 -22.450 1.00 45.12 374 GLY A N 1
ATOM 2956 C CA . GLY A 1 374 ? 5.791 -16.141 -23.815 1.00 45.12 374 GLY A CA 1
ATOM 2957 C C . GLY A 1 374 ? 6.762 -15.602 -24.854 1.00 45.12 374 GLY A C 1
ATOM 2958 O O . GLY A 1 374 ? 6.364 -14.806 -25.704 1.00 45.12 374 GLY A O 1
ATOM 2959 N N . ALA A 1 375 ? 8.009 -16.082 -24.850 1.00 42.12 375 ALA A N 1
ATOM 2960 C CA . ALA A 1 375 ? 8.743 -16.066 -26.104 1.00 42.12 375 ALA A CA 1
ATOM 2961 C C . ALA A 1 375 ? 8.000 -17.025 -27.042 1.00 42.12 375 ALA A C 1
ATOM 2963 O O . ALA A 1 375 ? 7.992 -18.235 -26.824 1.00 42.12 375 ALA A O 1
ATOM 2964 N N . ASN A 1 376 ? 7.337 -16.501 -28.075 1.00 38.91 376 ASN A N 1
ATOM 2965 C CA . ASN A 1 376 ? 6.894 -17.358 -29.167 1.00 38.91 376 ASN A CA 1
ATOM 2966 C C . ASN A 1 376 ? 8.161 -17.923 -29.815 1.00 38.91 376 ASN A C 1
ATOM 2968 O O . ASN A 1 376 ? 8.812 -17.260 -30.623 1.00 38.91 376 ASN A O 1
ATOM 2972 N N . LEU A 1 377 ? 8.538 -19.139 -29.418 1.00 45.12 377 LEU A N 1
ATOM 2973 C CA . LEU A 1 377 ? 9.521 -19.912 -30.152 1.00 45.12 377 LEU A CA 1
ATOM 2974 C C . LEU A 1 377 ? 8.986 -20.112 -31.584 1.00 45.12 377 LEU A C 1
ATOM 2976 O O . LEU A 1 377 ? 7.765 -20.202 -31.779 1.00 45.12 377 LEU A O 1
ATOM 2980 N N . PRO A 1 378 ? 9.867 -20.162 -32.598 1.00 43.50 378 PRO A N 1
ATOM 2981 C CA . PRO A 1 378 ? 9.494 -20.553 -33.951 1.00 43.50 378 PRO A CA 1
ATOM 2982 C C . PRO A 1 378 ? 8.552 -21.764 -33.941 1.00 43.50 378 PRO A C 1
ATOM 2984 O O . PRO A 1 378 ? 8.763 -22.688 -33.161 1.00 43.50 378 PRO A O 1
ATOM 2987 N N . LYS A 1 379 ? 7.533 -21.782 -34.814 1.00 43.12 379 LYS A N 1
ATOM 2988 C CA . LYS A 1 379 ? 6.436 -22.781 -34.821 1.00 43.12 379 LYS A CA 1
ATOM 2989 C C . LYS A 1 379 ? 6.876 -24.261 -34.797 1.00 43.12 379 LYS A C 1
ATOM 2991 O O . LYS A 1 379 ? 6.042 -25.118 -34.531 1.00 43.12 379 LYS A O 1
ATOM 2996 N N . TRP A 1 380 ? 8.140 -24.558 -35.103 1.00 53.03 380 TRP A N 1
ATOM 2997 C CA . TRP A 1 380 ? 8.736 -25.897 -35.100 1.00 53.03 380 TRP A CA 1
ATOM 2998 C C . TRP A 1 380 ? 9.302 -26.341 -33.736 1.00 53.03 380 TRP A C 1
ATOM 3000 O O . TRP A 1 380 ? 9.664 -27.504 -33.588 1.00 53.03 380 TRP A O 1
ATOM 3010 N N . LEU A 1 381 ? 9.368 -25.455 -32.736 1.00 40.25 381 LEU A N 1
ATOM 3011 C CA . LEU A 1 381 ? 9.745 -25.788 -31.359 1.00 40.25 381 LEU A CA 1
ATOM 3012 C C . LEU A 1 381 ? 8.499 -26.025 -30.488 1.00 40.25 381 LEU A C 1
ATOM 3014 O O . LEU A 1 381 ? 7.485 -25.341 -30.661 1.00 40.25 381 LEU A O 1
ATOM 3018 N N . PRO A 1 382 ? 8.553 -26.970 -29.530 1.00 34.94 382 PRO A N 1
ATOM 3019 C CA . PRO A 1 382 ? 7.421 -27.259 -28.661 1.00 34.94 382 PRO A CA 1
ATOM 3020 C C . PRO A 1 382 ? 7.035 -26.028 -27.833 1.00 34.94 382 PRO A C 1
ATOM 3022 O O . PRO A 1 382 ? 7.866 -25.421 -27.159 1.00 34.94 382 PRO A O 1
ATOM 3025 N N . ARG A 1 383 ? 5.743 -25.675 -27.865 1.00 39.44 383 ARG A N 1
ATOM 3026 C CA . ARG A 1 383 ? 5.155 -24.670 -26.971 1.00 39.44 383 ARG A CA 1
ATOM 3027 C C . ARG A 1 383 ? 5.253 -25.174 -25.535 1.00 39.44 383 ARG A C 1
ATOM 3029 O O . ARG A 1 383 ? 4.537 -26.101 -25.161 1.00 39.44 383 ARG A O 1
ATOM 3036 N N . ILE A 1 384 ? 6.107 -24.553 -24.729 1.00 40.19 384 ILE A N 1
ATOM 3037 C CA . ILE A 1 384 ? 6.171 -24.822 -23.293 1.00 40.19 384 ILE A CA 1
ATOM 3038 C C . ILE A 1 384 ? 5.005 -24.063 -22.636 1.00 40.19 384 ILE A C 1
ATOM 3040 O O . ILE A 1 384 ? 4.888 -22.847 -22.797 1.00 40.19 384 ILE A O 1
ATOM 3044 N N . PRO A 1 385 ? 4.080 -24.742 -21.934 1.00 39.44 385 PRO A N 1
ATOM 3045 C CA . PRO A 1 385 ? 2.957 -24.070 -21.299 1.00 39.44 385 PRO A CA 1
ATOM 3046 C C . PRO A 1 385 ? 3.441 -23.267 -20.084 1.00 39.44 385 PRO A C 1
ATOM 3048 O O . PRO A 1 385 ? 3.618 -23.800 -18.988 1.00 39.44 385 PRO A O 1
ATOM 3051 N N . SER A 1 386 ? 3.609 -21.958 -20.254 1.00 46.31 386 SER A N 1
ATOM 3052 C CA . SER A 1 386 ? 3.838 -21.019 -19.157 1.00 46.31 386 SER A CA 1
ATOM 3053 C C . SER A 1 386 ? 2.556 -20.850 -18.328 1.00 46.31 386 SER A C 1
ATOM 3055 O O . SER A 1 386 ? 1.618 -20.145 -18.705 1.00 46.31 386 SER A O 1
ATOM 3057 N N . ARG A 1 387 ? 2.464 -21.570 -17.203 1.00 47.69 387 ARG A N 1
ATOM 3058 C CA . ARG A 1 387 ? 1.319 -21.513 -16.266 1.00 47.69 387 ARG A CA 1
ATOM 3059 C C . ARG A 1 387 ? 1.561 -20.659 -15.011 1.00 47.69 387 ARG A C 1
ATOM 3061 O O . ARG A 1 387 ? 0.610 -20.420 -14.282 1.00 47.69 387 ARG A O 1
ATOM 3068 N N . ARG A 1 388 ? 2.791 -20.204 -14.749 1.00 54.03 388 ARG A N 1
ATOM 3069 C CA . ARG A 1 388 ? 3.171 -19.515 -13.498 1.00 54.03 388 ARG A CA 1
ATOM 3070 C C . ARG A 1 388 ? 2.803 -18.026 -13.544 1.00 54.03 388 ARG A C 1
ATOM 3072 O O . ARG A 1 388 ? 2.992 -17.400 -14.579 1.00 54.03 388 ARG A O 1
ATOM 3079 N N . LEU A 1 389 ? 2.274 -17.475 -12.447 1.00 57.56 389 LEU A N 1
ATOM 3080 C CA . LEU A 1 389 ? 2.017 -16.033 -12.235 1.00 57.56 389 LEU A CA 1
ATOM 3081 C C . LEU A 1 389 ? 1.080 -15.325 -13.235 1.00 57.56 389 LEU A C 1
ATOM 3083 O O . LEU A 1 389 ? 1.040 -14.100 -13.281 1.00 57.56 389 LEU A O 1
ATOM 3087 N N . LYS A 1 390 ? 0.271 -16.060 -14.007 1.00 60.38 390 LYS A N 1
ATOM 3088 C CA . LYS A 1 390 ? -0.696 -15.466 -14.955 1.00 60.38 390 LYS A CA 1
ATOM 3089 C C . LYS A 1 390 ? -1.774 -14.593 -14.297 1.00 60.38 390 LYS A C 1
ATOM 3091 O O . LYS A 1 390 ? -2.395 -13.803 -14.994 1.00 60.38 390 LYS A O 1
ATOM 3096 N N . PHE A 1 391 ? -2.001 -14.744 -12.992 1.00 61.41 391 PHE A N 1
ATOM 3097 C CA . PHE A 1 391 ? -2.941 -13.916 -12.232 1.00 61.41 391 PHE A CA 1
ATOM 3098 C C . PHE A 1 391 ? -2.377 -12.520 -11.927 1.00 61.41 391 PHE A C 1
ATOM 3100 O O . PHE A 1 391 ? -3.141 -11.625 -11.575 1.00 61.41 391 PHE A O 1
ATOM 3107 N N . VAL A 1 392 ? -1.060 -12.312 -12.087 1.00 66.19 392 VAL A N 1
ATOM 3108 C CA . VAL A 1 392 ? -0.432 -10.983 -12.103 1.00 66.19 392 VAL A CA 1
ATOM 3109 C C . VAL A 1 392 ? -0.771 -10.335 -13.453 1.00 66.19 392 VAL A C 1
ATOM 3111 O O . VAL A 1 392 ? 0.058 -10.218 -14.353 1.00 66.19 392 VAL A O 1
ATOM 3114 N N . ASP A 1 393 ? -2.053 -10.018 -13.626 1.00 63.09 393 ASP A N 1
ATOM 3115 C CA . ASP A 1 393 ? -2.654 -9.519 -14.861 1.00 63.09 393 ASP A CA 1
ATOM 3116 C C . ASP A 1 393 ? -2.750 -7.974 -14.830 1.00 63.09 393 ASP A C 1
ATOM 3118 O O . ASP A 1 393 ? -2.171 -7.267 -14.001 1.00 63.09 393 ASP A O 1
ATOM 3122 N N . SER A 1 394 ? -3.476 -7.439 -15.798 1.00 64.12 394 SER A N 1
ATOM 3123 C CA . SER A 1 394 ? -3.744 -6.047 -16.115 1.00 64.12 394 SER A CA 1
ATOM 3124 C C . SER A 1 394 ? -4.701 -5.334 -15.151 1.00 64.12 394 SER A C 1
ATOM 3126 O O . SER A 1 394 ? -4.911 -4.134 -15.304 1.00 64.12 394 SER A O 1
ATOM 3128 N N . ARG A 1 395 ? -5.255 -5.994 -14.128 1.00 78.06 395 ARG A N 1
ATOM 3129 C CA . ARG A 1 395 ? -6.012 -5.303 -13.069 1.00 78.06 395 ARG A CA 1
ATOM 3130 C C . ARG A 1 395 ? -5.051 -4.730 -12.022 1.00 78.06 395 ARG A C 1
ATOM 3132 O O . ARG A 1 395 ? -4.102 -5.403 -11.615 1.00 78.06 395 ARG A O 1
ATOM 3139 N N . LEU A 1 396 ? -5.275 -3.488 -11.595 1.00 85.00 396 LEU A N 1
ATOM 3140 C CA . LEU A 1 396 ? -4.503 -2.893 -10.507 1.00 85.00 396 LEU A CA 1
ATOM 3141 C C . LEU A 1 396 ? -4.814 -3.625 -9.191 1.00 85.00 396 LEU A C 1
ATOM 3143 O O . LEU A 1 396 ? -5.970 -3.923 -8.895 1.00 85.00 396 LEU A O 1
ATOM 3147 N N . CYS A 1 397 ? -3.786 -3.970 -8.410 1.00 87.94 397 CYS A N 1
ATOM 3148 C CA . CYS A 1 397 ? -4.007 -4.643 -7.130 1.00 87.94 397 CYS A CA 1
ATOM 3149 C C . CYS A 1 397 ? -4.713 -3.690 -6.168 1.00 87.94 397 CYS A C 1
ATOM 3151 O O . CYS A 1 397 ? -4.295 -2.549 -6.013 1.00 87.94 397 CYS A O 1
ATOM 3153 N N . THR A 1 398 ? -5.764 -4.173 -5.509 1.00 89.38 398 THR A N 1
ATOM 3154 C CA . THR A 1 398 ? -6.654 -3.361 -4.666 1.00 89.38 398 THR A CA 1
ATOM 3155 C C . THR A 1 398 ? -5.948 -2.764 -3.450 1.00 89.38 398 THR A C 1
ATOM 3157 O O . THR A 1 398 ? -6.417 -1.768 -2.917 1.00 89.38 398 THR A O 1
ATOM 3160 N N . ASN A 1 399 ? -4.814 -3.337 -3.026 1.00 92.94 399 ASN A N 1
ATOM 3161 C CA . ASN A 1 399 ? -3.979 -2.846 -1.929 1.00 92.94 399 ASN A CA 1
ATOM 3162 C C . ASN A 1 399 ? -3.004 -1.723 -2.328 1.00 92.94 399 ASN A C 1
ATOM 3164 O O . ASN A 1 399 ? -2.254 -1.276 -1.470 1.00 92.94 399 ASN A O 1
ATOM 3168 N N . ILE A 1 400 ? -2.985 -1.273 -3.587 1.00 95.06 400 ILE A N 1
ATOM 3169 C CA . ILE A 1 400 ? -2.139 -0.157 -4.044 1.00 95.06 400 ILE A CA 1
ATOM 3170 C C . ILE A 1 400 ? -2.931 1.155 -3.979 1.00 95.06 400 ILE A C 1
ATOM 3172 O O . ILE A 1 400 ? -4.035 1.217 -4.513 1.00 95.06 400 ILE A O 1
ATOM 3176 N N . ASP A 1 401 ? -2.373 2.207 -3.381 1.00 94.62 401 ASP A N 1
ATOM 3177 C CA . ASP A 1 401 ? -2.999 3.541 -3.364 1.00 94.62 401 ASP A CA 1
ATOM 3178 C C . ASP A 1 401 ? -2.676 4.334 -4.644 1.00 94.62 401 ASP A C 1
ATOM 3180 O O . ASP A 1 401 ? -3.581 4.812 -5.333 1.00 94.62 401 ASP A O 1
ATOM 3184 N N . TYR A 1 402 ? -1.384 4.437 -4.983 1.00 96.12 402 TYR A N 1
ATOM 3185 C CA . TYR A 1 402 ? -0.881 5.160 -6.156 1.00 96.12 402 TYR A CA 1
ATOM 3186 C C . TYR A 1 402 ? -0.151 4.225 -7.116 1.00 96.12 402 TYR A C 1
ATOM 3188 O O . TYR A 1 402 ? 0.745 3.479 -6.727 1.00 96.12 402 TYR A O 1
ATOM 3196 N N . ALA A 1 403 ? -0.497 4.292 -8.394 1.00 96.06 403 ALA A N 1
ATOM 3197 C CA . ALA A 1 403 ? 0.096 3.495 -9.452 1.00 96.06 403 ALA A CA 1
ATOM 3198 C C . ALA A 1 403 ? 0.564 4.398 -10.596 1.00 96.06 403 ALA A C 1
ATOM 3200 O O . ALA A 1 403 ? -0.242 5.081 -11.232 1.00 96.06 403 ALA A O 1
ATOM 3201 N N . PHE A 1 404 ? 1.866 4.377 -10.877 1.00 95.50 404 PHE A N 1
ATOM 3202 C CA . PHE A 1 404 ? 2.493 5.163 -11.938 1.00 95.50 404 PHE A CA 1
ATOM 3203 C C . PHE A 1 404 ? 3.191 4.233 -12.925 1.00 95.50 404 PHE A C 1
ATOM 3205 O O . PHE A 1 404 ? 3.985 3.389 -12.518 1.00 95.50 404 PHE A O 1
ATOM 3212 N N . GLN A 1 405 ? 2.922 4.384 -14.221 1.00 95.75 405 GLN A N 1
ATOM 3213 C CA . GLN A 1 405 ? 3.559 3.579 -15.262 1.00 95.75 405 GLN A CA 1
ATOM 3214 C C . GLN A 1 405 ? 4.070 4.451 -16.408 1.00 95.75 405 GLN A C 1
ATOM 3216 O O . GLN A 1 405 ? 3.284 5.089 -17.097 1.00 95.75 405 GLN A O 1
ATOM 3221 N N . ALA A 1 406 ? 5.380 4.447 -16.646 1.00 94.12 406 ALA A N 1
ATOM 3222 C CA . ALA A 1 406 ? 5.984 5.037 -17.840 1.00 94.12 406 ALA A CA 1
ATOM 3223 C C . ALA A 1 406 ? 6.109 3.974 -18.942 1.00 94.12 406 ALA A C 1
ATOM 3225 O O . ALA A 1 406 ? 6.555 2.861 -18.672 1.00 94.12 406 ALA A O 1
ATOM 3226 N N . LEU A 1 407 ? 5.724 4.291 -20.177 1.00 90.62 407 LEU A N 1
ATOM 3227 C CA . LEU A 1 407 ? 5.600 3.333 -21.282 1.00 90.62 407 LEU A CA 1
ATOM 3228 C C . LEU A 1 407 ? 6.422 3.760 -22.494 1.00 90.62 407 LEU A C 1
ATOM 3230 O O . LEU A 1 407 ? 6.383 4.922 -22.887 1.00 90.62 407 LEU A O 1
ATOM 3234 N N . ALA A 1 408 ? 7.113 2.812 -23.125 1.00 88.69 408 ALA A N 1
ATOM 3235 C CA . ALA A 1 408 ? 7.834 3.044 -24.377 1.00 88.69 408 ALA A CA 1
ATOM 3236 C C . ALA A 1 408 ? 6.891 2.963 -25.583 1.00 88.69 408 ALA A C 1
ATOM 3238 O O . ALA A 1 408 ? 6.242 1.938 -25.800 1.00 88.69 408 ALA A O 1
ATOM 3239 N N . LEU A 1 409 ? 6.809 4.017 -26.391 1.00 82.69 409 LEU A N 1
ATOM 3240 C CA . LEU A 1 409 ? 5.961 4.022 -27.584 1.00 82.69 409 LEU A CA 1
ATOM 3241 C C . LEU A 1 409 ? 6.598 3.266 -28.760 1.00 82.69 409 LEU A C 1
ATOM 3243 O O . LEU A 1 409 ? 5.902 2.568 -29.493 1.00 82.69 409 LEU A O 1
ATOM 3247 N N . ASP A 1 410 ? 7.918 3.372 -28.929 1.00 76.62 410 ASP A N 1
ATOM 3248 C CA . ASP A 1 410 ? 8.628 2.904 -30.129 1.00 76.62 410 ASP A CA 1
ATOM 3249 C C . ASP A 1 410 ? 9.218 1.500 -30.012 1.00 76.62 410 ASP A C 1
ATOM 3251 O O . ASP A 1 410 ? 9.956 1.047 -30.889 1.00 76.62 410 ASP A O 1
ATOM 3255 N N . GLU A 1 411 ? 8.904 0.787 -28.935 1.00 81.56 411 GLU A N 1
ATOM 3256 C CA . GLU A 1 411 ? 9.310 -0.600 -28.768 1.00 81.56 411 GLU A CA 1
ATOM 3257 C C . GLU A 1 411 ? 8.459 -1.523 -29.653 1.00 81.56 411 GLU A C 1
ATOM 3259 O O . GLU A 1 411 ? 7.246 -1.647 -29.473 1.00 81.56 411 GLU A O 1
ATOM 3264 N N . LYS A 1 412 ? 9.115 -2.192 -30.607 1.00 74.94 412 LYS A N 1
ATOM 3265 C CA . LYS A 1 412 ? 8.464 -2.995 -31.655 1.00 74.94 412 LYS A CA 1
ATOM 3266 C C . LYS A 1 412 ? 8.665 -4.496 -31.486 1.00 74.94 412 LYS A C 1
ATOM 3268 O O . LYS A 1 412 ? 8.032 -5.269 -32.212 1.00 74.94 412 LYS A O 1
ATOM 3273 N N . ARG A 1 413 ? 9.539 -4.945 -30.575 1.00 69.81 413 ARG A N 1
ATOM 3274 C CA . ARG A 1 413 ? 9.792 -6.377 -30.363 1.00 69.81 413 ARG A CA 1
ATOM 3275 C C . ARG A 1 413 ? 8.532 -7.041 -29.834 1.00 69.81 413 ARG A C 1
ATOM 3277 O O . ARG A 1 413 ? 7.977 -6.646 -28.810 1.00 69.81 413 ARG A O 1
ATOM 3284 N N . PHE A 1 414 ? 8.119 -8.115 -30.502 1.00 68.19 414 PHE A N 1
ATOM 3285 C CA . PHE A 1 414 ? 6.926 -8.864 -30.118 1.00 68.19 414 PHE A CA 1
ATOM 3286 C C . PHE A 1 414 ? 6.983 -9.379 -28.668 1.00 68.19 414 PHE A C 1
ATOM 3288 O O . PHE A 1 414 ? 5.986 -9.334 -27.960 1.00 68.19 414 PHE A O 1
ATOM 3295 N N . ASN A 1 415 ? 8.152 -9.805 -28.185 1.00 67.00 415 ASN A N 1
ATOM 3296 C CA . ASN A 1 415 ? 8.303 -10.299 -26.808 1.00 67.00 415 ASN A CA 1
ATOM 3297 C C . ASN A 1 415 ? 8.342 -9.177 -25.747 1.00 67.00 415 ASN A C 1
ATOM 3299 O O . ASN A 1 415 ? 8.438 -9.468 -24.560 1.00 67.00 415 ASN A O 1
ATOM 3303 N N . PHE A 1 416 ? 8.286 -7.908 -26.157 1.00 72.69 416 PHE A N 1
ATOM 3304 C CA . PHE A 1 416 ? 8.300 -6.735 -25.280 1.00 72.69 416 PHE A CA 1
ATOM 3305 C C . PHE A 1 416 ? 6.972 -5.981 -25.383 1.00 72.69 416 PHE A C 1
ATOM 3307 O O . PHE A 1 416 ? 6.949 -4.757 -25.466 1.00 72.69 416 PHE A O 1
ATOM 3314 N N . GLN A 1 417 ? 5.844 -6.689 -25.424 1.00 79.44 417 GLN A N 1
ATOM 3315 C CA . GLN A 1 417 ? 4.545 -6.024 -25.324 1.00 79.44 417 GLN A CA 1
ATOM 3316 C C . GLN A 1 417 ? 4.317 -5.522 -23.891 1.00 79.44 417 GLN A C 1
ATOM 3318 O O . GLN A 1 417 ? 4.590 -6.266 -22.942 1.00 79.44 417 GLN A O 1
ATOM 3323 N N . PRO A 1 418 ? 3.827 -4.281 -23.720 1.00 84.06 418 PRO A N 1
ATOM 3324 C CA . PRO A 1 418 ? 3.671 -3.693 -22.406 1.00 84.06 418 PRO A CA 1
ATOM 3325 C C . PRO A 1 418 ? 2.443 -4.272 -21.704 1.00 84.06 418 PRO A C 1
ATOM 3327 O O . PRO A 1 418 ? 1.374 -4.437 -22.296 1.00 84.06 418 PRO A O 1
ATOM 3330 N N . MET A 1 419 ? 2.582 -4.540 -20.412 1.00 86.44 419 MET A N 1
ATOM 3331 C CA . MET A 1 419 ? 1.470 -4.899 -19.540 1.00 86.44 419 MET A CA 1
ATOM 3332 C C . MET A 1 419 ? 0.814 -3.637 -18.983 1.00 86.44 419 MET A C 1
ATOM 3334 O O . MET A 1 419 ? 1.208 -3.143 -17.928 1.00 86.44 419 MET A O 1
ATOM 3338 N N . LEU A 1 420 ? -0.198 -3.126 -19.677 1.00 86.31 420 LEU A N 1
ATOM 3339 C CA . LEU A 1 420 ? -0.994 -1.992 -19.200 1.00 86.31 420 LEU A CA 1
ATOM 3340 C C . LEU A 1 420 ? -1.900 -2.396 -18.037 1.00 86.31 420 LEU A C 1
ATOM 3342 O O . LEU A 1 420 ? -2.439 -3.509 -18.023 1.00 86.31 420 LEU A O 1
ATOM 3346 N N . TRP A 1 421 ? -2.129 -1.469 -17.114 1.00 87.56 421 TRP A N 1
ATOM 3347 C CA . TRP A 1 421 ? -3.288 -1.549 -16.237 1.00 87.56 421 TRP A CA 1
ATOM 3348 C C . TRP A 1 421 ? -4.565 -1.191 -17.017 1.00 87.56 421 TRP A C 1
ATOM 3350 O O . TRP A 1 421 ? -4.556 -0.363 -17.932 1.00 87.56 421 TRP A O 1
ATOM 3360 N N . LYS A 1 422 ? -5.664 -1.886 -16.731 1.00 80.69 422 LYS A N 1
ATOM 3361 C CA . LYS A 1 422 ? -6.956 -1.731 -17.421 1.00 80.69 422 LYS A CA 1
ATOM 3362 C C . LYS A 1 422 ? -8.061 -1.235 -16.507 1.00 80.69 422 LYS A C 1
ATOM 3364 O O . LYS A 1 422 ? -8.953 -0.547 -16.981 1.00 80.69 422 LYS A O 1
ATOM 3369 N N . GLU A 1 423 ? -8.001 -1.612 -15.239 1.00 75.38 423 GLU A N 1
ATOM 3370 C CA . GLU A 1 423 ? -9.062 -1.406 -14.260 1.00 75.38 423 GLU A CA 1
ATOM 3371 C C . GLU A 1 423 ? -8.444 -0.927 -12.947 1.00 75.38 423 GLU A C 1
ATOM 3373 O O . GLU A 1 423 ? -7.371 -1.411 -12.562 1.00 75.38 423 GLU A O 1
ATOM 3378 N N . LYS A 1 424 ? -9.137 0.002 -12.281 1.00 77.94 424 LYS A N 1
ATOM 3379 C CA . LYS A 1 424 ? -8.804 0.556 -10.966 1.00 77.94 424 LYS A CA 1
ATOM 3380 C C . LYS A 1 424 ? -10.075 0.689 -10.127 1.00 77.94 424 LYS A C 1
ATOM 3382 O O . LYS A 1 424 ? -11.147 0.910 -10.691 1.00 77.94 424 LYS A O 1
ATOM 3387 N N . ASP A 1 425 ? -9.935 0.632 -8.811 1.00 76.75 425 ASP A N 1
ATOM 3388 C CA . ASP A 1 425 ? -11.022 0.973 -7.894 1.00 76.75 425 ASP A CA 1
ATOM 3389 C C . ASP A 1 425 ? -11.172 2.505 -7.767 1.00 76.75 425 ASP A C 1
ATOM 3391 O O . ASP A 1 425 ? -10.295 3.287 -8.162 1.00 76.75 425 ASP A O 1
ATOM 3395 N N . THR A 1 426 ? -12.299 2.964 -7.217 1.00 71.62 426 THR A N 1
ATOM 3396 C CA . THR A 1 426 ? -12.623 4.400 -7.089 1.00 71.62 426 THR A CA 1
ATOM 3397 C C . THR A 1 426 ? -11.652 5.157 -6.185 1.00 71.62 426 THR A C 1
ATOM 3399 O O . THR A 1 426 ? -11.391 6.332 -6.425 1.00 71.62 426 THR A O 1
ATOM 3402 N N . THR A 1 427 ? -11.075 4.480 -5.193 1.00 78.69 427 THR A N 1
ATOM 3403 C CA . THR A 1 427 ? -10.136 5.046 -4.211 1.00 78.69 427 THR A CA 1
ATOM 3404 C C . THR A 1 427 ? -8.685 5.089 -4.696 1.00 78.69 427 THR A C 1
ATOM 3406 O O . THR A 1 427 ? -7.834 5.654 -4.016 1.00 78.69 427 THR A O 1
ATOM 3409 N N . GLN A 1 428 ? -8.382 4.499 -5.858 1.00 89.56 428 GLN A N 1
ATOM 3410 C CA . GLN A 1 428 ? -7.016 4.355 -6.361 1.00 89.56 428 GLN A CA 1
ATOM 3411 C C . GLN A 1 428 ? -6.652 5.425 -7.395 1.00 89.56 428 GLN A C 1
ATOM 3413 O O . GLN A 1 428 ? -7.428 5.748 -8.310 1.00 89.56 428 GLN A O 1
ATOM 3418 N N . HIS A 1 429 ? -5.411 5.901 -7.315 1.00 89.50 429 HIS A N 1
ATOM 3419 C CA . HIS A 1 429 ? -4.820 6.823 -8.277 1.00 89.50 429 HIS A CA 1
ATOM 3420 C C . HIS A 1 429 ? -3.974 6.046 -9.288 1.00 89.50 429 HIS A C 1
ATOM 3422 O O . HIS A 1 429 ? -2.926 5.510 -8.945 1.00 89.50 429 HIS A O 1
ATOM 3428 N N . LEU A 1 430 ? -4.415 5.993 -10.547 1.00 91.06 430 LEU A N 1
ATOM 3429 C CA . LEU A 1 430 ? -3.697 5.327 -11.637 1.00 91.06 430 LEU A CA 1
ATOM 3430 C C . LEU A 1 430 ? -3.287 6.347 -12.696 1.00 91.06 430 LEU A C 1
ATOM 3432 O O . LEU A 1 430 ? -4.118 7.110 -13.182 1.00 91.06 430 LEU A O 1
ATOM 3436 N N . THR A 1 431 ? -2.013 6.346 -13.077 1.00 89.25 431 THR A N 1
ATOM 3437 C CA . THR A 1 431 ? -1.479 7.181 -14.155 1.00 89.25 431 THR A CA 1
ATOM 3438 C C . THR A 1 431 ? -0.502 6.384 -15.018 1.00 89.25 431 THR A C 1
ATOM 3440 O O . THR A 1 431 ? 0.508 5.877 -14.532 1.00 89.25 431 THR A O 1
ATOM 3443 N N . GLN A 1 432 ? -0.778 6.303 -16.316 1.00 90.25 432 GLN A N 1
ATOM 3444 C CA . GLN A 1 432 ? 0.016 5.594 -17.315 1.00 90.25 432 GLN A CA 1
ATOM 3445 C C . GLN A 1 432 ? 0.430 6.582 -18.419 1.00 90.25 432 GLN A C 1
ATOM 3447 O O . GLN A 1 432 ? -0.408 7.116 -19.138 1.00 90.25 432 GLN A O 1
ATOM 3452 N N . CYS A 1 433 ? 1.723 6.861 -18.553 1.00 87.38 433 CYS A N 1
ATOM 3453 C CA . CYS A 1 433 ? 2.245 7.885 -19.453 1.00 87.38 433 CYS A CA 1
ATOM 3454 C C . CYS A 1 433 ? 3.110 7.262 -20.551 1.00 87.38 433 CYS A C 1
ATOM 3456 O O . CYS A 1 433 ? 4.083 6.563 -20.266 1.00 87.38 433 CYS A O 1
ATOM 3458 N N . TRP A 1 434 ? 2.774 7.536 -21.810 1.00 82.94 434 TRP A N 1
ATOM 3459 C CA . TRP A 1 434 ? 3.536 7.076 -22.970 1.00 82.94 434 TRP A CA 1
ATOM 3460 C C . TRP A 1 434 ? 4.629 8.074 -23.354 1.00 82.94 434 TRP A C 1
ATOM 3462 O O . TRP A 1 434 ? 4.348 9.245 -23.604 1.00 82.94 434 TRP A O 1
ATOM 3472 N N . PHE A 1 435 ? 5.863 7.593 -23.469 1.00 82.25 435 PHE A N 1
ATOM 3473 C CA . PHE A 1 435 ? 7.046 8.353 -23.859 1.00 82.25 435 PHE A CA 1
ATOM 3474 C C . PHE A 1 435 ? 7.585 7.872 -25.208 1.00 82.25 435 PHE A C 1
ATOM 3476 O O . PHE A 1 435 ? 7.518 6.689 -25.548 1.00 82.25 435 PHE A O 1
ATOM 3483 N N . ARG A 1 436 ? 8.161 8.804 -25.972 1.00 77.56 436 ARG A N 1
ATOM 3484 C CA . ARG A 1 436 ? 8.954 8.493 -27.167 1.00 77.56 436 ARG A CA 1
ATOM 3485 C C . ARG A 1 436 ? 10.179 7.653 -26.783 1.00 77.56 436 ARG A C 1
ATOM 3487 O O . ARG A 1 436 ? 10.795 7.924 -25.755 1.00 77.56 436 ARG A O 1
ATOM 3494 N N . GLY A 1 437 ? 10.548 6.697 -27.632 1.00 76.50 437 GLY A N 1
ATOM 3495 C CA . GLY A 1 437 ? 11.712 5.833 -27.440 1.00 76.50 437 GLY A CA 1
ATOM 3496 C C . GLY A 1 437 ? 11.364 4.353 -27.269 1.00 76.50 437 GLY A C 1
ATOM 3497 O O . GLY A 1 437 ? 10.201 3.966 -27.117 1.00 76.50 437 GLY A O 1
ATOM 3498 N N . SER A 1 438 ? 12.399 3.519 -27.351 1.00 78.62 438 SER A N 1
ATOM 3499 C CA . SER A 1 438 ? 12.351 2.073 -27.128 1.00 78.62 438 SER A CA 1
ATOM 3500 C C . SER A 1 438 ? 12.366 1.722 -25.632 1.00 78.62 438 SER A C 1
ATOM 3502 O O . SER A 1 438 ? 12.443 2.591 -24.765 1.00 78.62 438 SER A O 1
ATOM 3504 N N . HIS A 1 439 ? 12.321 0.428 -25.304 1.00 83.38 439 HIS A N 1
ATOM 3505 C CA . HIS A 1 439 ? 12.309 -0.059 -23.921 1.00 83.38 439 HIS A CA 1
ATOM 3506 C C . HIS A 1 439 ? 13.434 0.519 -23.035 1.00 83.38 439 HIS A C 1
ATOM 3508 O O . HIS A 1 439 ? 13.175 0.951 -21.913 1.00 83.38 439 HIS A O 1
ATOM 3514 N N . GLY A 1 440 ? 14.672 0.569 -23.544 1.00 80.31 440 GLY A N 1
ATOM 3515 C CA . GLY A 1 440 ? 15.823 1.132 -22.819 1.00 80.31 440 GLY A CA 1
ATOM 3516 C C . GLY A 1 440 ? 15.847 2.664 -22.803 1.00 80.31 440 GLY A C 1
ATOM 3517 O O . GLY A 1 440 ? 16.382 3.265 -21.879 1.00 80.31 440 GLY A O 1
ATOM 3518 N N . ASP A 1 441 ? 15.188 3.315 -23.764 1.00 81.12 441 ASP A N 1
ATOM 3519 C CA . ASP A 1 441 ? 15.060 4.777 -23.782 1.00 81.12 441 ASP A CA 1
ATOM 3520 C C . ASP A 1 441 ? 14.056 5.273 -22.737 1.00 81.12 441 ASP A C 1
ATOM 3522 O O . ASP A 1 441 ? 14.086 6.441 -22.371 1.00 81.12 441 ASP A O 1
ATOM 3526 N N . VAL A 1 442 ? 13.177 4.395 -22.237 1.00 86.25 442 VAL A N 1
ATOM 3527 C CA . VAL A 1 442 ? 12.261 4.708 -21.131 1.00 86.25 442 VAL A CA 1
ATOM 3528 C C . VAL A 1 442 ? 12.778 4.214 -19.786 1.00 86.25 442 VAL A C 1
ATOM 3530 O O . VAL A 1 442 ? 12.661 4.915 -18.780 1.00 86.25 442 VAL A O 1
ATOM 3533 N N . GLY A 1 443 ? 13.353 3.015 -19.747 1.00 86.94 443 GLY A N 1
ATOM 3534 C CA . GLY A 1 443 ? 13.860 2.423 -18.512 1.00 86.94 443 GLY A CA 1
ATOM 3535 C C . GLY A 1 443 ? 15.311 2.728 -18.170 1.00 86.94 443 GLY A C 1
ATOM 3536 O O . GLY A 1 443 ? 15.738 2.393 -17.069 1.00 86.94 443 GLY A O 1
ATOM 3537 N N . GLY A 1 444 ? 16.074 3.350 -19.068 1.00 84.62 444 GLY A N 1
ATOM 3538 C CA . GLY A 1 444 ? 17.523 3.507 -18.936 1.00 84.62 444 GLY A CA 1
ATOM 3539 C C . GLY A 1 444 ? 18.300 2.231 -19.286 1.00 84.62 444 GLY A C 1
ATOM 3540 O O . GLY A 1 444 ? 17.734 1.244 -19.758 1.00 84.62 444 GLY A O 1
ATOM 3541 N N . GLY A 1 445 ? 19.616 2.258 -19.054 1.00 75.69 445 GLY A N 1
ATOM 3542 C CA . GLY A 1 445 ? 20.519 1.141 -19.375 1.00 75.69 445 GLY A CA 1
ATOM 3543 C C . GLY A 1 445 ? 21.141 1.176 -20.779 1.00 75.69 445 GLY A C 1
ATOM 3544 O O . GLY A 1 445 ? 21.910 0.282 -21.122 1.00 75.69 445 GLY A O 1
ATOM 3545 N N . ASN A 1 446 ? 20.843 2.205 -21.580 1.00 70.75 446 ASN A N 1
ATOM 3546 C CA . ASN A 1 446 ? 21.466 2.456 -22.885 1.00 70.75 446 ASN A CA 1
ATOM 3547 C C . ASN A 1 446 ? 22.618 3.469 -22.764 1.00 70.75 446 ASN A C 1
ATOM 3549 O O . ASN A 1 446 ? 22.583 4.334 -21.892 1.00 70.75 446 ASN A O 1
ATOM 3553 N N . ASP A 1 447 ? 23.590 3.425 -23.686 1.00 63.72 447 ASP A N 1
ATOM 3554 C CA . ASP A 1 447 ? 24.736 4.361 -23.717 1.00 63.72 447 ASP A CA 1
ATOM 3555 C C . ASP A 1 447 ? 24.306 5.830 -23.872 1.00 63.72 447 ASP A C 1
ATOM 3557 O O . ASP A 1 447 ? 24.991 6.744 -23.415 1.00 63.72 447 ASP A O 1
ATOM 3561 N N . SER A 1 448 ? 23.138 6.061 -24.481 1.00 63.59 448 SER A N 1
ATOM 3562 C CA . SER A 1 448 ? 22.494 7.372 -24.543 1.00 63.59 448 SER A CA 1
ATOM 3563 C C . SER A 1 448 ? 21.397 7.486 -23.484 1.00 63.59 448 SER A C 1
ATOM 3565 O O . SER A 1 448 ? 20.378 6.800 -23.545 1.00 63.59 448 SER A O 1
ATOM 3567 N N . PHE A 1 449 ? 21.580 8.401 -22.530 1.00 66.31 449 PHE A N 1
ATOM 3568 C CA . PHE A 1 449 ? 20.631 8.638 -21.433 1.00 66.31 449 PHE A CA 1
ATOM 3569 C C . PHE A 1 449 ? 19.563 9.696 -21.743 1.00 66.31 449 PHE A C 1
ATOM 3571 O O . PHE A 1 449 ? 18.669 9.921 -20.929 1.00 66.31 449 PHE A O 1
ATOM 3578 N N . CYS A 1 450 ? 19.653 10.378 -22.889 1.00 67.56 450 CYS A N 1
ATOM 3579 C CA . CYS A 1 450 ? 18.914 11.620 -23.139 1.00 67.56 450 CYS A CA 1
ATOM 3580 C C . CYS A 1 450 ? 17.397 11.438 -23.031 1.00 67.56 450 CYS A C 1
ATOM 3582 O O . CYS A 1 450 ? 16.731 12.193 -22.324 1.00 67.56 450 CYS A O 1
ATOM 3584 N N . LEU A 1 451 ? 16.861 10.406 -23.689 1.00 73.94 451 LEU A N 1
ATOM 3585 C CA . LEU A 1 451 ? 15.433 10.097 -23.636 1.00 73.94 451 L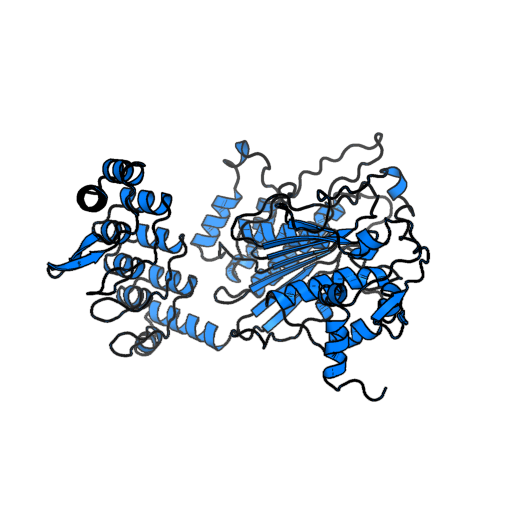EU A CA 1
ATOM 3586 C C . LEU A 1 451 ? 15.023 9.512 -22.282 1.00 73.94 451 LEU A C 1
ATOM 3588 O O . LEU A 1 451 ? 13.954 9.865 -21.793 1.00 73.94 451 LEU A O 1
ATOM 3592 N N . ALA A 1 452 ? 15.892 8.724 -21.639 1.00 80.00 452 ALA A N 1
ATOM 3593 C CA . ALA A 1 452 ? 15.625 8.094 -20.344 1.00 80.00 452 ALA A CA 1
ATOM 3594 C C . ALA A 1 452 ? 15.549 9.096 -19.183 1.00 80.00 452 ALA A C 1
ATOM 3596 O O . ALA A 1 452 ? 14.945 8.793 -18.154 1.00 80.00 452 ALA A O 1
ATOM 3597 N N . ASN A 1 453 ? 16.102 10.302 -19.342 1.00 78.12 453 ASN A N 1
ATOM 3598 C CA . ASN A 1 453 ? 15.989 11.374 -18.351 1.00 78.12 453 ASN A CA 1
ATOM 3599 C C . ASN A 1 453 ? 14.550 11.883 -18.195 1.00 78.12 453 ASN A C 1
ATOM 3601 O O . ASN A 1 453 ? 14.136 12.178 -17.078 1.00 78.12 453 ASN A O 1
ATOM 3605 N N . LEU A 1 454 ? 13.769 11.939 -19.280 1.00 78.56 454 LEU A N 1
ATOM 3606 C CA . LEU A 1 454 ? 12.381 12.413 -19.241 1.00 78.56 454 LEU A CA 1
ATOM 3607 C C . LEU A 1 454 ? 11.472 11.543 -18.348 1.00 78.56 454 LEU A C 1
ATOM 3609 O O . LEU A 1 454 ? 10.863 12.083 -17.424 1.00 78.56 454 LEU A O 1
ATOM 3613 N N . PRO A 1 455 ? 11.371 10.214 -18.554 1.00 86.44 455 PRO A N 1
ATOM 3614 C CA . PRO A 1 455 ? 10.559 9.355 -17.702 1.00 86.44 455 PRO A CA 1
ATOM 3615 C C . PRO A 1 455 ? 11.145 9.171 -16.298 1.00 86.44 455 PRO A C 1
ATOM 3617 O O . PRO A 1 455 ? 10.393 8.812 -15.394 1.00 86.44 455 PRO A O 1
ATOM 3620 N N . LEU A 1 456 ? 12.446 9.407 -16.083 1.00 86.31 456 LEU A N 1
ATOM 3621 C CA . LEU A 1 456 ? 13.018 9.467 -14.735 1.00 86.31 456 LEU A CA 1
ATOM 3622 C C . LEU A 1 456 ? 12.525 10.708 -13.983 1.00 86.31 456 LEU A C 1
ATOM 3624 O O . LEU A 1 456 ? 11.969 10.574 -12.896 1.00 86.31 456 LEU A O 1
ATOM 3628 N N . ALA A 1 457 ? 12.689 11.895 -14.575 1.00 81.44 457 ALA A N 1
ATOM 3629 C CA . ALA A 1 457 ? 12.244 13.157 -13.988 1.00 81.44 457 ALA A CA 1
ATOM 3630 C C . ALA A 1 457 ? 10.733 13.147 -13.727 1.00 81.44 457 ALA A C 1
ATOM 3632 O O . ALA A 1 457 ? 10.285 13.522 -12.647 1.00 81.44 457 ALA A O 1
ATOM 3633 N N . TRP A 1 458 ? 9.955 12.619 -14.676 1.00 84.19 458 TRP A N 1
ATOM 3634 C CA . TRP A 1 458 ? 8.518 12.427 -14.508 1.00 84.19 458 TRP A CA 1
ATOM 3635 C C . TRP A 1 458 ? 8.176 11.552 -13.297 1.00 84.19 458 TRP A C 1
ATOM 3637 O O . TRP A 1 458 ? 7.303 11.910 -12.512 1.00 84.19 458 TRP A O 1
ATOM 3647 N N . MET A 1 459 ? 8.866 10.421 -13.114 1.00 91.06 459 MET A N 1
ATOM 3648 C CA . MET A 1 459 ? 8.599 9.531 -11.982 1.00 91.06 459 MET A CA 1
ATOM 3649 C C . MET A 1 459 ? 8.945 10.194 -10.644 1.00 91.06 459 MET A C 1
ATOM 3651 O O . MET A 1 459 ? 8.177 10.085 -9.690 1.00 91.06 459 MET A O 1
ATOM 3655 N N . ILE A 1 460 ? 10.077 10.904 -10.582 1.00 85.44 460 ILE A N 1
ATOM 3656 C CA . ILE A 1 460 ? 10.492 11.666 -9.396 1.00 85.44 460 ILE A CA 1
ATOM 3657 C C . ILE A 1 460 ? 9.425 12.711 -9.047 1.00 85.44 460 ILE A C 1
ATOM 3659 O O . ILE A 1 460 ? 8.956 12.729 -7.911 1.00 85.44 460 ILE A O 1
ATOM 3663 N N . SER A 1 461 ? 8.961 13.498 -10.026 1.00 81.38 461 SER A N 1
ATOM 3664 C CA . SER A 1 461 ? 7.892 14.489 -9.818 1.00 81.38 461 SER A CA 1
ATOM 3665 C C . SER A 1 461 ? 6.608 13.832 -9.303 1.00 81.38 461 SER A C 1
ATOM 3667 O O . SER A 1 461 ? 6.031 14.319 -8.335 1.00 81.38 461 SER A O 1
ATOM 3669 N N . LYS A 1 462 ? 6.197 12.671 -9.838 1.00 85.69 462 LYS A N 1
ATOM 3670 C CA . LYS A 1 462 ? 5.010 11.959 -9.332 1.00 85.69 462 LYS A CA 1
ATOM 3671 C C . LYS A 1 462 ? 5.141 11.496 -7.891 1.00 85.69 462 LYS A C 1
ATOM 3673 O O . LYS A 1 462 ? 4.163 11.586 -7.147 1.00 85.69 462 LYS A O 1
ATOM 3678 N N . LEU A 1 463 ? 6.318 11.041 -7.480 1.00 88.00 463 LEU A N 1
ATOM 3679 C CA . LEU A 1 463 ? 6.557 10.654 -6.093 1.00 88.00 463 LEU A CA 1
ATOM 3680 C C . LEU A 1 463 ? 6.615 11.877 -5.158 1.00 88.00 463 LEU A C 1
ATOM 3682 O O . LEU A 1 463 ? 6.071 11.807 -4.058 1.00 88.00 463 LEU A O 1
ATOM 3686 N N . GLN A 1 464 ? 7.186 13.003 -5.595 1.00 83.62 464 GLN A N 1
ATOM 3687 C CA . GLN A 1 464 ? 7.278 14.232 -4.792 1.00 83.62 464 GLN A CA 1
ATOM 3688 C C . GLN A 1 464 ? 5.942 14.981 -4.673 1.00 83.62 464 GLN A C 1
ATOM 3690 O O . GLN A 1 464 ? 5.518 15.300 -3.566 1.00 83.62 464 GLN A O 1
ATOM 3695 N N . GLU A 1 465 ? 5.243 15.227 -5.787 1.00 80.69 465 GLU A N 1
ATOM 3696 C CA . GLU A 1 465 ? 3.975 15.982 -5.831 1.00 80.69 465 GLU A CA 1
ATOM 3697 C C . GLU A 1 465 ? 2.894 15.349 -4.948 1.00 80.69 465 GLU A C 1
ATOM 3699 O O . GLU A 1 465 ? 2.094 16.047 -4.329 1.00 80.69 465 GLU A O 1
ATOM 3704 N N . ASN A 1 466 ? 2.891 14.017 -4.864 1.00 83.75 466 ASN A N 1
ATOM 3705 C CA . ASN A 1 466 ? 1.948 13.257 -4.045 1.00 83.75 466 ASN A CA 1
ATOM 3706 C C . ASN A 1 466 ? 2.468 12.997 -2.617 1.00 83.75 466 ASN A C 1
ATOM 3708 O O . ASN A 1 466 ? 1.842 12.239 -1.876 1.00 83.75 466 ASN A O 1
ATOM 3712 N N . ARG A 1 467 ? 3.603 13.606 -2.231 1.00 87.00 467 ARG A N 1
ATOM 3713 C CA . ARG A 1 467 ? 4.264 13.456 -0.919 1.00 87.00 467 ARG A CA 1
ATOM 3714 C C . ARG A 1 467 ? 4.547 11.995 -0.549 1.00 87.00 467 ARG A C 1
ATOM 3716 O O . ARG A 1 467 ? 4.408 11.585 0.600 1.00 87.00 467 ARG A O 1
ATOM 3723 N N . LEU A 1 468 ? 4.913 11.196 -1.551 1.00 89.56 468 LEU A N 1
ATOM 3724 C CA . LEU A 1 468 ? 5.163 9.761 -1.420 1.00 89.56 468 LEU A CA 1
ATOM 3725 C C . LEU A 1 468 ? 6.639 9.463 -1.176 1.00 89.56 468 LEU A C 1
ATOM 3727 O O . LEU A 1 468 ? 6.941 8.410 -0.643 1.00 89.56 468 LEU A O 1
ATOM 3731 N N . ALA A 1 469 ? 7.566 10.326 -1.591 1.00 90.12 469 ALA A N 1
ATOM 3732 C CA . ALA A 1 469 ? 8.986 10.163 -1.292 1.00 90.12 469 ALA A CA 1
ATOM 3733 C C . ALA A 1 469 ? 9.753 11.482 -1.378 1.00 90.12 469 ALA A C 1
ATOM 3735 O O . ALA A 1 469 ? 9.473 12.314 -2.243 1.00 90.12 469 ALA A O 1
ATOM 3736 N N . SER A 1 470 ? 10.778 11.619 -0.537 1.00 88.44 470 SER A N 1
ATOM 3737 C CA . SER A 1 470 ? 11.751 12.710 -0.629 1.00 88.44 470 SER A CA 1
ATOM 3738 C C . SER A 1 470 ? 13.038 12.250 -1.292 1.00 88.44 470 SER A C 1
ATOM 3740 O O . SER A 1 470 ? 13.475 11.104 -1.152 1.00 88.44 470 SER A O 1
ATOM 3742 N N . PHE A 1 471 ? 13.694 13.180 -1.968 1.00 85.06 471 PHE A N 1
ATOM 3743 C CA . PHE A 1 471 ? 14.935 12.927 -2.674 1.00 85.06 471 PHE A CA 1
ATOM 3744 C C . PHE A 1 471 ? 16.021 13.887 -2.208 1.00 85.06 471 PHE A C 1
ATOM 3746 O O . PHE A 1 471 ? 15.746 15.016 -1.811 1.00 85.06 471 PHE A O 1
ATOM 3753 N N . ASP A 1 472 ? 17.261 13.422 -2.257 1.00 81.44 472 ASP A N 1
ATOM 3754 C CA . ASP A 1 472 ? 18.428 14.220 -1.930 1.00 81.44 472 ASP A CA 1
ATOM 3755 C C . ASP A 1 472 ? 18.757 15.147 -3.108 1.00 81.44 472 ASP A C 1
ATOM 3757 O O . ASP A 1 472 ? 19.111 14.697 -4.204 1.00 81.44 472 ASP A O 1
ATOM 3761 N N . GLY A 1 473 ? 18.635 16.455 -2.874 1.00 71.44 473 GLY A N 1
ATOM 3762 C CA . GLY A 1 473 ? 18.867 17.481 -3.889 1.00 71.44 473 GLY A CA 1
ATOM 3763 C C . GLY A 1 473 ? 20.290 17.475 -4.454 1.00 71.44 473 GLY A C 1
ATOM 3764 O O . GLY A 1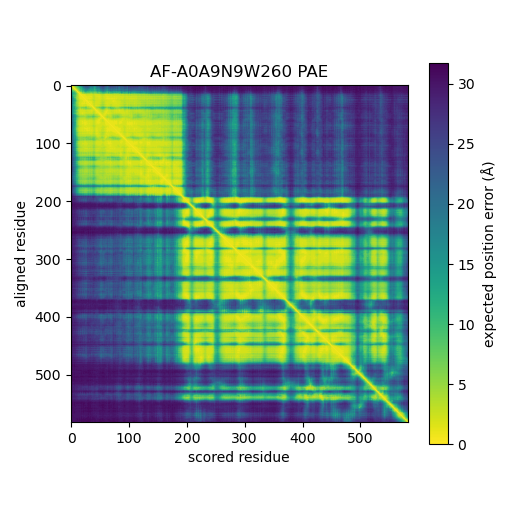 473 ? 20.464 17.738 -5.644 1.00 71.44 473 GLY A O 1
ATOM 3765 N N . TYR A 1 474 ? 21.303 17.114 -3.657 1.00 69.62 474 TYR A N 1
ATOM 3766 C CA . TYR A 1 474 ? 22.683 16.997 -4.131 1.00 69.62 474 TYR A CA 1
ATOM 3767 C C . TYR A 1 474 ? 22.845 15.774 -5.037 1.00 69.62 474 TYR A C 1
ATOM 3769 O O . TYR A 1 474 ? 23.392 15.889 -6.135 1.00 69.62 474 TYR A O 1
ATOM 3777 N N . LYS A 1 475 ? 22.314 14.612 -4.630 1.00 76.00 475 LYS A N 1
ATOM 3778 C CA . LYS A 1 475 ? 22.377 13.380 -5.440 1.00 76.00 475 LYS A CA 1
ATOM 3779 C C . LYS A 1 475 ? 21.618 13.539 -6.758 1.00 76.00 475 LYS A C 1
ATOM 3781 O O . LYS A 1 475 ? 22.116 13.126 -7.805 1.00 76.00 475 LYS A O 1
ATOM 3786 N N . ILE A 1 476 ? 20.447 14.178 -6.723 1.00 71.31 476 ILE A N 1
ATOM 3787 C CA . ILE A 1 476 ? 19.703 14.555 -7.929 1.00 71.31 476 ILE A CA 1
ATOM 3788 C C . ILE A 1 476 ? 20.529 15.493 -8.804 1.00 71.31 476 ILE A C 1
ATOM 3790 O O . ILE A 1 476 ? 20.671 15.220 -9.991 1.00 71.31 476 ILE A O 1
ATOM 3794 N N . SER A 1 477 ? 21.089 16.569 -8.245 1.00 64.38 477 SER A N 1
ATOM 3795 C CA . SER A 1 477 ? 21.854 17.553 -9.022 1.00 64.38 477 SER A CA 1
ATOM 3796 C C . SER A 1 477 ? 23.084 16.922 -9.672 1.00 64.38 477 SER A C 1
ATOM 3798 O O . SER A 1 477 ? 23.376 17.178 -10.836 1.00 64.38 477 SER A O 1
ATOM 3800 N N . HIS A 1 478 ? 23.775 16.023 -8.968 1.00 66.62 478 HIS A N 1
ATOM 3801 C CA . HIS A 1 478 ? 24.892 15.262 -9.520 1.00 66.62 478 HIS A CA 1
ATOM 3802 C C . HIS A 1 478 ? 24.452 14.369 -10.688 1.00 66.62 478 HIS A C 1
ATOM 3804 O O . HIS A 1 478 ? 25.078 14.361 -11.752 1.00 66.62 478 HIS A O 1
ATOM 3810 N N . LEU A 1 479 ? 23.328 13.668 -10.537 1.00 66.69 479 LEU A N 1
ATOM 3811 C CA . LEU A 1 479 ? 22.739 12.881 -11.614 1.00 66.69 479 LEU A CA 1
ATOM 3812 C C . LEU A 1 479 ? 22.288 13.768 -12.794 1.00 66.69 479 LEU A C 1
ATOM 3814 O O . LEU A 1 479 ? 22.440 13.365 -13.949 1.00 66.69 479 LEU A O 1
ATOM 3818 N N . ALA A 1 480 ? 21.788 14.973 -12.502 1.00 60.12 480 ALA A N 1
ATOM 3819 C CA . ALA A 1 480 ? 21.296 15.966 -13.453 1.00 60.12 480 ALA A CA 1
ATOM 3820 C C . ALA A 1 480 ? 22.398 16.768 -14.158 1.00 60.12 480 ALA A C 1
ATOM 3822 O O . ALA A 1 480 ? 22.200 17.234 -15.276 1.00 60.12 480 ALA A O 1
ATOM 3823 N N . SER A 1 481 ? 23.596 16.863 -13.582 1.00 55.09 481 SER A N 1
ATOM 3824 C CA . SER A 1 481 ? 24.764 17.488 -14.218 1.00 55.09 481 SER A CA 1
ATOM 3825 C C . SER A 1 481 ? 25.173 16.794 -15.529 1.00 55.09 481 SER A C 1
ATOM 3827 O O . SER A 1 481 ? 25.769 17.411 -16.412 1.00 55.09 481 SER A O 1
ATOM 3829 N N . HIS A 1 482 ? 24.763 15.533 -15.700 1.00 52.16 482 HIS A N 1
ATOM 3830 C CA . HIS A 1 482 ? 24.913 14.745 -16.923 1.00 52.16 482 HIS A CA 1
ATOM 3831 C C . HIS A 1 482 ? 23.731 14.924 -17.900 1.00 52.16 482 HIS A C 1
ATOM 3833 O O . HIS A 1 482 ? 23.721 14.338 -18.979 1.00 52.16 482 HIS A O 1
ATOM 3839 N N . TRP A 1 483 ? 22.722 15.733 -17.554 1.00 57.59 483 TRP A N 1
ATOM 3840 C CA . TRP A 1 483 ? 21.531 16.008 -18.368 1.00 57.59 483 TRP A CA 1
ATOM 3841 C C . TRP A 1 483 ? 21.703 17.216 -19.303 1.00 57.59 483 TRP A C 1
ATOM 3843 O O . TRP A 1 483 ? 20.706 17.743 -19.797 1.00 57.59 483 TRP A O 1
ATOM 3853 N N . ARG A 1 484 ? 22.948 17.633 -19.591 1.00 46.19 484 ARG A N 1
ATOM 3854 C CA . ARG A 1 484 ? 23.344 18.795 -20.428 1.00 46.19 484 ARG A CA 1
ATOM 3855 C C . ARG A 1 484 ? 22.730 18.863 -21.843 1.00 46.19 484 ARG A C 1
ATOM 3857 O O . ARG A 1 484 ? 23.018 19.791 -22.585 1.00 46.19 484 ARG A O 1
ATOM 3864 N N . LEU A 1 485 ? 21.873 17.917 -22.217 1.00 47.69 485 LEU A N 1
ATOM 3865 C CA . LEU A 1 485 ? 21.191 17.831 -23.507 1.00 47.69 485 LEU A CA 1
ATOM 3866 C C . LEU A 1 485 ? 19.685 18.152 -23.432 1.00 47.69 485 LEU A C 1
ATOM 3868 O O . LEU A 1 485 ? 19.030 18.182 -24.467 1.00 47.69 485 LEU A O 1
ATOM 3872 N N . LEU A 1 486 ? 19.123 18.426 -22.246 1.00 47.12 486 LEU A N 1
ATOM 3873 C CA . LEU A 1 486 ? 17.723 18.859 -22.101 1.00 47.12 486 LEU A CA 1
ATOM 3874 C C . LEU A 1 486 ? 17.432 20.213 -22.773 1.00 47.12 486 LEU A C 1
ATOM 3876 O O . LEU A 1 486 ? 16.450 20.270 -23.506 1.00 47.12 486 LEU A O 1
ATOM 3880 N N . PRO A 1 487 ? 18.272 21.259 -22.631 1.00 41.50 487 PRO A N 1
ATOM 3881 C CA . PRO A 1 487 ? 18.089 22.507 -23.376 1.00 41.50 487 PRO A CA 1
ATOM 3882 C C . PRO A 1 487 ? 18.138 22.292 -24.893 1.00 41.50 487 PRO A C 1
ATOM 3884 O O . PRO A 1 487 ? 17.355 22.873 -25.624 1.00 41.50 487 PRO A O 1
ATOM 3887 N N . TRP A 1 488 ? 18.965 21.365 -25.382 1.00 40.94 488 TRP A N 1
ATOM 3888 C CA . TRP A 1 488 ? 19.017 21.007 -26.805 1.00 40.94 488 TRP A CA 1
ATOM 3889 C C . TRP A 1 488 ? 17.789 20.198 -27.278 1.00 40.94 488 TRP A C 1
ATOM 3891 O O . TRP A 1 488 ? 17.339 20.361 -28.408 1.00 40.94 488 TRP A O 1
ATOM 3901 N N . LEU A 1 489 ? 17.197 19.376 -26.401 1.00 41.88 489 LEU A N 1
ATOM 3902 C CA . LEU A 1 489 ? 15.929 18.664 -26.629 1.00 41.88 489 LEU A CA 1
ATOM 3903 C C . LEU A 1 489 ? 14.691 19.573 -26.483 1.00 41.88 489 LEU A C 1
ATOM 3905 O O . LEU A 1 489 ? 13.594 19.178 -26.887 1.00 41.88 489 LEU A O 1
ATOM 3909 N N . LEU A 1 490 ? 14.848 20.768 -25.894 1.00 44.03 490 LEU A N 1
ATOM 3910 C CA . LEU A 1 490 ? 13.788 21.764 -25.670 1.00 44.03 490 LEU A CA 1
ATOM 3911 C C . LEU A 1 490 ? 13.911 23.032 -26.545 1.00 44.03 490 LEU A C 1
ATOM 3913 O O . LEU A 1 490 ? 12.894 23.685 -26.761 1.00 44.03 490 LEU A O 1
ATOM 3917 N N . GLY A 1 491 ? 15.083 23.285 -27.135 1.00 41.72 491 GLY A N 1
ATOM 3918 C CA . GLY A 1 491 ? 15.404 24.382 -28.054 1.00 41.72 491 GLY A CA 1
ATOM 3919 C C . GLY A 1 491 ? 16.204 25.497 -27.372 1.00 41.72 491 GLY A C 1
ATOM 3920 O O . GLY A 1 491 ? 16.179 25.616 -26.149 1.00 41.72 491 GLY A O 1
ATOM 3921 N N . GLU A 1 492 ? 16.911 26.328 -28.142 1.00 42.34 492 GLU A N 1
ATOM 3922 C CA . GLU A 1 492 ? 17.460 27.588 -27.611 1.00 42.34 492 GLU A CA 1
ATOM 3923 C C . GLU A 1 492 ? 16.368 28.667 -27.582 1.00 42.34 492 GLU A C 1
ATOM 3925 O O . GLU A 1 492 ? 15.516 28.723 -28.473 1.00 42.34 492 GLU A O 1
ATOM 3930 N N . THR A 1 493 ? 16.383 29.510 -26.545 1.00 39.28 493 THR A N 1
ATOM 3931 C CA . THR A 1 493 ? 15.515 30.687 -26.431 1.00 39.28 493 THR A CA 1
ATOM 3932 C C . THR A 1 493 ? 15.965 31.772 -27.399 1.00 39.28 493 THR A C 1
ATOM 3934 O O . THR A 1 493 ? 17.042 32.345 -27.215 1.00 39.28 493 THR A O 1
ATOM 3937 N N . GLU A 1 494 ? 15.119 32.140 -28.357 1.00 40.44 494 GLU A N 1
ATOM 3938 C CA . GLU A 1 494 ? 15.194 33.487 -28.921 1.00 40.44 494 GLU A CA 1
ATOM 3939 C C . GLU A 1 494 ? 14.697 34.477 -27.850 1.00 40.44 494 GLU A C 1
ATOM 3941 O O . GLU A 1 494 ? 13.842 34.144 -27.023 1.00 40.44 494 GLU A O 1
ATOM 3946 N N . GLY A 1 495 ? 15.263 35.688 -27.808 1.00 40.31 495 GLY A N 1
ATOM 3947 C CA . GLY A 1 495 ? 15.031 36.704 -26.763 1.00 40.31 495 GLY A CA 1
ATOM 3948 C C . GLY A 1 495 ? 13.587 37.220 -26.612 1.00 40.31 495 GLY A C 1
ATOM 3949 O O . GLY A 1 495 ? 13.370 38.227 -25.944 1.00 40.31 495 GLY A O 1
ATOM 3950 N N . ASP A 1 496 ? 12.608 36.554 -27.222 1.00 39.19 496 ASP A N 1
ATOM 3951 C CA . ASP A 1 496 ? 11.170 36.806 -27.160 1.00 39.19 496 ASP A CA 1
ATOM 3952 C C . ASP A 1 496 ? 10.368 35.665 -26.486 1.00 39.19 496 ASP A C 1
ATOM 3954 O O . ASP A 1 496 ? 9.134 35.705 -26.448 1.00 39.19 496 ASP A O 1
ATOM 3958 N N . GLY A 1 497 ? 11.052 34.654 -25.932 1.00 38.09 497 GLY A N 1
ATOM 3959 C CA . GLY A 1 497 ? 10.437 33.538 -25.204 1.00 38.09 497 GLY A CA 1
ATOM 3960 C C . GLY A 1 497 ? 9.984 32.366 -26.082 1.00 38.09 497 GLY A C 1
ATOM 3961 O O . GLY A 1 497 ? 9.231 31.512 -25.601 1.00 38.09 497 GLY A O 1
ATOM 3962 N N . ARG A 1 498 ? 10.421 32.314 -27.347 1.00 34.78 498 ARG A N 1
ATOM 3963 C CA . ARG A 1 498 ? 10.194 31.198 -28.280 1.00 34.78 498 ARG A CA 1
ATOM 3964 C C . ARG A 1 498 ? 11.399 30.259 -28.307 1.00 34.78 498 ARG A C 1
ATOM 3966 O O . ARG A 1 498 ? 12.538 30.695 -28.189 1.00 34.78 498 ARG A O 1
ATOM 3973 N N . TYR A 1 499 ? 11.134 28.967 -28.490 1.00 37.94 499 TYR A N 1
ATOM 3974 C CA . TYR A 1 499 ? 12.154 27.919 -28.560 1.00 37.94 499 TYR A CA 1
ATOM 3975 C C . TYR A 1 499 ? 12.176 27.306 -29.965 1.00 37.94 499 TYR A C 1
ATOM 3977 O O . TYR A 1 499 ? 11.131 26.851 -30.433 1.00 37.94 499 TYR A O 1
ATOM 3985 N N . GLN A 1 500 ? 13.343 27.265 -30.617 1.00 35.19 500 GLN A N 1
ATOM 3986 C CA . GLN A 1 500 ? 13.560 26.530 -31.872 1.00 35.19 500 GLN A CA 1
ATOM 3987 C C . GLN A 1 500 ? 14.359 25.251 -31.610 1.00 35.19 500 GLN A C 1
ATOM 3989 O O . GLN A 1 500 ? 15.426 25.278 -30.998 1.00 35.19 500 GLN A O 1
ATOM 3994 N N . LEU A 1 501 ? 13.834 24.119 -32.081 1.00 40.41 501 LEU A N 1
ATOM 3995 C CA . LEU A 1 501 ? 14.420 22.798 -31.872 1.00 40.41 501 LEU A CA 1
ATOM 3996 C C . LEU A 1 501 ? 15.153 22.301 -33.119 1.00 40.41 501 LEU A C 1
ATOM 3998 O O . LEU A 1 501 ? 14.529 22.211 -34.178 1.00 40.41 501 LEU A O 1
ATOM 4002 N N . PRO A 1 502 ? 16.427 21.884 -33.017 1.00 36.41 502 PRO A N 1
ATOM 4003 C CA . PRO A 1 502 ? 17.076 21.184 -34.111 1.00 36.41 502 PRO A CA 1
ATOM 4004 C C . PRO A 1 502 ? 16.451 19.790 -34.246 1.00 36.41 502 PRO A C 1
ATOM 4006 O O . PRO A 1 502 ? 16.651 18.911 -33.408 1.00 36.41 502 PRO A O 1
ATOM 4009 N N . VAL A 1 503 ? 15.689 19.570 -35.319 1.00 39.06 503 VAL A N 1
ATOM 4010 C CA . VAL A 1 503 ? 15.213 18.236 -35.704 1.00 39.06 503 VAL A CA 1
ATOM 4011 C C . VAL A 1 503 ? 16.420 17.426 -36.180 1.00 39.06 503 VAL A C 1
ATOM 4013 O O . VAL A 1 503 ? 16.730 17.383 -37.367 1.00 39.06 503 VAL A O 1
ATOM 4016 N N . GLN A 1 504 ? 17.149 16.803 -35.257 1.00 37.69 504 GLN A N 1
ATOM 4017 C CA . GLN A 1 504 ? 18.074 15.733 -35.612 1.00 37.69 504 GLN A CA 1
ATOM 4018 C C . GLN A 1 504 ? 17.371 14.389 -35.455 1.00 37.69 504 GLN A C 1
ATOM 4020 O O . GLN A 1 504 ? 16.686 14.129 -34.466 1.00 37.69 504 GLN A O 1
ATOM 4025 N N . ASN A 1 505 ? 17.539 13.541 -36.470 1.00 37.22 505 ASN A N 1
ATOM 4026 C CA . ASN A 1 505 ? 17.139 12.143 -36.453 1.00 37.22 505 ASN A CA 1
ATOM 4027 C C . ASN A 1 505 ? 17.805 11.457 -35.256 1.00 37.22 505 ASN A C 1
ATOM 4029 O O . ASN A 1 505 ? 18.960 11.048 -35.336 1.00 37.22 505 ASN A O 1
ATOM 4033 N N . PHE A 1 506 ? 17.095 11.343 -34.136 1.00 36.66 506 PHE A N 1
ATOM 4034 C CA . PHE A 1 506 ? 17.510 10.431 -33.086 1.00 36.66 506 PHE A CA 1
ATOM 4035 C C . PHE A 1 506 ? 17.434 9.023 -33.663 1.00 36.66 506 PHE A C 1
ATOM 4037 O O . PHE A 1 506 ? 16.357 8.582 -34.079 1.00 36.66 506 PHE A O 1
ATOM 4044 N N . ASP A 1 507 ? 18.557 8.310 -33.660 1.00 35.31 507 ASP A N 1
ATOM 4045 C CA . ASP A 1 507 ? 18.539 6.865 -33.817 1.00 35.31 507 ASP A CA 1
ATOM 4046 C C . ASP A 1 507 ? 17.779 6.293 -32.616 1.00 35.31 507 ASP A C 1
ATOM 4048 O O . ASP A 1 507 ? 18.343 6.051 -31.550 1.00 35.31 507 ASP A O 1
ATOM 4052 N N . VAL A 1 508 ? 16.460 6.122 -32.763 1.00 41.53 508 VAL A N 1
ATOM 4053 C CA . VAL A 1 508 ? 15.667 5.297 -31.849 1.00 41.53 508 VAL A CA 1
ATOM 4054 C C . VAL A 1 508 ? 16.369 3.955 -31.833 1.00 41.53 508 VAL A C 1
ATOM 4056 O O . VAL A 1 508 ? 16.453 3.318 -32.890 1.00 41.53 508 VAL A O 1
ATOM 4059 N N . PHE A 1 509 ? 16.908 3.562 -30.674 1.00 41.69 509 PHE A N 1
ATOM 4060 C CA . PHE A 1 509 ? 17.761 2.387 -30.587 1.00 41.69 509 PHE A CA 1
ATOM 4061 C C . PHE A 1 509 ? 17.041 1.227 -31.259 1.00 41.69 509 PHE A C 1
ATOM 4063 O O . PHE A 1 509 ? 15.935 0.833 -30.866 1.00 41.69 509 PHE A O 1
ATOM 4070 N N . ASN A 1 510 ? 17.615 0.763 -32.368 1.00 41.44 510 ASN A N 1
ATOM 4071 C CA . ASN A 1 510 ? 16.899 -0.128 -33.246 1.00 41.44 510 ASN A CA 1
ATOM 4072 C C . ASN A 1 510 ? 16.759 -1.463 -32.516 1.00 41.44 510 ASN A C 1
ATOM 4074 O O . ASN A 1 510 ? 17.712 -2.231 -32.401 1.00 41.44 510 ASN A O 1
ATOM 4078 N N . SER A 1 511 ? 15.549 -1.743 -32.038 1.00 46.38 511 SER A N 1
ATOM 4079 C CA . SER A 1 511 ? 15.162 -2.968 -31.329 1.00 46.38 511 SER A CA 1
ATOM 4080 C C . SER A 1 511 ? 15.346 -4.265 -32.158 1.00 46.38 511 SER A C 1
ATOM 4082 O O . SER A 1 511 ? 14.935 -5.350 -31.744 1.00 46.38 511 SER A O 1
ATOM 4084 N N . HIS A 1 512 ? 16.003 -4.174 -33.321 1.00 40.38 512 HIS A N 1
ATOM 4085 C CA . HIS A 1 512 ? 16.256 -5.225 -34.302 1.00 40.38 512 HIS A CA 1
ATOM 4086 C C . HIS A 1 512 ? 17.662 -5.845 -34.303 1.00 40.38 512 HIS A C 1
ATOM 4088 O O . HIS A 1 512 ? 17.980 -6.589 -35.234 1.00 40.38 512 HIS A O 1
ATOM 4094 N N . THR A 1 513 ? 18.511 -5.621 -33.302 1.00 40.84 513 THR A N 1
ATOM 4095 C CA . THR A 1 513 ? 19.803 -6.326 -33.211 1.00 40.84 513 THR A CA 1
ATOM 4096 C C . THR A 1 513 ? 19.680 -7.648 -32.425 1.00 40.84 513 THR A C 1
ATOM 4098 O O . THR A 1 513 ? 19.085 -7.716 -31.351 1.00 40.84 513 THR A O 1
ATOM 4101 N N . GLY A 1 514 ? 20.215 -8.746 -32.982 1.00 45.88 514 GLY A N 1
ATOM 4102 C CA . GLY A 1 514 ? 20.314 -10.062 -32.320 1.00 45.88 514 GLY A CA 1
ATOM 4103 C C . GLY A 1 514 ? 19.150 -11.054 -32.533 1.00 45.88 514 GLY A C 1
ATOM 4104 O O . GLY A 1 514 ? 18.311 -10.901 -33.422 1.00 45.88 514 GLY A O 1
ATOM 4105 N N . GLY A 1 515 ? 19.114 -12.112 -31.707 1.00 37.44 515 GLY A N 1
ATOM 4106 C CA . GLY A 1 515 ? 18.219 -13.283 -31.829 1.00 37.44 515 GLY A CA 1
ATOM 4107 C C . GLY A 1 515 ? 16.709 -13.017 -31.697 1.00 37.44 515 GLY A C 1
ATOM 4108 O O . GLY A 1 515 ? 15.904 -13.918 -31.921 1.00 37.44 515 GLY A O 1
ATOM 4109 N N . TYR A 1 516 ? 16.302 -11.781 -31.391 1.00 45.44 516 TYR A N 1
ATOM 4110 C CA . TYR A 1 516 ? 14.898 -11.371 -31.266 1.00 45.44 516 TYR A CA 1
ATOM 4111 C C . TYR A 1 516 ? 14.186 -11.158 -32.614 1.00 45.44 516 TYR A C 1
ATOM 4113 O O . TYR A 1 516 ? 12.959 -11.078 -32.638 1.00 45.44 516 TYR A O 1
ATOM 4121 N N . LYS A 1 517 ? 14.913 -11.139 -33.747 1.00 44.28 517 LYS A N 1
ATOM 4122 C CA . LYS A 1 517 ? 14.315 -11.083 -35.099 1.00 44.28 517 LYS A CA 1
ATOM 4123 C C . LYS A 1 517 ? 13.364 -12.250 -35.396 1.00 44.28 517 LYS A C 1
ATOM 4125 O O . LYS A 1 517 ? 12.450 -12.095 -36.199 1.00 44.28 517 LYS A O 1
ATOM 4130 N N . LEU A 1 518 ? 13.553 -13.401 -34.745 1.00 45.75 518 LEU A N 1
ATOM 4131 C CA . LEU A 1 518 ? 12.788 -14.623 -35.019 1.00 45.75 518 LEU A CA 1
ATOM 4132 C C . LEU A 1 518 ? 11.341 -14.587 -34.492 1.00 45.75 518 LEU A C 1
ATOM 4134 O O . LEU A 1 518 ? 10.516 -15.365 -34.964 1.00 45.75 518 LEU A O 1
ATOM 4138 N N . ALA A 1 519 ? 11.020 -13.691 -33.549 1.00 53.44 519 ALA A N 1
ATOM 4139 C CA . ALA A 1 519 ? 9.698 -13.608 -32.911 1.00 53.44 519 ALA A CA 1
ATOM 4140 C C . ALA A 1 519 ? 8.732 -12.601 -33.577 1.00 53.44 519 ALA A C 1
ATOM 4142 O O . ALA A 1 519 ? 7.562 -12.541 -33.204 1.00 53.44 519 ALA A O 1
ATOM 4143 N N . GLY A 1 520 ? 9.201 -11.828 -34.565 1.00 58.31 520 GLY A N 1
ATOM 4144 C CA . GLY A 1 520 ? 8.406 -10.826 -35.285 1.00 58.31 520 GLY A CA 1
ATOM 4145 C C . GLY A 1 520 ? 8.279 -9.466 -34.581 1.00 58.31 520 GLY A C 1
ATOM 4146 O O . GLY A 1 520 ? 8.869 -9.216 -33.526 1.00 58.31 520 GLY A O 1
ATOM 4147 N N . THR A 1 521 ? 7.504 -8.568 -35.196 1.00 60.81 521 THR A N 1
ATOM 4148 C CA . THR A 1 521 ? 7.241 -7.198 -34.722 1.00 60.81 521 THR A CA 1
ATOM 4149 C C . THR A 1 521 ? 5.777 -6.971 -34.409 1.00 60.81 521 THR A C 1
ATOM 4151 O O . THR A 1 521 ? 4.912 -7.449 -35.141 1.00 60.81 521 THR A O 1
ATOM 4154 N N . LYS A 1 522 ? 5.497 -6.165 -33.385 1.00 68.56 522 LYS A N 1
ATOM 4155 C CA . LYS A 1 522 ? 4.153 -5.657 -33.110 1.00 68.56 522 LYS A CA 1
ATOM 4156 C C . LYS A 1 522 ? 4.231 -4.225 -32.586 1.00 68.56 522 LYS A C 1
ATOM 4158 O O . LYS A 1 522 ? 4.958 -3.968 -31.629 1.00 68.56 522 LYS A O 1
ATOM 4163 N N . LEU A 1 523 ? 3.493 -3.317 -33.229 1.00 69.31 523 LEU A N 1
ATOM 4164 C CA . LEU A 1 523 ? 3.366 -1.926 -32.793 1.00 69.31 523 LEU A CA 1
ATOM 4165 C C . LEU A 1 523 ? 2.566 -1.848 -31.489 1.00 69.31 523 LEU A C 1
ATOM 4167 O O . LEU A 1 523 ? 1.680 -2.668 -31.241 1.00 69.31 523 LEU A O 1
ATOM 4171 N N . ARG A 1 524 ? 2.903 -0.864 -30.657 1.00 77.19 524 ARG A N 1
ATOM 4172 C CA . ARG A 1 524 ? 2.165 -0.542 -29.438 1.00 77.19 524 ARG A CA 1
ATOM 4173 C C . ARG A 1 524 ? 1.130 0.528 -29.766 1.00 77.19 524 ARG A C 1
ATOM 4175 O O . ARG A 1 524 ? 1.460 1.528 -30.396 1.00 77.19 524 ARG A O 1
ATOM 4182 N N . GLU A 1 525 ? -0.103 0.302 -29.337 1.00 71.56 525 GLU A N 1
ATOM 4183 C CA . GLU A 1 525 ? -1.250 1.160 -29.642 1.00 71.56 525 GLU A CA 1
ATOM 4184 C C . GLU A 1 525 ? -1.807 1.734 -28.328 1.00 71.56 525 GLU A C 1
ATOM 4186 O O . GLU A 1 525 ? -2.479 1.014 -27.583 1.00 71.56 525 GLU A O 1
ATOM 4191 N N . PRO A 1 526 ? -1.494 3.001 -27.996 1.00 74.50 526 PRO A N 1
ATOM 4192 C CA . PRO A 1 526 ? -2.107 3.705 -26.871 1.00 74.50 526 PRO A CA 1
ATOM 4193 C C . PRO A 1 526 ? -3.629 3.791 -27.030 1.00 74.50 526 PRO A C 1
ATOM 4195 O O . PRO A 1 526 ? -4.124 4.001 -28.136 1.00 74.50 526 PRO A O 1
ATOM 4198 N N . ARG A 1 527 ? -4.391 3.714 -25.930 1.00 67.50 527 ARG A N 1
ATOM 4199 C CA . ARG A 1 527 ? -5.869 3.813 -25.968 1.00 67.50 527 ARG A CA 1
ATOM 4200 C C . ARG A 1 527 ? -6.394 5.255 -25.933 1.00 67.50 527 ARG A C 1
ATOM 4202 O O . ARG A 1 527 ? -7.509 5.499 -25.476 1.00 67.50 527 ARG A O 1
ATOM 4209 N N . VAL A 1 528 ? -5.585 6.225 -26.357 1.00 60.06 528 VAL A N 1
ATOM 4210 C CA . VAL A 1 528 ? -5.839 7.660 -26.150 1.00 60.06 528 VAL A CA 1
ATOM 4211 C C . VAL A 1 528 ? -5.624 8.438 -27.442 1.00 60.06 528 VAL A C 1
ATOM 4213 O O . VAL A 1 528 ? -4.627 8.221 -28.126 1.00 60.06 528 VAL A O 1
ATOM 4216 N N . ALA A 1 529 ? -6.535 9.371 -27.744 1.00 47.44 529 ALA A N 1
ATOM 4217 C CA . ALA A 1 529 ? -6.454 10.223 -28.932 1.00 47.44 529 ALA A CA 1
ATOM 4218 C C . ALA A 1 529 ? -5.744 11.579 -28.686 1.00 47.44 529 ALA A C 1
ATOM 4220 O O . ALA A 1 529 ? -5.050 12.028 -29.591 1.00 47.44 529 ALA A O 1
ATOM 4221 N N . ALA A 1 530 ? -5.843 12.218 -27.501 1.00 46.75 530 ALA A N 1
ATOM 4222 C CA . ALA A 1 530 ? -5.023 13.384 -27.086 1.00 46.75 530 ALA A CA 1
ATOM 4223 C C . ALA A 1 530 ? -5.360 13.940 -25.671 1.00 46.75 530 ALA A C 1
ATOM 4225 O O . ALA A 1 530 ? -6.510 13.907 -25.256 1.00 46.75 530 ALA A O 1
ATOM 4226 N N . ASP A 1 531 ? -4.344 14.523 -25.006 1.00 48.53 531 ASP A N 1
ATOM 4227 C CA . ASP A 1 531 ? -4.303 15.556 -23.929 1.00 48.53 531 ASP A CA 1
ATOM 4228 C C . ASP A 1 531 ? -5.122 15.448 -22.640 1.00 48.53 531 ASP A C 1
ATOM 4230 O O . ASP A 1 531 ? -4.947 16.296 -21.763 1.00 48.53 531 ASP A O 1
ATOM 4234 N N . GLN A 1 532 ? -5.933 14.414 -22.450 1.00 48.25 532 GLN A N 1
ATOM 4235 C CA . GLN A 1 532 ? -6.561 14.161 -21.155 1.00 48.25 532 GLN A CA 1
ATOM 4236 C C . GLN A 1 532 ? -6.347 12.723 -20.707 1.00 48.25 532 GLN A C 1
ATOM 4238 O O . GLN A 1 532 ? -6.345 11.798 -21.519 1.00 48.25 532 GLN A O 1
ATOM 4243 N N . VAL A 1 533 ? -6.129 12.566 -19.400 1.00 57.56 533 VAL A N 1
ATOM 4244 C CA . VAL A 1 533 ? -6.100 11.261 -18.744 1.00 57.56 533 VAL A CA 1
ATOM 4245 C C . VAL A 1 533 ? -7.490 10.659 -18.914 1.00 57.56 533 VAL A C 1
ATOM 4247 O O . VAL A 1 533 ? -8.467 11.220 -18.425 1.00 57.56 533 VAL A O 1
ATOM 4250 N N . ASN A 1 534 ? -7.581 9.566 -19.665 1.00 62.75 534 ASN A N 1
ATOM 4251 C CA . ASN A 1 534 ? -8.839 8.846 -19.844 1.00 62.75 534 ASN A CA 1
ATOM 4252 C C . ASN A 1 534 ? -9.153 7.984 -18.604 1.00 62.75 534 ASN A C 1
ATOM 4254 O O . ASN A 1 534 ? -8.351 7.885 -17.674 1.00 62.75 534 ASN A O 1
ATOM 4258 N N . ASP A 1 535 ? -10.287 7.285 -18.614 1.00 67.06 535 ASP A N 1
ATOM 4259 C CA . ASP A 1 535 ? -10.686 6.405 -17.505 1.00 67.06 535 ASP A CA 1
ATOM 4260 C C . ASP A 1 535 ? -9.683 5.262 -17.232 1.00 67.06 535 ASP A C 1
ATOM 4262 O O . ASP A 1 535 ? -9.633 4.735 -16.120 1.00 67.06 535 ASP A O 1
ATOM 4266 N N . SER A 1 536 ? -8.837 4.897 -18.211 1.00 63.34 536 SER A N 1
ATOM 4267 C CA . SER A 1 536 ? -7.747 3.925 -18.022 1.00 63.34 536 SER A CA 1
ATOM 4268 C C . SER A 1 536 ? -6.476 4.532 -17.413 1.00 63.34 536 SER A C 1
ATOM 4270 O O . SER A 1 536 ? -5.491 3.820 -17.200 1.00 63.34 536 SER A O 1
ATOM 4272 N N . GLY A 1 537 ? -6.478 5.829 -17.101 1.00 71.25 537 GLY A N 1
ATOM 4273 C CA . GLY A 1 537 ? -5.327 6.547 -16.564 1.00 71.25 537 GLY A CA 1
ATOM 4274 C C . GLY A 1 537 ? -4.257 6.865 -17.613 1.00 71.25 537 GLY A C 1
ATOM 4275 O O . GLY A 1 537 ? -3.179 7.323 -17.242 1.00 71.25 537 GLY A O 1
ATOM 4276 N N . GLU A 1 538 ? -4.503 6.598 -18.900 1.00 78.81 538 GLU A N 1
ATOM 4277 C CA . GLU A 1 538 ? -3.512 6.721 -19.972 1.00 78.81 538 GLU A CA 1
ATOM 4278 C C . GLU A 1 538 ? -3.446 8.138 -20.562 1.00 78.81 538 GLU A C 1
ATOM 4280 O O . GLU A 1 538 ? -4.476 8.766 -20.808 1.00 78.81 538 GLU A O 1
ATOM 4285 N N . TYR A 1 539 ? -2.236 8.620 -20.868 1.00 77.75 539 TYR A N 1
ATOM 4286 C CA . TYR A 1 539 ? -2.014 9.824 -21.678 1.00 77.75 539 TYR A CA 1
ATOM 4287 C C . TYR A 1 539 ? -0.651 9.812 -22.398 1.00 77.75 539 TYR A C 1
ATOM 4289 O O . TYR A 1 539 ? 0.244 9.027 -22.077 1.00 77.75 539 TYR A O 1
ATOM 4297 N N . LEU A 1 540 ? -0.492 10.684 -23.400 1.00 71.88 540 LEU A N 1
ATOM 4298 C CA . LEU A 1 540 ? 0.750 10.831 -24.167 1.00 71.88 540 LEU A CA 1
ATOM 4299 C C . LEU A 1 540 ? 1.614 11.954 -23.587 1.00 71.88 540 LEU A C 1
ATOM 4301 O O . LEU A 1 540 ? 1.150 13.087 -23.455 1.00 71.88 540 LEU A O 1
ATOM 4305 N N . HIS A 1 541 ? 2.885 11.670 -23.309 1.00 70.88 541 HIS A N 1
ATOM 4306 C CA . HIS A 1 541 ? 3.851 12.705 -22.964 1.00 70.88 541 HIS A CA 1
ATOM 4307 C C . HIS A 1 541 ? 4.076 13.649 -24.153 1.00 70.88 541 HIS A C 1
ATOM 4309 O O . HIS A 1 541 ? 4.009 13.248 -25.317 1.00 70.88 541 HIS A O 1
ATOM 4315 N N . ILE A 1 542 ? 4.430 14.905 -23.883 1.00 60.66 542 ILE A N 1
ATOM 4316 C CA . ILE A 1 542 ? 4.640 15.915 -24.929 1.00 60.66 542 ILE A CA 1
ATOM 4317 C C . ILE A 1 542 ? 5.754 15.546 -25.925 1.00 60.66 542 ILE A C 1
ATOM 4319 O O . ILE A 1 542 ? 5.708 15.948 -27.087 1.00 60.66 542 ILE A O 1
ATOM 4323 N N . SER A 1 543 ? 6.707 14.706 -25.506 1.00 58.50 543 SER A N 1
ATOM 4324 C CA . SER A 1 543 ? 7.740 14.144 -26.389 1.00 58.50 543 SER A CA 1
ATOM 4325 C C . SER A 1 543 ? 7.180 13.248 -27.501 1.00 58.50 543 SER A C 1
ATOM 4327 O O . SER A 1 543 ? 7.835 13.079 -28.524 1.00 58.50 543 SER A O 1
ATOM 4329 N N . VAL A 1 544 ? 5.972 12.696 -27.344 1.00 55.19 544 VAL A N 1
ATOM 4330 C CA . VAL A 1 544 ? 5.290 11.899 -28.378 1.00 55.19 544 VAL A CA 1
ATOM 4331 C C . VAL A 1 544 ? 4.639 12.793 -29.437 1.00 55.19 544 VAL A C 1
ATOM 4333 O O . VAL A 1 544 ? 4.700 12.488 -30.624 1.00 55.19 544 VAL A O 1
ATOM 4336 N N . LYS A 1 545 ? 4.042 13.915 -29.021 1.00 50.81 545 LYS A N 1
ATOM 4337 C CA . LYS A 1 545 ? 3.272 14.817 -29.897 1.00 50.81 545 LYS A CA 1
ATOM 4338 C C . LYS A 1 545 ? 4.136 15.670 -30.826 1.00 50.81 545 LYS A C 1
ATOM 4340 O O . LYS A 1 545 ? 3.712 16.011 -31.922 1.00 50.81 545 LYS A O 1
ATOM 4345 N N . ARG A 1 546 ? 5.343 16.030 -30.387 1.00 50.34 546 ARG A N 1
ATOM 4346 C CA . ARG A 1 546 ? 6.213 17.007 -31.066 1.00 50.34 546 ARG A CA 1
ATOM 4347 C C . ARG A 1 546 ? 7.013 16.450 -32.259 1.00 50.34 546 ARG A C 1
ATOM 4349 O O . ARG A 1 546 ? 7.654 17.232 -32.943 1.00 50.34 546 ARG A O 1
ATOM 4356 N N . LEU A 1 547 ? 6.962 15.137 -32.526 1.00 44.12 547 LEU A N 1
ATOM 4357 C CA . LEU A 1 547 ? 7.690 14.473 -33.628 1.00 44.12 547 LEU A CA 1
ATOM 4358 C C . LEU A 1 547 ? 6.776 13.768 -34.651 1.00 44.12 547 LEU A C 1
ATOM 4360 O O . LEU A 1 547 ? 7.275 13.231 -35.637 1.00 44.12 547 LEU A O 1
ATOM 4364 N N . SER A 1 548 ? 5.453 13.741 -34.434 1.00 38.75 548 SER A N 1
ATOM 4365 C CA . SER A 1 548 ? 4.499 13.164 -35.398 1.00 38.75 548 SER A CA 1
ATOM 4366 C C . SER A 1 548 ? 4.070 14.148 -36.488 1.00 38.75 548 SER A C 1
ATOM 4368 O O . SER A 1 548 ? 3.559 13.716 -37.517 1.00 38.75 548 SER A O 1
ATOM 4370 N N . ASN A 1 549 ? 4.271 15.452 -36.274 1.00 36.91 549 ASN A N 1
ATOM 4371 C CA . ASN A 1 549 ? 3.962 16.494 -37.247 1.00 36.91 549 ASN A CA 1
ATOM 4372 C C . ASN A 1 549 ? 5.259 16.936 -37.924 1.00 36.91 549 ASN A C 1
ATOM 4374 O O . ASN A 1 549 ? 6.151 17.488 -37.288 1.00 36.91 549 ASN A O 1
ATOM 4378 N N . SER A 1 550 ? 5.357 16.661 -39.218 1.00 36.56 550 SER A N 1
ATOM 4379 C CA . SER A 1 550 ? 6.473 16.961 -40.115 1.00 36.56 550 SER A CA 1
ATOM 4380 C C . SER A 1 550 ? 6.604 18.457 -40.445 1.00 36.56 550 SER A C 1
ATOM 4382 O O . SER A 1 550 ? 6.742 18.812 -41.613 1.00 36.56 550 SER A O 1
ATOM 4384 N N . ASP A 1 551 ? 6.516 19.332 -39.443 1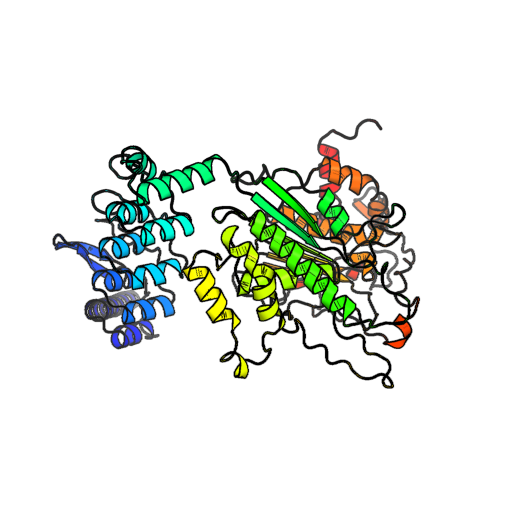.00 36.97 551 ASP A N 1
ATOM 4385 C CA . ASP A 1 551 ? 6.675 20.778 -39.608 1.00 36.97 551 ASP A CA 1
ATOM 4386 C C . ASP A 1 551 ? 7.966 21.240 -38.902 1.00 36.97 551 ASP A C 1
ATOM 4388 O O . ASP A 1 551 ? 8.047 21.172 -37.673 1.00 36.97 551 ASP A O 1
ATOM 4392 N N . PRO A 1 552 ? 9.014 21.643 -39.647 1.00 37.75 552 PRO A N 1
ATOM 4393 C CA . PRO A 1 552 ? 10.340 21.918 -39.092 1.00 37.75 552 PRO A CA 1
ATOM 4394 C C . PRO A 1 552 ? 10.426 23.189 -38.230 1.00 37.75 552 PRO A C 1
ATOM 4396 O O . PRO A 1 552 ? 11.472 23.423 -37.636 1.00 37.75 552 PRO A O 1
ATOM 4399 N N . ASN A 1 553 ? 9.362 23.996 -38.128 1.00 35.88 553 ASN A N 1
ATOM 4400 C CA . ASN A 1 553 ? 9.364 25.256 -37.380 1.00 35.88 553 ASN A CA 1
ATOM 4401 C C . ASN A 1 553 ? 8.145 25.371 -36.452 1.00 35.88 553 ASN A C 1
ATOM 4403 O O . ASN A 1 553 ? 7.181 26.077 -36.747 1.00 35.88 553 ASN A O 1
ATOM 4407 N N . ILE A 1 554 ? 8.190 24.705 -35.296 1.00 38.28 554 ILE A N 1
ATOM 4408 C CA . ILE A 1 554 ? 7.168 24.869 -34.253 1.00 38.28 554 ILE A CA 1
ATOM 4409 C C . ILE A 1 554 ? 7.621 25.954 -33.271 1.00 38.28 554 ILE A C 1
ATOM 4411 O O . ILE A 1 554 ? 8.598 25.780 -32.551 1.00 38.28 554 ILE A O 1
ATOM 4415 N N . ILE A 1 555 ? 6.873 27.057 -33.219 1.00 33.81 555 ILE A N 1
ATOM 4416 C CA . ILE A 1 555 ? 7.067 28.168 -32.279 1.00 33.81 555 ILE A CA 1
ATOM 4417 C C . ILE A 1 555 ? 6.183 27.943 -31.042 1.00 33.81 555 ILE A C 1
ATOM 4419 O O . ILE A 1 555 ? 4.978 27.728 -31.173 1.00 33.81 555 ILE A O 1
ATOM 4423 N N . LEU A 1 556 ? 6.756 28.012 -29.835 1.00 34.91 556 LEU A N 1
ATOM 4424 C CA . LEU A 1 556 ? 6.034 27.829 -28.565 1.00 34.91 556 LEU A CA 1
ATOM 4425 C C . LEU A 1 556 ? 5.944 29.133 -27.758 1.00 34.91 556 LEU A C 1
ATOM 4427 O O . LEU A 1 556 ? 6.901 29.899 -27.716 1.00 34.91 556 LEU A O 1
ATOM 4431 N N . HIS A 1 557 ? 4.815 29.340 -27.067 1.00 31.59 557 HIS A N 1
ATOM 4432 C CA . HIS A 1 557 ? 4.608 30.429 -26.101 1.00 31.59 557 HIS A CA 1
ATOM 4433 C C . HIS A 1 557 ? 4.666 29.918 -24.642 1.00 31.59 557 HIS A C 1
ATOM 4435 O O . HIS A 1 557 ? 4.160 28.833 -24.323 1.00 31.59 557 HIS A O 1
ATOM 4441 N N . GLY A 1 558 ? 5.262 30.730 -23.756 1.00 27.23 558 GLY A N 1
ATOM 4442 C CA . GLY A 1 558 ? 5.782 30.374 -22.422 1.00 27.23 558 GLY A CA 1
ATOM 4443 C C . GLY A 1 558 ? 4.852 29.668 -21.422 1.00 27.23 558 GLY A C 1
ATOM 4444 O O . GLY A 1 558 ? 5.337 28.896 -20.601 1.00 27.23 558 GLY A O 1
ATOM 4445 N N . ASN A 1 559 ? 3.525 29.794 -21.519 1.00 31.25 559 ASN A N 1
ATOM 4446 C CA . ASN A 1 559 ? 2.607 29.152 -20.556 1.00 31.25 559 ASN A CA 1
ATOM 4447 C C . ASN A 1 559 ? 2.513 27.618 -20.703 1.00 31.25 559 ASN A C 1
ATOM 4449 O O . ASN A 1 559 ? 1.962 26.938 -19.839 1.00 31.25 559 ASN A O 1
ATOM 4453 N N . THR A 1 560 ? 3.065 27.050 -21.780 1.00 34.06 560 THR A N 1
ATOM 4454 C CA . THR A 1 560 ? 3.100 25.592 -22.008 1.00 34.06 560 THR A CA 1
ATOM 4455 C C . THR A 1 560 ? 4.314 24.928 -21.338 1.00 34.06 560 THR A C 1
ATOM 4457 O O . THR A 1 560 ? 4.302 23.720 -21.106 1.00 34.06 560 THR A O 1
ATOM 4460 N N . LEU A 1 561 ? 5.345 25.708 -20.985 1.00 32.06 561 LEU A N 1
ATOM 4461 C CA . LEU A 1 561 ? 6.560 25.241 -20.303 1.00 32.06 561 LEU A CA 1
ATOM 4462 C C . LEU A 1 561 ? 6.387 25.117 -18.786 1.00 32.06 561 LEU A C 1
ATOM 4464 O O . LEU A 1 561 ? 6.982 24.222 -18.202 1.00 32.06 561 LEU A O 1
ATOM 4468 N N . GLN A 1 562 ? 5.485 25.887 -18.171 1.00 33.03 562 GLN A N 1
ATOM 4469 C CA . GLN A 1 562 ? 5.130 25.716 -16.750 1.00 33.03 562 GLN A CA 1
ATOM 4470 C C . GLN A 1 562 ? 4.450 24.364 -16.459 1.00 33.03 562 GLN A C 1
ATOM 4472 O O . GLN A 1 562 ? 4.403 23.901 -15.327 1.00 33.03 562 GLN A O 1
ATOM 4477 N N . ARG A 1 563 ? 3.933 23.680 -17.493 1.00 35.47 563 ARG A N 1
ATOM 4478 C CA . ARG A 1 563 ? 3.423 22.297 -17.391 1.00 35.47 563 ARG A CA 1
ATOM 4479 C C . ARG A 1 563 ? 4.491 21.231 -17.664 1.00 35.47 563 ARG A C 1
ATOM 4481 O O . ARG A 1 563 ? 4.204 20.041 -17.560 1.00 35.47 563 ARG A O 1
ATOM 4488 N N . MET A 1 564 ? 5.708 21.636 -18.028 1.00 39.62 564 MET A N 1
ATOM 4489 C CA . MET A 1 564 ? 6.870 20.772 -18.221 1.00 39.62 564 MET A CA 1
ATOM 4490 C C . MET A 1 564 ? 7.769 20.905 -16.985 1.00 39.62 564 MET A C 1
ATOM 4492 O O . MET A 1 564 ? 8.648 21.760 -16.941 1.00 39.62 564 MET A O 1
ATOM 4496 N N . ALA A 1 565 ? 7.539 20.049 -15.986 1.00 40.69 565 ALA A N 1
ATOM 4497 C CA . ALA A 1 565 ? 8.235 19.991 -14.692 1.00 40.69 565 ALA A CA 1
ATOM 4498 C C . ALA A 1 565 ? 9.721 19.571 -14.781 1.00 40.69 565 ALA A C 1
ATOM 4500 O O . ALA A 1 565 ? 10.191 18.707 -14.048 1.00 40.69 565 ALA A O 1
ATOM 4501 N N . VAL A 1 566 ? 10.470 20.150 -15.715 1.00 40.56 566 VAL A N 1
ATOM 4502 C CA . VAL A 1 566 ? 11.910 19.929 -15.857 1.00 40.56 566 VAL A CA 1
ATOM 4503 C C . VAL A 1 566 ? 12.645 21.264 -15.869 1.00 40.56 566 VAL A C 1
ATOM 4505 O O . VAL A 1 566 ? 13.646 21.374 -15.180 1.00 40.56 566 VAL A O 1
ATOM 4508 N N . GLN A 1 567 ? 12.126 22.302 -16.538 1.00 34.53 567 GLN A N 1
ATOM 4509 C CA . GLN A 1 567 ? 12.796 23.608 -16.575 1.00 34.53 567 GLN A CA 1
ATOM 4510 C C . GLN A 1 567 ? 12.612 24.381 -15.257 1.00 34.53 567 GLN A C 1
ATOM 4512 O O . GLN A 1 567 ? 13.606 24.735 -14.647 1.00 34.53 567 GLN A O 1
ATOM 4517 N N . GLU A 1 568 ? 11.391 24.515 -14.717 1.00 35.44 568 GLU A N 1
ATOM 4518 C CA . GLU A 1 568 ? 11.175 25.143 -13.391 1.00 35.44 568 GLU A CA 1
ATOM 4519 C C . GLU A 1 568 ? 11.812 24.342 -12.233 1.00 35.44 568 GLU A C 1
ATOM 4521 O O . GLU A 1 568 ? 12.184 24.915 -11.212 1.00 35.44 568 GLU A O 1
ATOM 4526 N N . TRP A 1 569 ? 11.992 23.024 -12.392 1.00 40.34 569 TRP A N 1
ATOM 4527 C CA . TRP A 1 569 ? 12.663 22.165 -11.404 1.00 40.34 569 TRP A CA 1
ATOM 4528 C C . TRP A 1 569 ? 14.193 22.322 -11.448 1.00 40.34 569 TRP A C 1
ATOM 4530 O O . TRP A 1 569 ? 14.836 22.418 -10.405 1.00 40.34 569 TRP A O 1
ATOM 4540 N N . VAL A 1 570 ? 14.773 22.425 -12.651 1.00 37.72 570 VAL A N 1
ATOM 4541 C CA . VAL A 1 570 ? 16.199 22.730 -12.872 1.00 37.72 570 VAL A CA 1
ATOM 4542 C C . VAL A 1 570 ? 16.523 24.187 -12.501 1.00 37.72 570 VAL A C 1
ATOM 4544 O O . VAL A 1 570 ? 17.530 24.448 -11.843 1.00 37.72 570 VAL A O 1
ATOM 4547 N N . ASP A 1 571 ? 15.647 25.136 -12.829 1.00 36.78 571 ASP A N 1
ATOM 4548 C CA . ASP A 1 571 ? 15.804 26.554 -12.494 1.00 36.78 571 ASP A CA 1
ATOM 4549 C C . ASP A 1 571 ? 15.578 26.792 -10.988 1.00 36.78 571 ASP A C 1
ATOM 4551 O O . ASP A 1 571 ? 16.321 27.546 -10.355 1.00 36.78 571 ASP A O 1
ATOM 4555 N N . GLY A 1 572 ? 14.648 26.065 -10.359 1.00 38.53 572 GLY A N 1
ATOM 4556 C CA . GLY A 1 572 ? 14.467 26.038 -8.905 1.00 38.53 572 GLY A CA 1
ATOM 4557 C C . GLY A 1 572 ? 15.723 25.582 -8.152 1.00 38.53 572 GLY A C 1
ATOM 4558 O O . GLY A 1 572 ? 16.055 26.159 -7.116 1.00 38.53 572 GLY A O 1
ATOM 4559 N N . MET A 1 573 ? 16.498 24.641 -8.701 1.00 36.56 573 MET A N 1
ATOM 4560 C CA . MET A 1 573 ? 17.794 24.230 -8.136 1.00 36.56 573 MET A CA 1
ATOM 4561 C C . MET A 1 573 ? 18.849 25.339 -8.224 1.00 36.56 573 MET A C 1
ATOM 4563 O O . MET A 1 573 ? 19.586 25.554 -7.259 1.00 36.56 573 MET A O 1
ATOM 4567 N N . SER A 1 574 ? 18.883 26.104 -9.321 1.00 34.44 574 SER A N 1
ATOM 4568 C CA . SER A 1 574 ? 19.808 27.240 -9.474 1.00 34.44 574 SER A CA 1
ATOM 4569 C C . SER A 1 574 ? 19.550 28.365 -8.456 1.00 34.44 574 SER A C 1
ATOM 4571 O O . SER A 1 574 ? 20.482 29.039 -8.013 1.00 34.44 574 SER A O 1
ATOM 4573 N N . SER A 1 575 ? 18.301 28.502 -7.994 1.00 33.84 575 SER A N 1
ATOM 4574 C CA . SER A 1 575 ? 17.890 29.505 -7.002 1.00 33.84 575 SER A CA 1
ATOM 4575 C C . SER A 1 575 ? 18.307 29.181 -5.556 1.00 33.84 575 SER A C 1
ATOM 4577 O O . SER A 1 575 ? 18.303 30.068 -4.704 1.00 33.84 575 SER A O 1
ATOM 4579 N N . THR A 1 576 ? 18.741 27.942 -5.276 1.00 34.69 576 THR A N 1
ATOM 4580 C CA . THR A 1 576 ? 19.202 27.513 -3.937 1.00 34.69 576 THR A CA 1
ATOM 4581 C C . THR A 1 576 ? 20.672 27.844 -3.646 1.00 34.69 576 THR A C 1
ATOM 4583 O O . THR A 1 576 ? 21.180 27.520 -2.577 1.00 34.69 576 THR A O 1
ATOM 4586 N N . GLY A 1 577 ? 21.361 28.545 -4.553 1.00 32.34 577 GLY A N 1
ATOM 4587 C CA . GLY A 1 577 ? 22.642 29.200 -4.261 1.00 32.34 577 GLY A CA 1
ATOM 4588 C C . GLY A 1 577 ? 23.884 28.301 -4.205 1.00 32.34 577 GLY A C 1
ATOM 4589 O O . GLY A 1 577 ? 24.939 28.786 -3.809 1.00 32.34 577 GLY A O 1
ATOM 4590 N N . PHE A 1 578 ? 23.809 27.034 -4.623 1.00 31.66 578 PHE A N 1
ATOM 4591 C CA . PHE A 1 578 ? 24.946 26.098 -4.539 1.00 31.66 578 PHE A CA 1
ATOM 4592 C C . PHE A 1 578 ? 25.789 25.951 -5.817 1.00 31.66 578 PHE A C 1
ATOM 4594 O O . PHE A 1 578 ? 26.809 25.272 -5.784 1.00 31.66 578 PHE A O 1
ATOM 4601 N N . TYR A 1 579 ? 25.419 26.609 -6.921 1.00 32.00 579 TYR A N 1
ATOM 4602 C CA . TYR A 1 579 ? 26.228 26.679 -8.146 1.00 32.00 579 TYR A CA 1
ATOM 4603 C C . TYR A 1 579 ? 26.635 28.127 -8.444 1.00 32.00 579 TYR A C 1
ATOM 4605 O O . TYR A 1 579 ? 26.167 28.764 -9.386 1.00 32.00 579 TYR A O 1
ATOM 4613 N N . LYS A 1 580 ? 27.531 28.654 -7.613 1.00 26.28 580 LYS A N 1
ATOM 4614 C CA . LYS A 1 580 ? 28.544 29.607 -8.064 1.00 26.28 580 LYS A CA 1
ATOM 4615 C C . LYS A 1 580 ? 29.889 28.949 -7.776 1.00 26.28 580 LYS A C 1
ATOM 4617 O O . LYS A 1 580 ? 30.160 28.629 -6.627 1.00 26.28 580 LYS A O 1
ATOM 4622 N N . ASP A 1 581 ? 30.661 28.752 -8.835 1.00 29.17 581 ASP A N 1
ATOM 4623 C CA . ASP A 1 581 ? 32.049 28.275 -8.870 1.00 29.17 581 ASP A CA 1
ATOM 4624 C C . ASP A 1 581 ? 32.250 26.746 -8.893 1.00 29.17 581 ASP A C 1
ATOM 4626 O O . ASP A 1 581 ? 32.017 26.036 -7.916 1.00 29.17 581 ASP A O 1
ATOM 4630 N N . GLY A 1 582 ? 32.723 26.255 -10.049 1.00 29.16 582 GLY A N 1
ATOM 4631 C CA . GLY A 1 582 ? 33.136 24.869 -10.297 1.00 29.16 582 GLY A CA 1
ATOM 4632 C C . GLY A 1 582 ? 33.139 24.498 -11.770 1.00 29.16 582 GLY A C 1
ATOM 4633 O O . GLY A 1 582 ? 32.200 23.774 -12.171 1.00 29.16 582 GLY A O 1
#

Secondary structure (DSSP, 8-state):
-HHHHHHHHHHHHHHHHHHHHHHHHHT-HHHHHHHHT-SSSPPPTT--EEEE-TT--EEEE-HHHHHHHHT-HHHHHHHHHTT--SS----SSS---HHHHHHHTT-HHHHHHHHHTT--TTPPPBTTTTB-HHHHHHHTT-HHHHHHHHHTT--SS-B-TTS-BHHHHHHTS-TT-HHHHHHHHHHHHHHH---EEEEEEEPPTT--SSTTSPPBHHHHHHHHB-SEE-SSTT-EEEEEEEEPPPP-TTS-TTS-TTHHHHHHHHHHHHHHHHHHHHH--TTT-EEEEEEETHHHHHHHHHHHHHHHH-EE-TTGGGGHHHHHHHHHT--SSGGGGGG-HHHHHHHHHHHTTSEE----EEEEEEES-B-SS-----TTS------TTTTS-SBPPTTEEEEEEEEESS--BGGG-B----B--TT-EEEEEEESS-HHHHHB-SS--HHHHHHHHHHHHHHHHTTS--B-HHHHHHHHTT-TTHHHHH-EEETTTEEE----------TTSSGGGGG-B-----S-SSSS--TT-EEE-HHHHTTSS--S-----GGGTTTSTTHHHHHHHHTTS--S--